Protein AF-0000000074751309 (afdb_homodimer)

Organism: NCBI:txid2562239

Solvent-accessible surface area (backbone atoms only — not comparable to full-atom values): 30287 Å² total; per-residue (Å²): 103,77,87,68,25,86,68,38,59,80,57,38,60,59,46,76,33,48,70,71,51,44,75,33,55,48,98,86,66,44,39,40,31,55,55,34,47,76,56,64,21,47,28,24,29,43,73,59,56,56,76,40,71,40,85,93,34,84,76,33,42,38,62,37,50,74,90,56,35,61,65,51,46,47,52,42,40,72,53,46,36,51,28,38,37,43,70,38,63,40,46,55,53,97,74,31,67,32,70,66,36,47,52,52,38,22,42,48,44,19,50,49,34,37,45,28,48,76,65,70,24,35,21,28,39,20,58,28,57,50,41,61,39,56,45,46,50,70,54,33,40,53,51,52,40,53,47,45,36,48,25,53,44,31,20,54,74,69,62,40,63,50,69,58,32,34,41,32,31,46,63,53,48,43,17,75,63,28,85,73,87,76,54,52,60,57,38,19,50,49,37,50,52,40,41,27,56,46,48,36,58,35,32,45,40,38,25,27,38,36,73,81,33,53,44,68,56,36,26,49,33,45,12,36,29,38,42,48,39,68,72,70,45,84,60,79,50,49,60,41,74,55,59,56,58,32,53,46,51,66,45,55,56,67,36,59,90,43,81,84,48,71,56,58,69,62,37,33,55,49,43,48,54,46,38,50,46,48,44,27,3,44,68,39,63,55,69,81,76,75,78,75,80,120,103,78,88,68,24,85,68,39,59,80,57,37,61,59,46,77,34,49,69,73,51,44,75,32,56,47,99,86,66,43,41,40,29,54,54,34,46,76,54,66,19,46,29,24,29,43,73,57,56,56,77,40,70,39,86,93,33,84,75,34,44,38,62,37,52,72,88,56,34,60,66,51,46,46,53,42,40,73,52,45,36,51,26,37,38,42,69,36,62,40,47,55,55,98,75,33,65,30,72,67,36,46,52,51,38,22,42,47,43,18,50,51,33,38,46,29,48,75,66,69,24,35,21,27,41,20,59,28,58,50,40,62,38,55,45,46,52,68,55,31,41,54,52,50,40,53,47,45,36,48,26,52,45,32,20,54,74,69,62,40,64,49,69,59,32,35,42,32,32,46,62,54,48,44,16,76,62,27,87,72,84,76,53,53,61,56,37,19,50,48,36,51,53,39,41,29,56,46,46,34,58,34,33,46,41,37,25,28,37,37,74,82,32,52,44,67,58,37,27,49,34,45,12,36,31,39,42,50,41,67,72,72,45,84,58,78,50,48,58,39,74,55,61,56,59,32,53,44,50,66,45,55,55,66,34,60,90,42,83,83,49,72,54,56,70,61,38,34,54,50,42,48,53,47,38,49,45,46,44,27,4,43,68,36,62,53,70,81,76,77,78,75,82,119

Secondary structure (DSSP, 8-state):
-TTTSTTGGGT--EEEE-TTGGG-B-TTS-BHHHHHHHTTPEEEE-----EEEPTTSTT-EEE--GGGHHHHHHHHHHHT--EEEEEEEE--SSS-S-HHHHHHHHHHHHHHHHHHHHTT-EEEEEEEE-S-S---HHHHHHHHHHHHHHHHHHHHHHT--GGG-EEEEE-----TT-SS---HHHHHHHHHHHHHHH--TT--EEEEE-TT--HHHHHHHHHHHHHHHHHH----SEEEE--SHHHHHHHHHHHTTSTT---HHHHHHHHHHHHHHHHHHHTT----------/-TTTSTTGGGT--EEEE-TTGGG-B-TTS-BHHHHHHHTTPEEEE-----EEEPTTSTT-EEE---TTHHHHHHHHHHHT--EEEEEEEE--SSS-S-HHHHHHHHHHHHHHHHHHHHTT-EEEEEEEE-S-S---HHHHHHHHHHHHHHHHHHHHHHT--GGG-EEEEE-----TT-SS---HHHHHHHHHHHHHHH--TT--EEEEE-TT--HHHHHHHHHHHHHHHHHH----SEEEE--SHHHHHHHHHHHTTSTT---HHHHHHHHHHHHHHHHHHHTT----------

InterPro domains:
  IPR000741 Fructose-bisphosphate aldolase, class-I [PF00274] (1-291)
  IPR000741 Fructose-bisphosphate aldolase, class-I [PTHR11627] (1-289)
  IPR013785 Aldolase-type TIM barrel [G3DSA:3.20.20.70] (1-293)

Foldseek 3Di:
DLLPQPPNVVQAQEDEDELVQLQDADPVRHGPLVSCVVSNYAYAYAQWDDWAADPPQPRAIATDDLVCLLVSLLVSVVSRHQAYEYEHEWEDDPRPDDPVNLLVRLLSLLSNQVSCVVSRHQYAYEYEYAQADAAALVVLLVVLLVSLQSNVVSNVVSPHQQLRYAYEYAQRHHHPNHPDDDDLLVSLVSRQVSCVNHPDLSHAEYAYECNQPALLSSLSNLLSNLVVCVVVDPRRHQYAHDYDCNLCVVLVVVCPPVVPDRPVVVSSVSSSVSSVSRSCSSNSNRDRDPPPPD/DLLPQPPNLVQAQEDEDELVQLQDADPVRHGPLVSCVVSNYAYAYAQWDDWAQDPPQVRAIATDDLVCLLVSLLVSVVSRHQAYEYEHEWEDDPRPDDPVNLLVRLLSLLSNQVSCVVSRHAYAYEYEYAQADAAALVVLLVVLLVSLQSNVVSNVVSPHQQLRYAYEYAQRHHHPNHPDDDDLLVSLVSRQVSCVNHPDLSHAEYAHECNPPALLSSLSNLLSNLVVCVVVDPRRHQYAHDYDCNLCVVLVVVCPPVVPDRPVVVSSVSSSVSSVSRSCSSNSNRDRDPPPPD

Radius of gyration: 27.54 Å; Cα contacts (8 Å, |Δi|>4): 1156; chains: 2; bounding box: 65×87×70 Å

Sequence (588 aa):
MLYETPGVNNYLSAAILDPETLHQKDDEGVLFPRALEQRGIICGVKPHLKVYELPGALGDTVMQGLDSLAMRLREYKEAGAKFAKWRSPLQISRYSPTKAAIEANMRDLARFALICQEEGLVPMVEPDIIMKGDHDLETAVAVNVEVQTNLYKAMLEHGVYMEGALLKTNLVNPGLSCDTEYMVEEIAVANLMTLRRVTPVAIKGVNFLSGGQSLEQAAARLNALNKVKQVKGSCPWNLSFSWSWALQAPLLRLCEGKGGKLPLKEMSELYLKELAIASAAAQGKYEERESSLRMLYETPGVNNYLSAAILDPETLHQKDDEGVLFPRALEQRGIICGVKPHLKVYELPGALGDTVMQGLDSLAMRLREYKEAGAKFAKWRSPLQISRYSPTKAAIEANMRDLARFALICQEEGLVPMVEPDIIMKGDHDLETAVAVNVEVQTNLYKAMLEHGVYMEGALLKTNLVNPGLSCDTEYMVEEIAVANLMTLRRVTPVAIKGVNFLSGGQSLEQAAARLNALNKVKQVKGSCPWNLSFSWSWALQAPLLRLCEGKGGKLPLKEMSELYLKELAIASAAAQGKYEERESSLR

Nearest PDB structures (foldseek):
  2quu-assembly1_B  TM=9.755E-01  e=9.313E-33  Oryctolagus cuniculus
  3bv4-assembly1_A-2  TM=9.732E-01  e=8.802E-33  unclassified
  1ewd-assembly1_D  TM=9.590E-01  e=4.226E-33  Oryctolagus cuniculus
  3dfo-assembly1_C  TM=9.741E-01  e=2.171E-32  Oryctolagus cuniculus
  6xmo-assembly1_A  TM=9.733E-01  e=1.055E-31  Homo sapiens

pLDDT: mean 94.13, std 9.21, range [23.77, 98.88]

Structure (mmCIF, N/CA/C/O backbone):
data_AF-0000000074751309-model_v1
#
loop_
_entity.id
_entity.type
_entity.pdbx_description
1 polymer 'fructose-bisphosphate aldolase'
#
loop_
_atom_site.group_PDB
_atom_site.id
_atom_site.type_symbol
_atom_site.label_atom_id
_atom_site.label_alt_id
_atom_site.label_comp_id
_atom_site.label_asym_id
_atom_site.label_entity_id
_atom_site.label_seq_id
_atom_site.pdbx_PDB_ins_code
_atom_site.Cartn_x
_atom_site.Cartn_y
_atom_site.Cartn_z
_atom_site.occupancy
_atom_site.B_iso_or_equiv
_atom_site.auth_seq_id
_atom_site.auth_comp_id
_atom_site.auth_asym_id
_atom_site.auth_atom_id
_atom_site.pdbx_PDB_model_num
ATOM 1 N N . MET A 1 1 ? 2.111 31.594 23.219 1 83.44 1 MET A N 1
ATOM 2 C CA . MET A 1 1 ? 1.526 30.859 24.344 1 83.44 1 MET A CA 1
ATOM 3 C C . MET A 1 1 ? 1.469 29.359 24.047 1 83.44 1 MET A C 1
ATOM 5 O O . MET A 1 1 ? 1.868 28.547 24.875 1 83.44 1 MET A O 1
ATOM 9 N N . LEU A 1 2 ? 1.105 28.969 22.859 1 85.06 2 LEU A N 1
ATOM 10 C CA . LEU A 1 2 ? 0.914 27.562 22.547 1 85.06 2 LEU A CA 1
ATOM 11 C C . LEU A 1 2 ? 2.227 26.797 22.672 1 85.06 2 LEU A C 1
ATOM 13 O O . LEU A 1 2 ? 2.322 25.844 23.438 1 85.06 2 LEU A O 1
ATOM 17 N N . TYR A 1 3 ? 3.264 27.328 22.125 1 82.5 3 TYR A N 1
ATOM 18 C CA . TYR A 1 3 ? 4.523 26.594 22.094 1 82.5 3 TYR A CA 1
ATOM 19 C C . TYR A 1 3 ? 5.316 26.797 23.375 1 82.5 3 TYR A C 1
ATOM 21 O O . TYR A 1 3 ? 6.262 26.047 23.656 1 82.5 3 TYR A O 1
ATOM 29 N N . GLU A 1 4 ? 4.871 27.766 24.141 1 84.75 4 GLU A N 1
ATOM 30 C CA . GLU A 1 4 ? 5.609 28.078 25.359 1 84.75 4 GLU A CA 1
ATOM 31 C C . GLU A 1 4 ? 4.98 27.406 26.578 1 84.75 4 GLU A C 1
ATOM 33 O O . GLU A 1 4 ? 5.516 27.5 27.688 1 84.75 4 GLU A O 1
ATOM 38 N N . THR A 1 5 ? 3.871 26.781 26.312 1 90.75 5 THR A N 1
ATOM 39 C CA . THR A 1 5 ? 3.209 26.078 27.406 1 90.75 5 THR A CA 1
ATOM 40 C C . THR A 1 5 ? 4.148 25.062 28.047 1 90.75 5 THR A C 1
ATOM 42 O O . THR A 1 5 ? 4.672 24.172 27.359 1 90.75 5 THR A O 1
ATOM 45 N N . PRO A 1 6 ? 4.367 25.188 29.359 1 91.88 6 PRO A N 1
ATOM 46 C CA . PRO A 1 6 ? 5.242 24.219 30.031 1 91.88 6 PRO A CA 1
ATOM 47 C C . PRO A 1 6 ? 4.77 22.781 29.859 1 91.88 6 PRO A C 1
ATOM 49 O O . PRO A 1 6 ? 3.6 22.484 30.094 1 91.88 6 PRO A O 1
ATOM 52 N N . GLY A 1 7 ? 5.676 21.984 29.391 1 95 7 GLY A N 1
ATOM 53 C CA . GLY A 1 7 ? 5.387 20.562 29.25 1 95 7 GLY A CA 1
ATOM 54 C C . GLY A 1 7 ? 4.805 20.188 27.906 1 95 7 GLY A C 1
ATOM 55 O O . GLY A 1 7 ? 4.516 19.016 27.656 1 95 7 GLY A O 1
ATOM 56 N N . VAL A 1 8 ? 4.684 21.141 27.062 1 95.19 8 VAL A N 1
ATOM 57 C CA . VAL A 1 8 ? 4.043 20.922 25.766 1 95.19 8 VAL A CA 1
ATOM 58 C C . VAL A 1 8 ? 4.84 19.906 24.969 1 95.19 8 VAL A C 1
ATOM 60 O O . VAL A 1 8 ? 4.262 19.109 24.219 1 95.19 8 VAL A O 1
ATOM 63 N N . ASN A 1 9 ? 6.16 19.828 25.125 1 95.25 9 ASN A N 1
ATOM 64 C CA . ASN A 1 9 ? 7.043 18.969 24.359 1 95.25 9 ASN A CA 1
ATOM 65 C C . ASN A 1 9 ? 6.883 17.5 24.766 1 95.25 9 ASN A C 1
ATOM 67 O O . ASN A 1 9 ? 7.379 16.609 24.078 1 95.25 9 ASN A O 1
ATOM 71 N N . ASN A 1 10 ? 6.066 17.25 25.844 1 96.19 10 ASN A N 1
ATOM 72 C CA . ASN A 1 10 ? 5.73 15.883 26.219 1 96.19 10 ASN A CA 1
ATOM 73 C C . ASN A 1 10 ? 4.699 15.281 25.266 1 96.19 10 ASN A C 1
ATOM 75 O O . ASN A 1 10 ? 4.559 14.055 25.188 1 96.19 10 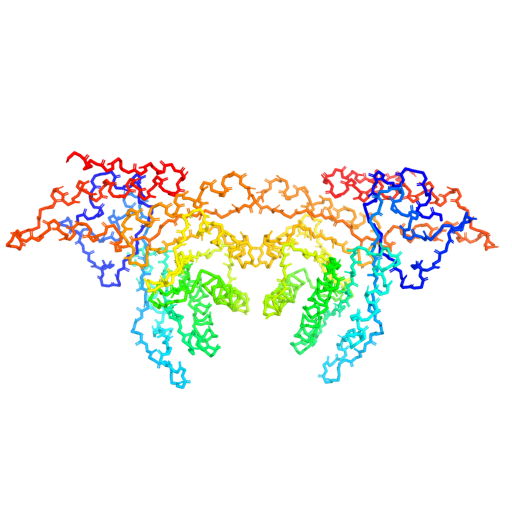ASN A O 1
ATOM 79 N N . TYR A 1 11 ? 3.965 16.203 24.531 1 96.75 11 TYR A N 1
ATOM 80 C CA . TYR A 1 11 ? 2.828 15.719 23.766 1 96.75 11 TYR A CA 1
ATOM 81 C C . TYR A 1 11 ? 2.9 16.203 22.328 1 96.75 11 TYR A C 1
ATOM 83 O O . TYR A 1 11 ? 2.227 15.656 21.438 1 96.75 11 TYR A O 1
ATOM 91 N N . LEU A 1 12 ? 3.65 17.219 22.094 1 96.06 12 LEU A N 1
ATOM 92 C CA . LEU A 1 12 ? 3.738 17.844 20.781 1 96.06 12 LEU A CA 1
ATOM 93 C C . LEU A 1 12 ? 5.102 17.594 20.141 1 96.06 12 LEU A C 1
ATOM 95 O O . LEU A 1 12 ? 6.125 18.062 20.656 1 96.06 12 LEU A O 1
ATOM 99 N N . SER A 1 13 ? 5.078 16.891 19.047 1 96.5 13 SER A N 1
ATOM 100 C CA . SER A 1 13 ? 6.344 16.531 18.422 1 96.5 13 SER A CA 1
ATOM 101 C C . SER A 1 13 ? 6.695 17.5 17.297 1 96.5 13 SER A C 1
ATOM 103 O O . SER A 1 13 ? 7.867 17.656 16.938 1 96.5 13 SER A O 1
ATOM 105 N N . ALA A 1 14 ? 5.648 18.109 16.75 1 97.62 14 ALA A N 1
ATOM 106 C CA . ALA A 1 14 ? 5.848 19.016 15.625 1 97.62 14 ALA A CA 1
ATOM 107 C C . ALA A 1 14 ? 4.742 20.078 15.562 1 97.62 14 ALA A C 1
ATOM 109 O O . ALA A 1 14 ? 3.684 19.906 16.172 1 97.62 14 ALA A O 1
ATOM 110 N N . ALA A 1 15 ? 5.074 21.141 14.922 1 97.12 15 ALA A N 1
ATOM 111 C CA . ALA A 1 15 ? 4.113 22.219 14.711 1 97.12 15 ALA A CA 1
ATOM 112 C C . ALA A 1 15 ? 4.176 22.734 13.281 1 97.12 15 ALA A C 1
ATOM 114 O O . ALA A 1 15 ? 5.262 22.891 12.719 1 97.12 15 ALA A O 1
ATOM 115 N N . ILE A 1 16 ? 3.02 22.875 12.672 1 97.69 16 ILE A N 1
ATOM 116 C CA . ILE A 1 16 ? 2.928 23.438 11.328 1 97.69 16 ILE A CA 1
ATOM 117 C C . ILE A 1 16 ? 2.578 24.922 11.414 1 97.69 16 ILE A C 1
ATOM 119 O O . ILE A 1 16 ? 1.518 25.297 11.93 1 97.69 16 ILE A O 1
ATOM 123 N N . LEU A 1 17 ? 3.439 25.75 10.906 1 96.94 17 LEU A N 1
ATOM 124 C CA . LEU A 1 17 ? 3.246 27.203 10.984 1 96.94 17 LEU A CA 1
ATOM 125 C C . LEU A 1 17 ? 2.805 27.766 9.633 1 96.94 17 LEU A C 1
ATOM 127 O O . LEU A 1 17 ? 3.068 27.156 8.594 1 96.94 17 LEU A O 1
ATOM 131 N N . ASP A 1 18 ? 2.123 28.906 9.75 1 95.81 18 ASP A N 1
ATOM 132 C CA . ASP A 1 18 ? 1.908 29.719 8.555 1 95.81 18 ASP A CA 1
ATOM 133 C C . ASP A 1 18 ? 3.199 30.422 8.125 1 95.81 18 ASP A C 1
ATOM 135 O O . ASP A 1 18 ? 4.039 30.75 8.961 1 95.81 18 ASP A O 1
ATOM 139 N N . PRO A 1 19 ? 3.307 30.625 6.812 1 95.19 19 PRO A N 1
ATOM 140 C CA . PRO A 1 19 ? 4.512 31.297 6.336 1 95.19 19 PRO A CA 1
ATOM 141 C C . PRO A 1 19 ? 4.77 32.625 7.07 1 95.19 19 PRO A C 1
ATOM 143 O O . PRO A 1 19 ? 5.926 32.938 7.355 1 95.19 19 PRO A O 1
ATOM 146 N N . GLU A 1 20 ? 3.771 33.281 7.375 1 94.19 20 GLU A N 1
ATOM 147 C CA . GLU A 1 20 ? 3.934 34.531 8.109 1 94.19 20 GLU A CA 1
ATOM 148 C C . GLU A 1 20 ? 4.469 34.281 9.516 1 94.19 20 GLU A C 1
ATOM 150 O O . GLU A 1 20 ? 5.324 35.031 10 1 94.19 20 GLU A O 1
ATOM 155 N N . THR A 1 21 ? 4 33.219 10.141 1 93.81 21 THR A N 1
ATOM 156 C CA . THR A 1 21 ? 4.371 32.906 11.516 1 93.81 21 THR A CA 1
ATOM 157 C C . THR A 1 21 ? 5.824 32.438 11.586 1 93.81 21 THR A C 1
ATOM 159 O O . THR A 1 21 ? 6.477 32.562 12.617 1 93.81 21 THR A O 1
ATOM 162 N N . LEU A 1 22 ? 6.324 31.938 10.539 1 94.44 22 LEU A N 1
ATOM 163 C CA . LEU A 1 22 ? 7.699 31.453 10.477 1 94.44 22 LEU A CA 1
ATOM 164 C C . LEU A 1 22 ? 8.688 32.562 10.766 1 94.44 22 LEU A C 1
ATOM 166 O O . LEU A 1 22 ? 9.797 32.312 11.242 1 94.44 22 LEU A O 1
ATOM 170 N N . HIS A 1 23 ? 8.25 33.781 10.516 1 92.69 23 HIS A N 1
ATOM 171 C CA . HIS A 1 23 ? 9.172 34.906 10.633 1 92.69 23 HIS A CA 1
ATOM 172 C C . HIS A 1 23 ? 8.852 35.719 11.867 1 92.69 23 HIS A C 1
ATOM 174 O O . HIS A 1 23 ? 9.43 36.812 12.062 1 92.69 23 HIS A O 1
ATOM 180 N N . GLN A 1 24 ? 7.973 35.219 12.641 1 93.62 24 GLN A N 1
ATOM 181 C CA . GLN A 1 24 ? 7.633 35.906 13.875 1 93.62 24 GLN A CA 1
ATOM 182 C C . GLN A 1 24 ? 8.57 35.5 15.008 1 93.62 24 GLN A C 1
ATOM 184 O O . GLN A 1 24 ? 9.219 34.438 14.938 1 93.62 24 GLN A O 1
ATOM 189 N N . LYS A 1 25 ? 8.656 36.375 15.953 1 92.62 25 LYS A N 1
ATOM 190 C CA . LYS A 1 25 ? 9.547 36.156 17.094 1 92.62 25 LYS A CA 1
ATOM 191 C C . LYS A 1 25 ? 8.766 36.156 18.406 1 92.62 25 LYS A C 1
ATOM 193 O O . LYS A 1 25 ? 7.699 36.75 18.516 1 92.62 25 LYS A O 1
ATOM 198 N N . ASP A 1 26 ? 9.305 35.406 19.297 1 87.94 26 ASP A N 1
ATOM 199 C CA . ASP A 1 26 ? 8.703 35.406 20.625 1 87.94 26 ASP A CA 1
ATOM 200 C C . ASP A 1 26 ? 9.117 36.656 21.406 1 87.94 26 ASP A C 1
ATOM 202 O O . ASP A 1 26 ? 9.734 37.562 20.844 1 87.94 26 ASP A O 1
ATOM 206 N N . ASP A 1 27 ? 8.656 36.781 22.656 1 85.62 27 ASP A N 1
ATOM 207 C CA . ASP A 1 27 ? 8.875 37.969 23.469 1 85.62 27 ASP A CA 1
ATOM 208 C C . ASP A 1 27 ? 10.359 38.156 23.75 1 85.62 27 ASP A C 1
ATOM 210 O O . ASP A 1 27 ? 10.789 39.281 24.062 1 85.62 27 ASP A O 1
ATOM 214 N N . GLU A 1 28 ? 11.148 37.188 23.578 1 89.81 28 GLU A N 1
ATOM 215 C CA . GLU A 1 28 ? 12.586 37.25 23.812 1 89.81 28 GLU A CA 1
ATOM 216 C C . GLU A 1 28 ? 13.344 37.531 22.516 1 89.81 28 GLU A C 1
ATOM 218 O O . GLU A 1 28 ? 14.578 37.531 22.5 1 89.81 28 GLU A O 1
ATOM 223 N N . GLY A 1 29 ? 12.609 37.625 21.406 1 91.94 29 GLY A N 1
ATOM 224 C CA . GLY A 1 29 ? 13.227 37.969 20.141 1 91.94 29 GLY A CA 1
ATOM 225 C C . GLY A 1 29 ? 13.688 36.75 19.359 1 91.94 29 GLY A C 1
ATOM 226 O O . GLY A 1 29 ? 14.414 36.875 18.375 1 91.94 29 GLY A O 1
ATOM 227 N N . VAL A 1 30 ? 13.359 35.688 19.844 1 92.38 30 VAL A N 1
ATOM 228 C CA . VAL A 1 30 ? 13.75 34.438 19.188 1 92.38 30 VAL A CA 1
ATOM 229 C C . VAL A 1 30 ? 12.703 34.031 18.156 1 92.38 30 VAL A C 1
ATOM 231 O O . VAL A 1 30 ? 11.5 34.062 18.438 1 92.38 30 VAL A O 1
ATOM 234 N N . LEU A 1 31 ? 13.211 33.719 16.891 1 93.44 31 LEU A N 1
ATOM 235 C CA . LEU A 1 31 ? 12.305 33.25 15.836 1 93.44 31 LEU A CA 1
ATOM 236 C C . LEU A 1 31 ? 11.531 32.031 16.281 1 93.44 31 LEU A C 1
ATOM 238 O O . LEU A 1 31 ? 12.094 31.125 16.922 1 93.44 31 LEU A O 1
ATOM 242 N N . PHE A 1 32 ? 10.289 31.922 15.883 1 95.12 32 PHE A N 1
ATOM 243 C CA . PHE A 1 32 ? 9.406 30.844 16.312 1 95.12 32 PHE A CA 1
ATOM 244 C C . PHE A 1 32 ? 10.008 29.484 15.969 1 95.12 32 PHE A C 1
ATOM 246 O O . PHE A 1 32 ? 10.039 28.578 16.812 1 95.12 32 PHE A O 1
ATOM 253 N N . PRO A 1 33 ? 10.57 29.281 14.758 1 96.38 33 PRO A N 1
ATOM 254 C CA . PRO A 1 33 ? 11.164 27.969 14.461 1 96.38 33 PRO A CA 1
ATOM 255 C C . PRO A 1 33 ? 12.297 27.609 15.414 1 96.38 33 PRO A C 1
ATOM 257 O O . PRO A 1 33 ? 12.414 26.453 15.836 1 96.38 33 PRO A O 1
ATOM 260 N N . ARG A 1 34 ? 13.078 28.547 15.758 1 95 34 ARG A N 1
ATOM 261 C CA . ARG A 1 34 ? 14.164 28.312 16.703 1 95 34 ARG A CA 1
ATOM 262 C C . ARG A 1 34 ? 13.633 28.016 18.094 1 95 34 ARG A C 1
ATOM 264 O O . ARG A 1 34 ? 14.172 27.172 18.812 1 95 34 ARG A O 1
ATOM 271 N N . ALA A 1 35 ? 12.633 28.797 18.469 1 93.94 35 ALA A N 1
ATOM 272 C CA . ALA A 1 35 ? 12 28.547 19.766 1 93.94 35 ALA A CA 1
ATOM 273 C C . ALA A 1 35 ? 11.453 27.125 19.859 1 93.94 35 ALA A C 1
ATOM 275 O O . ALA A 1 35 ? 11.594 26.469 20.891 1 93.94 35 ALA A O 1
ATOM 276 N N . LEU A 1 36 ? 10.797 26.656 18.797 1 96 36 LEU A N 1
ATOM 277 C CA . LEU A 1 36 ? 10.281 25.297 18.719 1 96 36 LEU A CA 1
ATOM 278 C C . LEU A 1 36 ? 11.422 24.281 18.797 1 96 36 LEU A C 1
ATOM 280 O O . LEU A 1 36 ? 11.344 23.328 19.578 1 96 36 LEU A O 1
ATOM 284 N N . GLU A 1 37 ? 12.461 24.5 18.078 1 95.69 37 GLU A N 1
ATOM 285 C CA . GLU A 1 37 ? 13.609 23.609 18.047 1 95.69 37 GLU A CA 1
ATOM 286 C C . GLU A 1 37 ? 14.234 23.469 19.422 1 95.69 37 GLU A C 1
ATOM 288 O O . GLU A 1 37 ? 14.641 22.359 19.812 1 95.69 37 GLU A O 1
ATOM 293 N N . GLN A 1 38 ? 14.32 24.516 20.141 1 93.69 38 GLN A N 1
ATOM 294 C CA . GLN A 1 38 ? 14.898 24.516 21.469 1 93.69 38 GLN A CA 1
ATOM 295 C C . GLN A 1 38 ? 14.086 23.641 22.422 1 93.69 38 GLN A C 1
ATOM 297 O O . GLN A 1 38 ? 14.617 23.156 23.422 1 93.69 38 GLN A O 1
ATOM 302 N N . ARG A 1 39 ? 12.875 23.469 22.047 1 94.25 39 ARG A N 1
ATOM 303 C CA . ARG A 1 39 ? 11.992 22.656 22.875 1 94.25 39 ARG A CA 1
ATOM 304 C C . ARG A 1 39 ? 11.859 21.25 22.312 1 94.25 39 ARG A C 1
ATOM 306 O O . ARG A 1 39 ? 11.055 20.453 22.797 1 94.25 39 ARG A O 1
ATOM 313 N N . GLY A 1 40 ? 12.531 20.969 21.25 1 95.75 40 GLY A N 1
ATOM 314 C CA . GLY A 1 40 ? 12.5 19.641 20.625 1 95.75 40 GLY A CA 1
ATOM 315 C C . GLY A 1 40 ? 11.289 19.438 19.734 1 95.75 40 GLY A C 1
ATOM 316 O O . GLY A 1 40 ? 10.914 18.297 19.453 1 95.75 40 GLY A O 1
ATOM 317 N N . ILE A 1 41 ? 10.648 20.469 19.375 1 97.44 41 ILE A N 1
ATOM 318 C CA . ILE A 1 41 ? 9.484 20.406 18.5 1 97.44 41 ILE A CA 1
ATOM 319 C C . ILE A 1 41 ? 9.891 20.719 17.078 1 97.44 41 ILE A C 1
ATOM 321 O O . ILE A 1 41 ? 10.523 21.75 16.812 1 97.44 41 ILE A O 1
ATOM 325 N N . ILE A 1 42 ? 9.586 19.844 16.156 1 98.06 42 ILE A N 1
ATOM 326 C CA . ILE A 1 42 ? 9.992 20.031 14.766 1 98.06 42 ILE A CA 1
ATOM 327 C C . ILE A 1 42 ? 9.07 21.031 14.086 1 98.06 42 ILE A C 1
ATOM 329 O O . ILE A 1 42 ? 7.848 20.938 14.195 1 98.06 42 ILE A O 1
ATOM 333 N N . CYS A 1 43 ? 9.609 21.953 13.398 1 98.06 43 CYS A N 1
ATOM 334 C CA . CYS A 1 43 ? 8.852 23.031 12.766 1 98.06 43 CYS A CA 1
ATOM 335 C C . CYS A 1 43 ? 8.562 22.703 11.305 1 98.06 43 CYS A C 1
ATOM 337 O O . CYS A 1 43 ? 9.477 22.359 10.555 1 98.06 43 CYS A O 1
ATOM 339 N N . GLY A 1 44 ? 7.332 22.766 10.93 1 98.31 44 GLY A N 1
ATOM 340 C CA . GLY A 1 44 ? 6.914 22.688 9.539 1 98.31 44 GLY A CA 1
ATOM 341 C C . GLY A 1 44 ? 6.156 23.922 9.078 1 98.31 44 GLY A C 1
ATOM 342 O O . GLY A 1 44 ? 5.961 24.859 9.844 1 98.31 44 GLY A O 1
ATOM 343 N N . VAL A 1 45 ? 5.805 23.922 7.805 1 98.44 45 VAL A N 1
ATOM 344 C CA . VAL A 1 45 ? 5.152 25.094 7.23 1 98.44 45 VAL A CA 1
ATOM 345 C C . VAL A 1 45 ? 4.039 24.656 6.285 1 98.44 45 VAL A C 1
ATOM 347 O O . VAL A 1 45 ? 4.121 23.578 5.672 1 98.44 45 VAL A O 1
ATOM 350 N N . LYS A 1 46 ? 2.994 25.359 6.215 1 97.31 46 LYS A N 1
ATOM 351 C CA . LYS A 1 46 ? 1.951 25.172 5.211 1 97.31 46 LYS A CA 1
ATOM 352 C C . LYS A 1 46 ? 2.102 26.172 4.066 1 97.31 46 LYS A C 1
ATOM 354 O O . LYS A 1 46 ? 1.578 27.297 4.137 1 97.31 46 LYS A O 1
ATOM 359 N N . PRO A 1 47 ? 2.711 25.766 3.025 1 96.31 47 PRO A N 1
ATOM 360 C CA . PRO A 1 47 ? 3.125 26.719 1.997 1 96.31 47 PRO A CA 1
ATOM 361 C C . PRO A 1 47 ? 2.039 26.969 0.951 1 96.31 47 PRO A C 1
ATOM 363 O O . PRO A 1 47 ? 2.193 27.828 0.092 1 96.31 47 PRO A O 1
ATOM 366 N N . HIS A 1 48 ? 0.958 26.172 0.965 1 91.38 48 HIS A N 1
ATOM 367 C CA . HIS A 1 48 ? -0.032 26.359 -0.089 1 91.38 48 HIS A CA 1
ATOM 368 C C . HIS A 1 48 ? -0.692 27.734 0.015 1 91.38 48 HIS A C 1
ATOM 370 O O . HIS A 1 48 ? -0.739 28.328 1.096 1 91.38 48 HIS A O 1
ATOM 376 N N . LEU A 1 49 ? -1.086 28.219 -1.134 1 92.31 49 LEU A N 1
ATOM 377 C CA . LEU A 1 49 ? -1.704 29.547 -1.208 1 92.31 49 LEU A CA 1
ATOM 378 C C . LEU A 1 49 ? -3.223 29.422 -1.272 1 92.31 49 LEU A C 1
ATOM 380 O O . LEU A 1 49 ? -3.832 28.719 -0.464 1 92.31 49 LEU A O 1
ATOM 384 N N . LYS A 1 50 ? -3.879 30.094 -2.154 1 89.94 50 LYS A N 1
ATOM 385 C CA . LYS A 1 50 ? -5.336 30.156 -2.168 1 89.94 50 LYS A CA 1
ATOM 386 C C . LYS A 1 50 ? -5.938 28.953 -2.881 1 89.94 50 LYS A C 1
ATOM 388 O O . LYS A 1 50 ? -5.309 28.375 -3.77 1 89.94 50 LYS A O 1
ATOM 393 N N . VAL A 1 51 ? -7.07 28.656 -2.404 1 91.12 51 VAL A N 1
ATOM 394 C CA . VAL A 1 51 ? -7.875 27.625 -3.061 1 91.12 51 VAL A CA 1
ATOM 395 C C . VAL A 1 51 ? -8.531 28.203 -4.312 1 91.12 51 VAL A C 1
ATOM 397 O O . VAL A 1 51 ? -8.914 29.375 -4.332 1 91.12 51 VAL A O 1
ATOM 400 N N . TYR A 1 52 ? -8.547 27.438 -5.336 1 92.44 52 TYR A N 1
ATOM 401 C CA . TYR A 1 52 ? -9.125 27.828 -6.613 1 92.44 52 TYR A CA 1
ATOM 402 C C . TYR A 1 52 ? -10.094 26.781 -7.125 1 92.44 52 TYR A C 1
ATOM 404 O O . TYR A 1 52 ? -9.82 25.578 -7.023 1 92.44 52 TYR A O 1
ATOM 412 N N . GLU A 1 53 ? -11.227 27.297 -7.617 1 93.81 53 GLU A N 1
ATOM 413 C CA . GLU A 1 53 ? -12.172 26.359 -8.219 1 93.81 53 GLU A CA 1
ATOM 414 C C . GLU A 1 53 ? -11.672 25.859 -9.57 1 93.81 53 GLU A C 1
ATOM 416 O O . GLU A 1 53 ? -11.258 26.641 -10.422 1 93.81 53 GLU A O 1
ATOM 421 N N . LEU A 1 54 ? -11.664 24.531 -9.734 1 92.31 54 LEU A N 1
ATOM 422 C CA . LEU A 1 54 ? -11.25 23.938 -11 1 92.31 54 LEU A CA 1
ATOM 423 C C . LEU A 1 54 ? -12.344 24.078 -12.055 1 92.31 54 LEU A C 1
ATOM 425 O O . LEU A 1 54 ? -13.453 23.562 -11.883 1 92.31 54 LEU A O 1
ATOM 429 N N . PRO A 1 55 ? -12 24.828 -13.117 1 90.06 55 PRO A N 1
ATOM 430 C CA . PRO A 1 55 ? -13.031 25 -14.141 1 90.06 55 PRO A CA 1
ATOM 431 C C . PRO A 1 55 ? -13.547 23.672 -14.688 1 90.06 55 PRO A C 1
ATOM 433 O O . PRO A 1 55 ? -12.758 22.766 -14.953 1 90.06 55 PRO A O 1
ATOM 436 N N . GLY A 1 56 ? -14.914 23.562 -14.75 1 87.88 56 GLY A N 1
ATOM 437 C CA . GLY A 1 56 ? -15.523 22.391 -15.352 1 87.8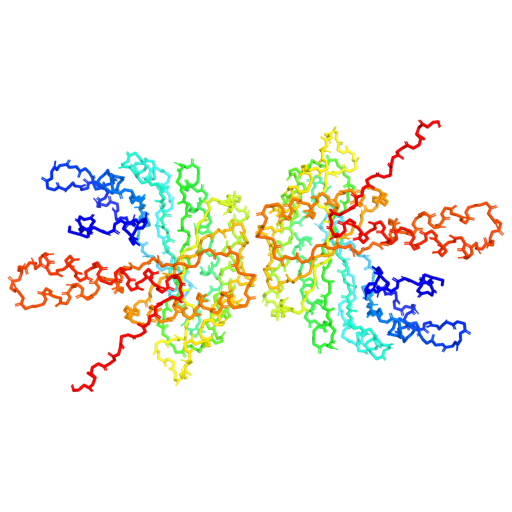8 56 GLY A CA 1
ATOM 438 C C . GLY A 1 56 ? -15.656 21.219 -14.391 1 87.88 56 GLY A C 1
ATOM 439 O O . GLY A 1 56 ? -16.156 20.156 -14.758 1 87.88 56 GLY A O 1
ATOM 440 N N . ALA A 1 57 ? -15.203 21.391 -13.164 1 88.25 57 ALA A N 1
ATOM 441 C CA . ALA A 1 57 ? -15.211 20.281 -12.211 1 88.25 57 ALA A CA 1
ATOM 442 C C . ALA A 1 57 ? -16.281 20.484 -11.141 1 88.25 57 ALA A C 1
ATOM 444 O O . ALA A 1 57 ? -16.078 20.094 -9.984 1 88.25 57 ALA A O 1
ATOM 445 N N . LEU A 1 58 ? -17.312 21.109 -11.516 1 89 58 LEU A N 1
ATOM 446 C CA . LEU A 1 58 ? -18.562 21.172 -10.75 1 89 58 LEU A CA 1
ATOM 447 C C . LEU A 1 58 ? -18.297 21.641 -9.32 1 89 58 LEU A C 1
ATOM 449 O O . LEU A 1 58 ? -18.734 21.016 -8.359 1 89 58 LEU A O 1
ATOM 453 N N . GLY A 1 59 ? -17.359 22.625 -9.164 1 90.44 59 GLY A N 1
ATOM 454 C CA . GLY A 1 59 ? -17.141 23.234 -7.867 1 90.44 59 GLY A CA 1
ATOM 455 C C . GLY A 1 59 ? -15.961 22.656 -7.121 1 90.44 59 GLY A C 1
ATOM 456 O O . GLY A 1 59 ? -15.57 23.172 -6.066 1 90.44 59 GLY A O 1
ATOM 457 N N . ASP A 1 60 ? -15.391 21.594 -7.637 1 95.5 60 ASP A N 1
ATOM 458 C CA . ASP A 1 60 ? -14.188 21.047 -7.023 1 95.5 60 ASP A CA 1
ATOM 459 C C . ASP A 1 60 ? -13.039 22.047 -7.07 1 95.5 60 ASP A C 1
ATOM 461 O O . ASP A 1 60 ? -13.016 22.938 -7.93 1 95.5 60 ASP A O 1
ATOM 465 N N . THR A 1 61 ? -12.141 21.938 -6.152 1 95.31 61 THR A N 1
ATOM 466 C CA . THR A 1 61 ? -11.117 22.969 -6.008 1 95.31 61 THR A CA 1
ATOM 467 C C . THR A 1 61 ? -9.719 22.359 -6.055 1 95.31 61 THR A C 1
ATOM 469 O O . THR A 1 61 ? -9.57 21.141 -5.945 1 95.31 61 THR A O 1
ATOM 472 N N . VAL A 1 62 ? -8.742 23.156 -6.336 1 95.25 62 VAL A N 1
ATOM 473 C CA . VAL A 1 62 ? -7.32 22.844 -6.227 1 95.25 62 VAL A CA 1
ATOM 474 C C . VAL A 1 62 ? -6.613 23.953 -5.441 1 95.25 62 VAL A C 1
ATOM 476 O O . VAL A 1 62 ? -7.152 25.047 -5.266 1 95.25 62 VAL A O 1
ATOM 479 N N . MET A 1 63 ? -5.469 23.594 -4.969 1 93.19 63 MET A N 1
ATOM 480 C CA . MET A 1 63 ? -4.66 24.578 -4.25 1 93.19 63 MET A CA 1
ATOM 481 C C . MET A 1 63 ? -3.648 25.234 -5.184 1 93.19 63 MET A C 1
ATOM 483 O O . MET A 1 63 ? -3.062 24.562 -6.039 1 93.19 63 MET A O 1
ATOM 487 N N . GLN A 1 64 ? -3.408 26.5 -4.973 1 92.69 64 GLN A N 1
ATOM 488 C CA . GLN A 1 64 ? -2.441 27.25 -5.77 1 92.69 64 GLN A CA 1
ATOM 489 C C . GLN A 1 64 ? -1.096 27.344 -5.055 1 92.69 64 GLN A C 1
ATOM 491 O O . GLN A 1 64 ? -1.016 27.141 -3.84 1 92.69 64 GLN A O 1
ATOM 496 N N . GLY A 1 65 ? -0.014 27.672 -5.902 1 94.62 65 GLY A N 1
ATOM 497 C CA . GLY A 1 65 ? 1.255 28.031 -5.289 1 94.62 65 GLY A CA 1
ATOM 498 C C . GLY A 1 65 ? 2.402 27.141 -5.727 1 94.62 65 GLY A C 1
ATOM 499 O O . GLY A 1 65 ? 3.547 27.344 -5.324 1 94.62 65 GLY A O 1
ATOM 500 N N . LEU A 1 66 ? 2.113 26.172 -6.621 1 95.38 66 LEU A N 1
ATOM 501 C CA . LEU A 1 66 ? 3.152 25.234 -7.039 1 95.38 66 LEU A CA 1
ATOM 502 C C . LEU A 1 66 ? 4.25 25.953 -7.82 1 95.38 66 LEU A C 1
ATOM 504 O O . LEU A 1 66 ? 5.422 25.594 -7.723 1 95.38 66 LEU A O 1
ATOM 508 N N . ASP A 1 67 ? 3.93 26.953 -8.555 1 93 67 ASP A N 1
ATOM 509 C CA . ASP A 1 67 ? 4.867 27.609 -9.461 1 93 67 ASP A CA 1
ATOM 510 C C . ASP A 1 67 ? 6.023 28.234 -8.695 1 93 67 ASP A C 1
ATOM 512 O O . ASP A 1 67 ? 7.168 28.219 -9.156 1 93 67 ASP A O 1
ATOM 516 N N . SER A 1 68 ? 5.797 28.812 -7.559 1 94.5 68 SER A N 1
ATOM 517 C CA . SER A 1 68 ? 6.836 29.484 -6.797 1 94.5 68 SER A CA 1
ATOM 518 C C . SER A 1 68 ? 7.277 28.656 -5.594 1 94.5 68 SER A C 1
ATOM 520 O O . SER A 1 68 ? 7.973 29.156 -4.707 1 94.5 68 SER A O 1
ATOM 522 N N . LEU A 1 69 ? 6.891 27.469 -5.605 1 97.88 69 LEU A N 1
ATOM 523 C CA . LEU A 1 69 ? 7.008 26.688 -4.383 1 97.88 69 LEU A CA 1
ATOM 524 C C . LEU A 1 69 ? 8.469 26.422 -4.039 1 97.88 69 LEU A C 1
ATOM 526 O O . LEU A 1 69 ? 8.867 26.562 -2.879 1 97.88 69 LEU A O 1
ATOM 530 N N . ALA A 1 70 ? 9.289 26.078 -5.008 1 98 70 ALA A N 1
ATOM 531 C CA . ALA A 1 70 ? 10.695 25.766 -4.75 1 98 70 ALA A CA 1
ATOM 532 C C . ALA A 1 70 ? 11.406 26.922 -4.078 1 98 70 ALA A C 1
ATOM 534 O O . ALA A 1 70 ? 12.102 26.75 -3.072 1 98 70 ALA A O 1
ATOM 535 N N . MET A 1 71 ? 11.242 28.062 -4.637 1 97.81 71 MET A N 1
ATOM 536 C CA . MET A 1 71 ? 11.867 29.266 -4.086 1 97.81 71 MET A CA 1
ATOM 537 C C . MET A 1 71 ? 11.367 29.547 -2.672 1 97.81 71 MET A C 1
ATOM 539 O O . MET A 1 71 ? 12.164 29.828 -1.775 1 97.81 71 MET A O 1
ATOM 543 N N . ARG A 1 72 ? 10.078 29.438 -2.453 1 97.94 72 ARG A N 1
ATOM 544 C CA . ARG A 1 72 ? 9.5 29.703 -1.142 1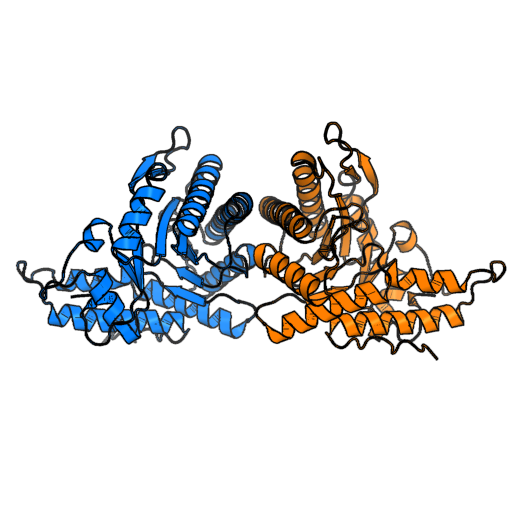 97.94 72 ARG A CA 1
ATOM 545 C C . ARG A 1 72 ? 9.969 28.672 -0.12 1 97.94 72 ARG A C 1
ATOM 547 O O . ARG A 1 72 ? 10.242 29.016 1.031 1 97.94 72 ARG A O 1
ATOM 554 N N . LEU A 1 73 ? 10.102 27.438 -0.542 1 98.44 73 LEU A N 1
ATOM 555 C CA . LEU A 1 73 ? 10.539 26.391 0.374 1 98.44 73 LEU A CA 1
ATOM 556 C C . LEU A 1 73 ? 11.984 26.625 0.805 1 98.44 73 LEU A C 1
ATOM 558 O O . LEU A 1 73 ? 12.352 26.312 1.942 1 98.44 73 LEU A O 1
ATOM 562 N N . ARG A 1 74 ? 12.836 27.094 -0.068 1 98 74 ARG A N 1
ATOM 563 C CA . ARG A 1 74 ? 14.203 27.438 0.314 1 98 74 ARG A CA 1
ATOM 564 C C . ARG A 1 74 ? 14.219 28.469 1.426 1 98 74 ARG A C 1
ATOM 566 O O . ARG A 1 74 ? 14.992 28.359 2.385 1 98 74 ARG A O 1
ATOM 573 N N . GLU A 1 75 ? 13.398 29.438 1.243 1 97 75 GLU A N 1
ATOM 574 C CA . GLU A 1 75 ? 13.281 30.484 2.262 1 97 75 GLU A CA 1
ATOM 575 C C . GLU A 1 75 ? 12.781 29.906 3.584 1 97 75 GLU A C 1
ATOM 577 O O . GLU A 1 75 ? 13.289 30.25 4.652 1 97 75 GLU A O 1
ATOM 582 N N . TYR A 1 76 ? 11.758 29.078 3.492 1 97.62 76 TYR A N 1
ATOM 583 C CA . TYR A 1 76 ? 11.188 28.484 4.695 1 97.62 76 TYR A CA 1
ATOM 584 C C . TYR A 1 76 ? 12.195 27.578 5.402 1 97.62 76 TYR A C 1
ATOM 586 O O . TYR A 1 76 ? 12.25 27.547 6.633 1 97.62 76 TYR A O 1
ATOM 594 N N . LYS A 1 77 ? 12.953 26.844 4.602 1 97.81 77 LYS A N 1
ATOM 595 C CA . LYS A 1 77 ? 14 26 5.16 1 97.81 77 LYS A CA 1
ATOM 596 C C . LYS A 1 77 ? 15.055 26.828 5.883 1 97.81 77 LYS A C 1
ATOM 598 O O . LYS A 1 77 ? 15.5 26.469 6.973 1 97.81 77 LYS A O 1
ATOM 603 N N . GLU A 1 78 ? 15.43 27.906 5.301 1 96.81 78 GLU A N 1
ATOM 604 C CA . GLU A 1 78 ? 16.391 28.812 5.918 1 96.81 78 GLU A CA 1
ATOM 605 C C . GLU A 1 78 ? 15.859 29.375 7.238 1 96.81 78 GLU A C 1
ATOM 607 O O . GLU A 1 78 ? 16.625 29.594 8.172 1 96.81 78 GLU A O 1
ATOM 612 N N . ALA A 1 79 ? 14.562 29.547 7.254 1 96.19 79 ALA A N 1
ATOM 613 C CA . ALA A 1 79 ? 13.93 30.078 8.453 1 96.19 79 ALA A CA 1
ATOM 614 C C . ALA A 1 79 ? 13.844 29.016 9.547 1 96.19 79 ALA A C 1
ATOM 616 O O . ALA A 1 79 ? 13.586 29.328 10.711 1 96.19 79 ALA A O 1
ATOM 617 N N . GLY A 1 80 ? 14 27.75 9.125 1 96.88 80 GLY A N 1
ATOM 618 C CA . GLY A 1 80 ? 14.07 26.719 10.148 1 96.88 80 GLY A CA 1
ATOM 619 C C . GLY A 1 80 ? 13.07 25.594 9.938 1 96.88 80 GLY A C 1
ATOM 620 O O . GLY A 1 80 ? 13.039 24.625 10.703 1 96.88 80 GLY A O 1
ATOM 621 N N . ALA A 1 81 ? 12.227 25.641 8.898 1 98.31 81 ALA A N 1
ATOM 622 C CA . ALA A 1 81 ? 11.258 24.578 8.617 1 98.31 81 ALA A CA 1
ATOM 623 C C . ALA A 1 81 ? 11.953 23.297 8.195 1 98.31 81 ALA A C 1
ATOM 625 O O . ALA A 1 81 ? 12.922 23.328 7.434 1 98.31 81 ALA A O 1
ATOM 626 N N . LYS A 1 82 ? 11.43 22.188 8.734 1 98.5 82 LYS A N 1
ATOM 627 C CA . LYS A 1 82 ? 12.008 20.891 8.406 1 98.5 82 LYS A CA 1
ATOM 628 C C . LYS A 1 82 ? 11.055 20.062 7.543 1 98.5 82 LYS A C 1
ATOM 630 O O . LYS A 1 82 ? 11.461 19.078 6.926 1 98.5 82 LYS A O 1
ATOM 635 N N . PHE A 1 83 ? 9.805 20.422 7.539 1 98.75 83 PHE A N 1
ATOM 636 C CA . PHE A 1 83 ? 8.812 19.766 6.695 1 98.75 83 PHE A CA 1
ATOM 637 C C . PHE A 1 83 ? 7.754 20.766 6.234 1 98.75 83 PHE A C 1
ATOM 639 O O . PHE A 1 83 ? 7.699 21.891 6.723 1 98.75 83 PHE A O 1
ATOM 646 N N . ALA A 1 84 ? 7.008 20.359 5.219 1 98.75 84 ALA A N 1
ATOM 647 C CA . ALA A 1 84 ? 5.914 21.172 4.691 1 98.75 84 ALA A CA 1
ATOM 648 C C . ALA A 1 84 ? 4.66 20.344 4.48 1 98.75 84 ALA A C 1
ATOM 650 O O . ALA A 1 84 ? 4.746 19.141 4.191 1 98.75 84 ALA A O 1
ATOM 651 N N . LYS A 1 85 ? 3.559 20.984 4.719 1 98.12 85 LYS A N 1
ATOM 652 C CA . LYS A 1 85 ? 2.297 20.297 4.473 1 98.12 85 LYS A CA 1
ATOM 653 C C . LYS A 1 85 ? 1.478 21.016 3.4 1 98.12 85 LYS A C 1
ATOM 655 O O . LYS A 1 85 ? 1.519 22.234 3.293 1 98.12 85 LYS A O 1
ATOM 660 N N . TRP A 1 86 ? 0.799 20.266 2.547 1 98 86 TRP A N 1
ATOM 661 C CA . TRP A 1 86 ? -0.041 20.781 1.471 1 98 86 TRP A CA 1
ATOM 662 C C . TRP A 1 86 ? -1.409 20.109 1.477 1 98 86 TRP A C 1
ATOM 664 O O . TRP A 1 86 ? -1.511 18.891 1.288 1 98 86 TRP A O 1
ATOM 674 N N . ARG A 1 87 ? -2.365 20.953 1.689 1 96.88 87 ARG A N 1
ATOM 675 C CA . ARG A 1 87 ? -3.729 20.438 1.798 1 96.88 87 ARG A CA 1
ATOM 676 C C . ARG A 1 87 ? -4.43 20.469 0.444 1 96.88 87 ARG A C 1
ATOM 678 O O . ARG A 1 87 ? -4.336 21.438 -0.296 1 96.88 87 ARG A O 1
ATOM 685 N N . SER A 1 88 ? -5.109 19.344 0.142 1 97 88 SER A N 1
ATOM 686 C CA . SER A 1 88 ? -6.031 19.25 -0.986 1 97 88 SER A CA 1
ATOM 687 C C . 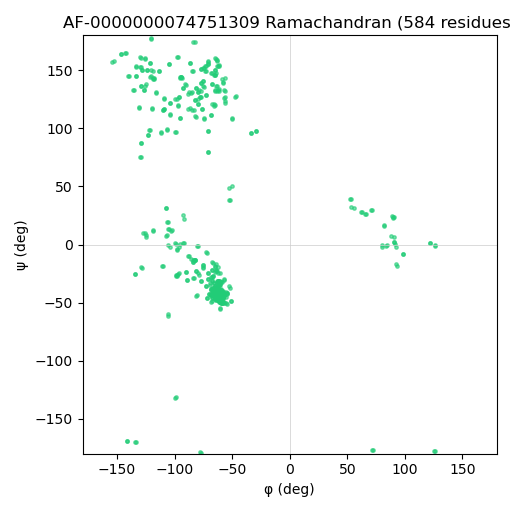SER A 1 88 ? -7.422 18.828 -0.529 1 97 88 SER A C 1
ATOM 689 O O . SER A 1 88 ? -7.723 17.625 -0.467 1 97 88 SER A O 1
ATOM 691 N N . PRO A 1 89 ? -8.297 19.812 -0.284 1 95.44 89 PRO A N 1
ATOM 692 C CA . PRO A 1 89 ? -9.641 19.453 0.18 1 95.44 89 PRO A CA 1
ATOM 693 C C . PRO A 1 89 ? -10.523 18.906 -0.938 1 95.44 89 PRO A C 1
ATOM 695 O O . PRO A 1 89 ? -10.477 19.406 -2.064 1 95.44 89 PRO A O 1
ATOM 698 N N . LEU A 1 90 ? -11.211 17.891 -0.673 1 97.31 90 LEU A N 1
ATOM 699 C CA . LEU A 1 90 ? -12.227 17.281 -1.528 1 97.31 90 LEU A CA 1
ATOM 700 C C . LEU A 1 90 ? -13.531 17.094 -0.765 1 97.31 90 LEU A C 1
ATOM 702 O O . LEU A 1 90 ? -13.523 16.922 0.456 1 97.31 90 LEU A O 1
ATOM 706 N N . GLN A 1 91 ? -14.609 17.156 -1.479 1 95.94 91 GLN A N 1
ATOM 707 C CA . GLN A 1 91 ? -15.922 17 -0.859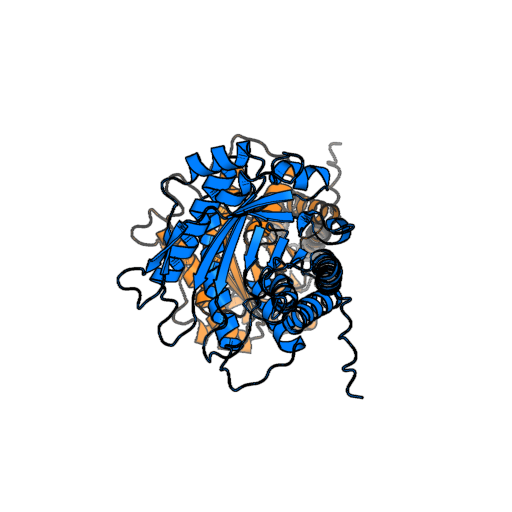 1 95.94 91 GLN A CA 1
ATOM 708 C C . GLN A 1 91 ? -16.719 15.898 -1.544 1 95.94 91 GLN A C 1
ATOM 710 O O . GLN A 1 91 ? -16.703 15.773 -2.77 1 95.94 91 GLN A O 1
ATOM 715 N N . ILE A 1 92 ? -17.344 15.094 -0.725 1 97.5 92 ILE A N 1
ATOM 716 C CA . ILE A 1 92 ? -18.25 14.086 -1.271 1 97.5 92 ILE A CA 1
ATOM 717 C C . ILE A 1 92 ? -19.641 14.688 -1.455 1 97.5 92 ILE A C 1
ATOM 719 O O . ILE A 1 92 ? -20.25 15.148 -0.493 1 97.5 92 ILE A O 1
ATOM 723 N N . SER A 1 93 ? -20.078 14.75 -2.594 1 94.69 93 SER A N 1
ATOM 724 C CA . SER A 1 93 ? -21.438 15.117 -2.961 1 94.69 93 SER A CA 1
ATOM 725 C C . SER A 1 93 ? -21.953 14.273 -4.125 1 94.69 93 SER A C 1
ATOM 727 O O . SER A 1 93 ? -21.344 13.242 -4.457 1 94.69 93 SER A O 1
ATOM 729 N N . ARG A 1 94 ? -23.078 14.688 -4.668 1 91.5 94 ARG A N 1
ATOM 730 C CA . ARG A 1 94 ? -23.703 13.914 -5.734 1 91.5 94 ARG A CA 1
ATOM 731 C C . ARG A 1 94 ? -22.781 13.805 -6.941 1 91.5 94 ARG A C 1
ATOM 733 O O . ARG A 1 94 ? -22.734 12.766 -7.605 1 91.5 94 ARG A O 1
ATOM 740 N N . TYR A 1 95 ? -21.984 14.859 -7.215 1 91.44 95 TYR A N 1
ATOM 741 C CA . TYR A 1 95 ? -21.188 14.859 -8.43 1 91.44 95 TYR A CA 1
ATOM 742 C C . TYR A 1 95 ? -19.719 15.133 -8.117 1 91.44 95 TYR A C 1
ATOM 744 O O . TYR A 1 95 ? -18.922 15.422 -9.016 1 91.44 95 TYR A O 1
ATOM 752 N N . SER A 1 96 ? -19.391 15.117 -6.832 1 94.5 96 SER A N 1
ATOM 753 C CA . SER A 1 96 ? -18.031 15.391 -6.383 1 94.5 96 SER A CA 1
ATOM 754 C C . SER A 1 96 ? -17.531 14.312 -5.426 1 94.5 96 SER A C 1
ATOM 756 O O . SER A 1 96 ? -18.328 13.656 -4.758 1 94.5 96 SER A O 1
ATOM 758 N N . PRO A 1 97 ? -16.25 14.109 -5.379 1 97.25 97 PRO A N 1
ATOM 759 C CA . PRO A 1 97 ? -15.242 14.734 -6.242 1 97.25 97 PRO A CA 1
ATOM 760 C C . PRO A 1 97 ? -15.227 14.148 -7.652 1 97.25 97 PRO A C 1
ATOM 762 O O . PRO A 1 97 ? -15.398 12.945 -7.824 1 97.25 97 PRO A O 1
ATOM 765 N N . THR A 1 98 ? -15.047 15.031 -8.641 1 97.25 98 THR A N 1
ATOM 766 C CA . THR A 1 98 ? -14.914 14.555 -10.016 1 97.25 98 THR A CA 1
ATOM 767 C C . THR A 1 98 ? -13.57 13.852 -10.219 1 97.25 98 THR A C 1
ATOM 769 O O . THR A 1 98 ? -12.617 14.109 -9.477 1 97.25 98 THR A O 1
ATOM 772 N N . LYS A 1 99 ? -13.531 12.984 -11.25 1 95.69 99 LYS A N 1
ATOM 773 C CA . LYS A 1 99 ? -12.273 12.336 -11.594 1 95.69 99 LYS A CA 1
ATOM 774 C C . LYS A 1 99 ? -11.188 13.367 -11.906 1 95.69 99 LYS A C 1
ATOM 776 O O . LYS A 1 99 ? -10.023 13.188 -11.539 1 95.69 99 LYS A O 1
ATOM 781 N N . ALA A 1 100 ? -11.609 14.375 -12.586 1 95.94 100 ALA A N 1
ATOM 782 C CA . ALA A 1 100 ? -10.672 15.438 -12.945 1 95.94 100 ALA A CA 1
ATOM 783 C C . ALA A 1 100 ? -10.094 16.109 -11.703 1 95.94 100 ALA A C 1
ATOM 785 O O . ALA A 1 100 ? -8.898 16.406 -11.641 1 95.94 100 ALA A O 1
ATOM 786 N N . ALA A 1 101 ? -10.922 16.344 -10.75 1 97.25 101 ALA A N 1
ATOM 787 C CA . ALA A 1 101 ? -10.477 16.984 -9.516 1 97.25 101 ALA A CA 1
ATOM 788 C C . ALA A 1 101 ? -9.539 16.078 -8.727 1 97.25 101 ALA A C 1
ATOM 790 O O . ALA A 1 101 ? -8.531 16.531 -8.18 1 97.25 101 ALA A O 1
ATOM 791 N N . ILE A 1 102 ? -9.906 14.82 -8.648 1 98.19 102 ILE A N 1
ATOM 792 C CA . ILE A 1 102 ? -9.055 13.859 -7.949 1 98.19 102 ILE A CA 1
ATOM 793 C C . ILE A 1 102 ? -7.672 13.82 -8.602 1 98.19 102 ILE A C 1
ATOM 795 O O . ILE A 1 102 ? -6.652 13.984 -7.926 1 98.19 102 ILE A O 1
ATOM 799 N N . GLU A 1 103 ? -7.672 13.672 -9.891 1 97.19 103 GLU A N 1
ATOM 800 C CA . GLU A 1 103 ? -6.406 13.578 -10.609 1 97.19 103 GLU A CA 1
ATOM 801 C C . GLU A 1 103 ? -5.578 14.852 -10.438 1 97.19 103 GLU A C 1
ATOM 803 O O . GLU A 1 103 ? -4.383 14.781 -10.156 1 97.19 103 GLU A O 1
ATOM 808 N N . ALA A 1 104 ? -6.219 15.977 -10.625 1 97.56 104 ALA A N 1
ATOM 809 C CA . ALA A 1 104 ? -5.512 17.25 -10.523 1 97.56 104 ALA A CA 1
ATOM 810 C C . ALA A 1 104 ? -4.914 17.438 -9.133 1 97.56 104 ALA A C 1
ATOM 812 O O . ALA A 1 104 ? -3.73 17.766 -8.992 1 97.56 104 ALA A O 1
ATOM 813 N N . ASN A 1 105 ? -5.68 17.234 -8.125 1 98.06 105 ASN A N 1
ATOM 814 C CA . ASN A 1 105 ? -5.23 17.438 -6.758 1 98.06 105 ASN A CA 1
ATOM 815 C C . ASN A 1 105 ? -4.137 16.453 -6.367 1 98.06 105 ASN A C 1
ATOM 817 O O . ASN A 1 105 ? -3.15 16.828 -5.727 1 98.06 105 ASN A O 1
ATOM 821 N N . MET A 1 106 ? -4.297 15.188 -6.773 1 98.69 106 MET A N 1
ATOM 822 C CA . MET A 1 106 ? -3.328 14.172 -6.371 1 98.69 106 MET A CA 1
ATOM 823 C C . MET A 1 106 ? -2.01 14.352 -7.113 1 98.69 106 MET A C 1
ATOM 825 O O . MET A 1 106 ? -0.937 14.133 -6.551 1 98.69 106 MET A O 1
ATOM 829 N N . ARG A 1 107 ? -2.055 14.758 -8.328 1 98.38 107 ARG A N 1
ATOM 830 C CA . ARG A 1 107 ? -0.832 15.07 -9.062 1 98.38 107 ARG A CA 1
ATOM 831 C C . ARG A 1 107 ? -0.154 16.312 -8.492 1 98.38 107 ARG A C 1
ATOM 833 O O . ARG A 1 107 ? 1.075 16.391 -8.453 1 98.38 107 ARG A O 1
ATOM 840 N N . ASP A 1 108 ? -0.962 17.312 -8.086 1 98.19 108 ASP A N 1
ATOM 841 C CA . ASP A 1 108 ? -0.404 18.484 -7.43 1 98.19 108 ASP A CA 1
ATOM 842 C C . ASP A 1 108 ? 0.307 18.094 -6.133 1 98.19 108 ASP A C 1
ATOM 844 O O . ASP A 1 108 ? 1.4 18.594 -5.848 1 98.19 108 ASP A O 1
ATOM 848 N N . LEU A 1 109 ? -0.346 17.25 -5.387 1 98.75 109 LEU A N 1
ATOM 849 C CA . LEU A 1 109 ? 0.281 16.781 -4.156 1 98.75 109 LEU A CA 1
ATOM 850 C C . LEU A 1 109 ? 1.588 16.062 -4.449 1 98.75 109 LEU A C 1
ATOM 852 O O . LEU A 1 109 ? 2.561 16.188 -3.705 1 98.75 109 LEU A O 1
ATOM 856 N N . ALA A 1 110 ? 1.6 15.258 -5.523 1 98.81 110 ALA A N 1
ATOM 857 C CA . ALA A 1 110 ? 2.812 14.547 -5.922 1 98.81 110 ALA A CA 1
ATOM 858 C C . ALA A 1 110 ? 3.922 15.523 -6.297 1 98.81 110 ALA A C 1
ATOM 860 O O . ALA A 1 110 ? 5.07 15.367 -5.875 1 98.81 110 ALA A O 1
ATOM 861 N N . ARG A 1 111 ? 3.598 16.5 -7.059 1 98.5 111 ARG A N 1
ATOM 862 C CA . ARG A 1 111 ? 4.562 17.531 -7.441 1 98.5 111 ARG A CA 1
ATOM 863 C C . ARG A 1 111 ? 5.074 18.281 -6.223 1 98.5 111 ARG A C 1
ATOM 865 O O . ARG A 1 111 ? 6.277 18.516 -6.086 1 98.5 111 ARG A O 1
ATOM 872 N N . PHE A 1 112 ? 4.098 18.672 -5.414 1 98.69 112 PHE A N 1
ATOM 873 C CA . PHE A 1 112 ? 4.441 19.312 -4.148 1 98.69 112 PHE A CA 1
ATOM 874 C C . PHE A 1 112 ? 5.453 18.469 -3.377 1 98.69 112 PHE A C 1
ATOM 876 O O . PHE A 1 112 ? 6.465 18.984 -2.9 1 98.69 112 PHE A O 1
ATOM 883 N N . ALA A 1 113 ? 5.188 17.188 -3.258 1 98.88 113 ALA A N 1
ATOM 884 C CA . ALA A 1 113 ? 6.051 16.297 -2.492 1 98.88 113 ALA A CA 1
ATOM 885 C C . ALA A 1 113 ? 7.457 16.25 -3.082 1 98.88 113 ALA A C 1
ATOM 887 O O . ALA A 1 113 ? 8.445 16.328 -2.348 1 98.88 113 ALA A O 1
ATOM 888 N N . LEU A 1 114 ? 7.508 16.141 -4.367 1 98.56 114 LEU A N 1
ATOM 889 C CA . LEU A 1 114 ? 8.805 16.062 -5.031 1 98.56 114 LEU A CA 1
ATOM 890 C C . LEU A 1 114 ? 9.586 17.359 -4.859 1 98.56 114 LEU A C 1
ATOM 892 O O . LEU A 1 114 ? 10.797 17.328 -4.621 1 98.56 114 LEU A O 1
ATOM 896 N N . ILE A 1 115 ? 8.93 18.484 -5 1 98.75 115 ILE A N 1
ATOM 897 C CA . ILE A 1 115 ? 9.586 19.781 -4.828 1 98.75 115 ILE A CA 1
ATOM 898 C C . ILE A 1 115 ? 10.109 19.906 -3.4 1 98.75 115 ILE A C 1
ATOM 900 O O . ILE A 1 115 ? 11.227 20.391 -3.184 1 98.75 115 ILE A O 1
ATOM 904 N N . CYS A 1 116 ? 9.305 19.5 -2.404 1 98.81 116 CYS A N 1
ATOM 905 C CA . CYS A 1 116 ? 9.75 19.5 -1.016 1 98.81 116 CYS A CA 1
ATOM 906 C C . CYS A 1 116 ? 11.047 18.719 -0.853 1 98.81 116 CYS A C 1
ATOM 908 O O . CYS A 1 116 ? 12.008 19.203 -0.269 1 98.81 116 CYS A O 1
ATOM 910 N N . GLN A 1 117 ? 11.055 17.516 -1.361 1 98.75 117 GLN A N 1
ATOM 911 C CA . GLN A 1 117 ? 12.211 16.641 -1.197 1 98.75 117 GLN A CA 1
ATOM 912 C C . GLN A 1 117 ? 13.438 17.203 -1.903 1 98.75 117 GLN A C 1
ATOM 914 O O . GLN A 1 117 ? 14.555 17.125 -1.383 1 98.75 117 GLN A O 1
ATOM 919 N N . GLU A 1 118 ? 13.266 17.812 -3.064 1 98.44 118 GLU A N 1
ATOM 920 C CA . GLU A 1 118 ? 14.367 18.438 -3.787 1 98.44 118 GLU A CA 1
ATOM 921 C C . GLU A 1 118 ? 14.969 19.578 -2.977 1 98.44 118 GLU A C 1
ATOM 923 O O . GLU A 1 118 ? 16.172 19.828 -3.037 1 98.44 118 GLU A O 1
ATOM 928 N N . GLU A 1 119 ? 14.164 20.281 -2.236 1 98.56 119 GLU A N 1
ATOM 929 C CA . GLU A 1 119 ? 14.625 21.422 -1.456 1 98.56 119 GLU A CA 1
ATOM 930 C C . GLU A 1 119 ? 15.016 21 -0.043 1 98.56 119 GLU A C 1
ATOM 932 O O . GLU A 1 119 ? 15.32 21.859 0.799 1 98.56 119 GLU A O 1
ATOM 937 N N . GLY A 1 120 ? 14.914 19.719 0.257 1 98.44 120 GLY A N 1
ATOM 938 C CA . GLY A 1 120 ? 15.43 19.188 1.508 1 98.44 120 GLY A CA 1
ATOM 939 C C . GLY A 1 120 ? 14.422 19.234 2.639 1 98.44 120 GLY A C 1
ATOM 940 O O . GLY A 1 120 ? 14.797 19.312 3.809 1 98.44 120 GLY A O 1
ATOM 941 N N . LEU A 1 121 ? 13.141 19.25 2.32 1 98.81 121 LEU A N 1
ATOM 942 C CA . LEU A 1 121 ? 12.078 19.203 3.32 1 98.81 121 LEU A CA 1
ATOM 943 C C . LEU A 1 121 ? 11.289 17.906 3.211 1 98.81 121 LEU A C 1
ATOM 945 O O . LEU A 1 121 ? 11.188 17.328 2.129 1 98.81 121 LEU A O 1
ATOM 949 N N . VAL A 1 122 ? 10.766 17.422 4.312 1 98.81 122 VAL A N 1
ATOM 950 C CA . VAL A 1 122 ? 9.875 16.266 4.316 1 98.81 122 VAL A CA 1
ATOM 951 C C . VAL A 1 122 ? 8.469 16.688 3.906 1 98.81 122 VAL A C 1
ATOM 953 O O . VAL A 1 122 ? 7.887 17.594 4.512 1 98.81 122 VAL A O 1
ATOM 956 N N . PRO A 1 123 ? 7.938 16.125 2.855 1 98.88 123 PRO A N 1
ATOM 957 C CA . PRO A 1 123 ? 6.57 16.469 2.457 1 98.88 123 PRO A CA 1
ATOM 958 C C . PRO A 1 123 ? 5.516 15.742 3.285 1 98.88 123 PRO A C 1
ATOM 960 O O . PRO A 1 123 ? 5.633 14.531 3.518 1 98.88 123 PRO A O 1
ATOM 963 N N . MET A 1 124 ? 4.59 16.422 3.768 1 98.75 124 MET A N 1
ATOM 964 C CA . MET A 1 124 ? 3.35 15.883 4.328 1 98.75 124 MET A CA 1
ATOM 965 C C . MET A 1 124 ? 2.174 16.141 3.393 1 98.75 124 MET A C 1
ATOM 967 O O . MET A 1 124 ? 1.661 17.266 3.324 1 98.75 124 MET A O 1
ATOM 971 N N . VAL A 1 125 ? 1.823 15.148 2.648 1 98.88 125 VAL A N 1
ATOM 972 C CA . VAL A 1 125 ? 0.742 15.266 1.676 1 98.88 125 VAL A CA 1
ATOM 973 C C . VAL A 1 125 ? -0.604 15.102 2.377 1 98.88 125 VAL A C 1
ATOM 975 O O . VAL A 1 125 ? -0.779 14.195 3.197 1 98.88 125 VAL A O 1
ATOM 978 N N . GLU A 1 126 ? -1.546 16.016 2.025 1 98.56 126 GLU A N 1
ATOM 979 C CA . GLU A 1 126 ? -2.775 16.062 2.811 1 98.56 126 GLU A CA 1
ATOM 980 C C . GLU A 1 126 ? -4.008 16.016 1.911 1 98.56 126 GLU A C 1
ATOM 982 O O . GLU A 1 126 ? -4.688 17.031 1.726 1 98.56 126 GLU A O 1
ATOM 987 N N . PRO A 1 127 ? -4.336 14.82 1.362 1 98.56 127 PRO A N 1
ATOM 988 C CA . PRO A 1 127 ? -5.695 14.68 0.837 1 98.56 127 PRO A CA 1
ATOM 989 C C . PRO A 1 127 ? -6.762 14.758 1.928 1 98.56 127 PRO A C 1
ATOM 991 O O . PRO A 1 127 ? -6.723 13.984 2.893 1 98.56 127 PRO A O 1
ATOM 994 N N . ASP A 1 128 ? -7.641 15.727 1.835 1 97.19 128 ASP A N 1
ATOM 995 C CA . ASP A 1 128 ? -8.602 16 2.9 1 97.19 128 ASP A CA 1
ATOM 996 C C . ASP A 1 128 ? -10.031 15.898 2.389 1 97.19 128 ASP A C 1
ATOM 998 O O . ASP A 1 128 ? -10.562 16.844 1.809 1 97.19 128 ASP A O 1
ATOM 1002 N N . ILE A 1 129 ? -10.648 14.781 2.621 1 97.88 129 ILE A N 1
ATOM 1003 C CA . ILE A 1 129 ? -12.078 14.672 2.33 1 97.88 129 ILE A CA 1
ATOM 1004 C C . ILE A 1 129 ? -12.883 15.266 3.486 1 97.88 129 ILE A C 1
ATOM 1006 O O . ILE A 1 129 ? -12.953 14.672 4.566 1 97.88 129 ILE A O 1
ATOM 1010 N N . ILE A 1 130 ? -13.477 16.344 3.236 1 96 130 ILE A N 1
ATOM 1011 C CA . ILE A 1 130 ? -14.156 17.094 4.297 1 96 130 ILE A CA 1
ATOM 1012 C C . ILE A 1 130 ? -15.406 16.344 4.73 1 96 130 ILE A C 1
ATOM 1014 O O . ILE A 1 130 ? -15.977 15.562 3.955 1 96 130 ILE A O 1
ATOM 1018 N N . MET A 1 131 ? -15.859 16.547 5.883 1 95.25 131 MET A N 1
ATOM 1019 C CA . MET A 1 131 ? -16.938 15.766 6.492 1 95.25 131 MET A CA 1
ATOM 1020 C C . MET A 1 131 ? -18.297 16.281 6.039 1 95.25 131 MET A C 1
ATOM 1022 O O . MET A 1 131 ? -19.312 15.609 6.254 1 95.25 131 MET A O 1
ATOM 1026 N N . LYS A 1 132 ? -18.375 17.375 5.465 1 94.94 132 LYS A N 1
ATOM 1027 C CA . LYS A 1 132 ? -19.641 17.922 5.004 1 94.94 132 LYS A CA 1
ATOM 1028 C C . LYS A 1 132 ? -20.328 16.969 4.031 1 94.94 132 LYS A C 1
ATOM 1030 O O . LYS A 1 132 ? -19.688 16.406 3.139 1 94.94 132 LYS A O 1
ATOM 1035 N N . GLY A 1 133 ? -21.641 16.828 4.172 1 96 133 GLY A N 1
ATOM 1036 C CA . GLY A 1 133 ? -22.422 15.984 3.283 1 96 133 GLY A CA 1
ATOM 1037 C C . GLY A 1 133 ? -23.25 14.961 4.02 1 96 133 GLY A C 1
ATOM 1038 O O . GLY A 1 133 ? -23.344 14.992 5.25 1 96 133 GLY A O 1
ATOM 1039 N N . ASP A 1 134 ? -23.938 14.141 3.27 1 97.62 134 ASP A N 1
ATOM 1040 C CA . ASP A 1 134 ? -24.844 13.156 3.852 1 97.62 134 ASP A CA 1
ATOM 1041 C C . ASP A 1 134 ? -24.422 11.734 3.498 1 97.62 134 ASP A C 1
ATOM 1043 O O . ASP A 1 134 ? -25.188 10.789 3.678 1 97.62 134 ASP A O 1
ATOM 1047 N N . HIS A 1 135 ? -23.234 11.594 2.963 1 98 135 HIS A N 1
ATOM 1048 C CA . HIS A 1 135 ? -22.75 10.281 2.541 1 98 135 HIS A CA 1
ATOM 1049 C C . HIS A 1 135 ? -22.609 9.336 3.729 1 98 135 HIS A C 1
ATOM 1051 O O . HIS A 1 135 ? -22.281 9.773 4.84 1 98 135 HIS A O 1
ATOM 1057 N N . ASP A 1 136 ? -22.828 8.094 3.523 1 98.19 136 ASP A N 1
ATOM 1058 C CA . ASP A 1 136 ? -22.641 7.086 4.559 1 98.19 136 ASP A CA 1
ATOM 1059 C C . ASP A 1 136 ? -21.172 6.648 4.637 1 98.19 136 ASP A C 1
ATOM 1061 O O . ASP A 1 136 ? -20.328 7.141 3.883 1 98.19 136 ASP A O 1
ATOM 1065 N N . LEU A 1 137 ? -20.859 5.824 5.605 1 98.38 137 LEU A N 1
ATOM 1066 C CA . LEU A 1 137 ? -19.5 5.395 5.883 1 98.38 137 LEU A CA 1
ATOM 1067 C C . LEU A 1 137 ? -18.938 4.598 4.711 1 98.38 137 LEU A C 1
ATOM 1069 O O . LEU A 1 137 ? -17.75 4.734 4.371 1 98.38 137 LEU A O 1
ATOM 1073 N N . GLU A 1 138 ? -19.766 3.762 4.066 1 97.88 138 GLU A N 1
ATOM 1074 C CA . GLU A 1 138 ? -19.328 2.955 2.934 1 97.88 138 GLU A CA 1
ATOM 1075 C C . GLU A 1 138 ? -18.891 3.836 1.765 1 97.88 138 GLU A C 1
ATOM 1077 O O . GLU A 1 138 ? -17.875 3.57 1.124 1 97.88 138 GLU A O 1
ATOM 1082 N N . THR A 1 139 ? -19.688 4.859 1.521 1 98 139 THR A N 1
ATOM 1083 C CA . THR A 1 139 ? -19.328 5.82 0.478 1 98 139 THR A CA 1
ATOM 1084 C C . THR A 1 139 ? -18.031 6.547 0.822 1 98 139 THR A C 1
ATOM 1086 O O . THR A 1 139 ? -17.188 6.75 -0.046 1 98 139 THR A O 1
ATOM 1089 N N . ALA A 1 140 ? -17.859 6.922 2.08 1 98.5 140 ALA A N 1
ATOM 1090 C CA . ALA A 1 140 ? -16.641 7.59 2.523 1 98.5 140 ALA A CA 1
ATOM 1091 C C . ALA A 1 140 ? -15.414 6.715 2.273 1 98.5 140 ALA A C 1
ATOM 1093 O O . ALA A 1 140 ? -14.383 7.195 1.793 1 98.5 140 ALA A O 1
ATOM 1094 N N . VAL A 1 141 ? -15.57 5.43 2.59 1 98.56 141 VAL A N 1
ATOM 1095 C CA . VAL A 1 141 ? -14.469 4.496 2.373 1 98.56 141 VAL A CA 1
ATOM 1096 C C . VAL A 1 141 ? -14.125 4.441 0.887 1 98.56 141 VAL A C 1
ATOM 1098 O O . VAL A 1 141 ? -12.961 4.562 0.508 1 98.56 141 VAL A O 1
ATOM 1101 N N . ALA A 1 142 ? -15.109 4.277 0.07 1 98.12 142 ALA A N 1
ATOM 1102 C CA . ALA A 1 142 ? -14.898 4.141 -1.369 1 98.12 142 ALA A CA 1
ATOM 1103 C C . ALA A 1 142 ? -14.18 5.359 -1.939 1 98.12 142 ALA A C 1
ATOM 1105 O O . ALA A 1 142 ? -13.234 5.227 -2.721 1 98.12 142 ALA A O 1
ATOM 1106 N N . VAL A 1 143 ? -14.602 6.531 -1.541 1 98.5 143 VAL A N 1
ATOM 1107 C CA . VAL A 1 143 ? -14.031 7.762 -2.076 1 98.5 143 VAL A CA 1
ATOM 1108 C C . VAL A 1 143 ? -12.609 7.938 -1.56 1 98.5 143 VAL A C 1
ATOM 1110 O O . VAL A 1 143 ? -11.711 8.32 -2.312 1 98.5 143 VAL A O 1
ATOM 1113 N N . ASN A 1 144 ? -12.375 7.668 -0.285 1 98.75 144 ASN A N 1
ATOM 1114 C CA . ASN A 1 144 ? -11.023 7.766 0.254 1 98.75 144 ASN A CA 1
ATOM 1115 C C . ASN A 1 144 ? -10.07 6.801 -0.44 1 98.75 144 ASN A C 1
ATOM 1117 O O . ASN A 1 144 ? -8.93 7.148 -0.728 1 98.75 144 ASN A O 1
ATOM 1121 N N . VAL A 1 145 ? -10.539 5.586 -0.671 1 98.75 145 VAL A N 1
ATOM 1122 C CA . VAL A 1 145 ? -9.734 4.602 -1.385 1 98.75 145 VAL A CA 1
ATOM 1123 C C . VAL A 1 145 ? -9.383 5.129 -2.773 1 98.75 145 VAL A C 1
ATOM 1125 O O . VAL A 1 145 ? -8.227 5.055 -3.199 1 98.75 145 VAL A O 1
ATOM 1128 N N . GLU A 1 146 ? -10.328 5.637 -3.451 1 98.56 146 GLU A N 1
ATOM 1129 C CA . GLU A 1 146 ? -10.094 6.176 -4.789 1 98.56 146 GLU A CA 1
ATOM 1130 C C . GLU A 1 146 ? -9.094 7.324 -4.75 1 98.56 146 GLU A C 1
ATOM 1132 O O . GLU A 1 146 ? -8.133 7.348 -5.527 1 98.56 146 GLU A O 1
ATOM 1137 N N . VAL A 1 147 ? -9.312 8.242 -3.883 1 98.81 147 VAL A N 1
ATOM 1138 C CA . VAL A 1 147 ? -8.477 9.438 -3.785 1 98.81 147 VAL A CA 1
ATOM 1139 C C . VAL A 1 147 ? -7.043 9.047 -3.449 1 98.81 147 VAL A C 1
ATOM 1141 O O . VAL A 1 147 ? -6.102 9.461 -4.125 1 98.81 147 VAL A O 1
ATOM 1144 N N . GLN A 1 148 ? -6.867 8.219 -2.5 1 98.81 148 GLN A N 1
ATOM 1145 C CA . GLN A 1 148 ? -5.523 7.918 -2.02 1 98.81 148 GLN A CA 1
ATOM 1146 C C . GLN A 1 148 ? -4.801 6.969 -2.971 1 98.81 148 GLN A C 1
ATOM 1148 O O . GLN A 1 148 ? -3.578 7.027 -3.105 1 98.81 148 GLN A O 1
ATOM 1153 N N . THR A 1 149 ? -5.562 6.109 -3.604 1 98.62 149 THR A N 1
ATOM 1154 C CA . THR A 1 149 ? -4.953 5.297 -4.648 1 98.62 149 THR A CA 1
ATOM 1155 C C . THR A 1 149 ? -4.336 6.18 -5.73 1 98.62 149 THR A C 1
ATOM 1157 O O . THR A 1 149 ? -3.211 5.938 -6.168 1 98.62 149 THR A O 1
ATOM 1160 N N . ASN A 1 150 ? -5.074 7.156 -6.148 1 98.75 150 ASN A N 1
ATOM 1161 C CA . ASN A 1 150 ? -4.566 8.094 -7.145 1 98.75 150 ASN A CA 1
ATOM 1162 C C . ASN A 1 150 ? -3.389 8.898 -6.609 1 98.75 150 ASN A C 1
ATOM 1164 O O . ASN A 1 150 ? -2.459 9.219 -7.352 1 98.75 150 ASN A O 1
ATOM 1168 N N . LEU A 1 151 ? -3.41 9.227 -5.355 1 98.88 151 LEU A N 1
ATOM 1169 C CA . LEU A 1 151 ? -2.314 9.961 -4.73 1 98.88 151 LEU A CA 1
ATOM 1170 C C . LEU A 1 151 ? -1.015 9.164 -4.812 1 98.88 151 LEU A C 1
ATOM 1172 O O . LEU A 1 151 ? -0.012 9.664 -5.332 1 98.88 151 LEU A O 1
ATOM 1176 N N . TYR A 1 152 ? -1.056 7.961 -4.324 1 98.81 152 TYR A N 1
ATOM 1177 C CA . TYR A 1 152 ? 0.171 7.176 -4.246 1 98.81 152 TYR A CA 1
ATOM 1178 C C . TYR A 1 152 ? 0.687 6.828 -5.637 1 98.81 152 TYR A C 1
ATOM 1180 O O . TYR A 1 152 ? 1.897 6.809 -5.867 1 98.81 152 TYR A O 1
ATOM 1188 N N . LYS A 1 153 ? -0.226 6.551 -6.527 1 98.69 153 LYS A N 1
ATOM 1189 C CA . LYS A 1 153 ? 0.221 6.359 -7.906 1 98.69 153 LYS A CA 1
ATOM 1190 C C . LYS A 1 153 ? 0.932 7.602 -8.43 1 98.69 153 LYS A C 1
ATOM 1192 O O . LYS A 1 153 ? 1.997 7.5 -9.047 1 98.69 153 LYS A O 1
ATOM 1197 N N . ALA A 1 154 ? 0.289 8.758 -8.25 1 98.75 154 ALA A N 1
ATOM 1198 C CA . ALA A 1 154 ? 0.887 10.008 -8.719 1 98.75 154 ALA A CA 1
ATOM 1199 C C . ALA A 1 154 ? 2.258 10.227 -8.086 1 98.75 154 ALA A C 1
ATOM 1201 O O . ALA A 1 154 ? 3.205 10.633 -8.766 1 98.75 154 ALA A O 1
ATOM 1202 N N . MET A 1 155 ? 2.363 9.984 -6.824 1 98.88 155 MET A N 1
ATOM 1203 C CA . MET A 1 155 ? 3.629 10.172 -6.121 1 98.88 155 MET A CA 1
ATOM 1204 C C . MET A 1 155 ? 4.715 9.273 -6.695 1 98.88 155 MET A C 1
ATOM 1206 O O . MET A 1 155 ? 5.828 9.719 -6.957 1 98.88 155 MET A O 1
ATOM 1210 N N . LEU A 1 156 ? 4.375 8.039 -6.875 1 98.56 156 LEU A N 1
ATOM 1211 C CA . LEU A 1 156 ? 5.336 7.09 -7.43 1 98.56 156 LEU A CA 1
ATOM 1212 C C . LEU A 1 156 ? 5.715 7.473 -8.859 1 98.56 156 LEU A C 1
ATOM 1214 O O . LEU A 1 156 ? 6.891 7.422 -9.227 1 98.56 156 LEU A O 1
ATOM 1218 N N . GLU A 1 157 ? 4.766 7.883 -9.641 1 97.5 157 GLU A N 1
ATOM 1219 C CA . GLU A 1 157 ? 5.004 8.305 -11.016 1 97.5 157 GLU A CA 1
ATOM 1220 C C . GLU A 1 157 ? 5.938 9.508 -11.07 1 97.5 157 GLU A C 1
ATOM 1222 O O . GLU A 1 157 ? 6.734 9.648 -12 1 97.5 157 GLU A O 1
ATOM 1227 N N . HIS A 1 158 ? 5.832 10.359 -10.102 1 97.88 158 HIS A N 1
ATOM 1228 C CA . HIS A 1 158 ? 6.656 11.562 -10.07 1 97.88 158 HIS A CA 1
ATOM 1229 C C . HIS A 1 158 ? 8.039 11.273 -9.5 1 97.88 158 HIS A C 1
ATOM 1231 O O . HIS A 1 158 ? 8.938 12.117 -9.57 1 97.88 158 HIS A O 1
ATOM 1237 N N . GLY A 1 159 ? 8.148 10.078 -8.891 1 97.38 159 GLY A N 1
ATOM 1238 C CA . GLY A 1 159 ? 9.445 9.703 -8.352 1 97.38 159 GLY A CA 1
ATOM 1239 C C . GLY A 1 159 ? 9.641 10.133 -6.91 1 97.38 159 GLY A C 1
ATOM 1240 O O . GLY A 1 159 ? 10.766 10.336 -6.461 1 97.38 159 GLY A O 1
ATOM 1241 N N . VAL A 1 160 ? 8.547 10.312 -6.23 1 98.69 160 VAL A N 1
ATOM 1242 C CA . VAL A 1 160 ? 8.617 10.719 -4.828 1 98.69 160 VAL A CA 1
ATOM 1243 C C . VAL A 1 160 ? 9.266 9.609 -4.004 1 98.69 160 VAL A C 1
ATOM 1245 O O . VAL A 1 160 ? 8.969 8.43 -4.199 1 98.69 160 VAL A O 1
ATOM 1248 N N . TYR A 1 161 ? 10.234 10.023 -3.162 1 98.38 161 TYR A N 1
ATOM 1249 C CA . TYR A 1 161 ? 10.805 9.117 -2.172 1 98.38 161 TYR A CA 1
ATOM 1250 C C . TYR A 1 161 ? 9.805 8.812 -1.064 1 98.38 161 TYR A C 1
ATOM 1252 O O . TYR A 1 161 ? 9.688 9.578 -0.099 1 98.38 161 TYR A O 1
ATOM 1260 N N . MET A 1 162 ? 9.117 7.664 -1.183 1 98.44 162 MET A N 1
ATOM 1261 C CA . MET A 1 162 ? 7.961 7.352 -0.346 1 98.44 162 MET A CA 1
ATOM 1262 C C . MET A 1 162 ? 8.367 7.246 1.121 1 98.44 162 MET A C 1
ATOM 1264 O O . MET A 1 162 ? 7.637 7.703 2.004 1 98.44 162 MET A O 1
ATOM 1268 N N . GLU A 1 163 ? 9.57 6.691 1.39 1 97.31 163 GLU A N 1
ATOM 1269 C CA . GLU A 1 163 ? 10.062 6.492 2.75 1 97.31 163 GLU A CA 1
ATOM 1270 C C . GLU A 1 163 ? 10.289 7.824 3.457 1 97.31 163 GLU A C 1
ATOM 1272 O O . GLU A 1 163 ? 10.375 7.875 4.684 1 97.31 163 GLU A O 1
ATOM 1277 N N . GLY A 1 164 ? 10.398 8.898 2.684 1 98.25 164 GLY A N 1
ATOM 1278 C CA . GLY A 1 164 ? 10.648 10.227 3.223 1 98.25 164 GLY A CA 1
ATOM 1279 C C . GLY A 1 164 ? 9.43 11.125 3.176 1 98.25 164 GLY A C 1
ATOM 1280 O O . GLY A 1 164 ? 9.562 12.352 3.119 1 98.25 164 GLY A O 1
ATOM 1281 N N . ALA A 1 165 ? 8.25 10.586 3.055 1 98.62 165 ALA A N 1
ATOM 1282 C CA . ALA A 1 165 ? 7.008 11.344 3 1 98.62 165 ALA A CA 1
ATOM 1283 C C . ALA A 1 165 ? 6.062 10.938 4.125 1 98.62 165 ALA A C 1
ATOM 1285 O O . ALA A 1 165 ? 6.199 9.852 4.691 1 98.62 165 ALA A O 1
ATOM 1286 N N . LEU A 1 166 ? 5.145 11.844 4.492 1 98.62 166 LEU A N 1
ATOM 1287 C CA . LEU A 1 166 ? 4.121 11.586 5.496 1 98.62 166 LEU A CA 1
ATOM 1288 C C . LEU A 1 166 ? 2.727 11.836 4.926 1 98.62 166 LEU A C 1
ATOM 1290 O O . LEU A 1 166 ? 2.564 12.633 3.998 1 98.62 166 LEU A O 1
ATOM 1294 N N . LEU A 1 167 ? 1.81 11.102 5.469 1 98.81 167 LEU A N 1
ATOM 1295 C CA . LEU A 1 167 ? 0.41 11.289 5.105 1 98.81 167 LEU A CA 1
ATOM 1296 C C . LEU A 1 167 ? -0.34 12.031 6.207 1 98.81 167 LEU A C 1
ATOM 1298 O O . LEU A 1 167 ? -0.241 11.672 7.383 1 98.81 167 LEU A O 1
ATOM 1302 N N . LYS A 1 168 ? -0.896 13.102 5.91 1 98.69 168 LYS A N 1
ATOM 1303 C CA . LYS A 1 168 ? -1.934 13.75 6.707 1 98.69 168 LYS A CA 1
ATOM 1304 C C . LYS A 1 168 ? -3.293 13.664 6.02 1 98.69 168 LYS A C 1
ATOM 1306 O O . LYS A 1 168 ? -3.465 14.164 4.906 1 98.69 168 LYS A O 1
ATOM 1311 N N . THR A 1 169 ? -4.234 12.977 6.641 1 98.44 169 THR A N 1
ATOM 1312 C CA . THR A 1 169 ? -5.5 12.734 5.961 1 98.44 169 THR A CA 1
ATOM 1313 C C . THR A 1 169 ? -6.668 12.805 6.941 1 98.44 169 THR A C 1
ATOM 1315 O O . THR A 1 169 ? -6.461 12.891 8.156 1 98.44 169 THR A O 1
ATOM 1318 N N . ASN A 1 170 ? -7.855 12.906 6.418 1 98.31 170 ASN A N 1
ATOM 1319 C CA . ASN A 1 170 ? -9.062 12.852 7.23 1 98.31 170 ASN A CA 1
ATOM 1320 C C . ASN A 1 170 ? -9.273 11.469 7.84 1 98.31 170 ASN A C 1
ATOM 1322 O O . ASN A 1 170 ? -8.898 10.461 7.242 1 98.31 170 ASN A O 1
ATOM 1326 N N . LEU A 1 171 ? -9.859 11.438 9.047 1 98.06 171 LEU A N 1
ATOM 1327 C CA . LEU A 1 171 ? -10.516 10.203 9.445 1 98.06 171 LEU A CA 1
ATOM 1328 C C . LEU A 1 171 ? -11.664 9.867 8.5 1 98.06 171 LEU A C 1
ATOM 1330 O O . LEU A 1 171 ? -12.438 10.75 8.117 1 98.06 171 LEU A O 1
ATOM 1334 N N . VAL A 1 172 ? -11.727 8.656 8.078 1 98.44 172 VAL A N 1
ATOM 1335 C CA . VAL A 1 172 ? -12.859 8.227 7.262 1 98.44 172 VAL A CA 1
ATOM 1336 C C . VAL A 1 172 ? -14.133 8.211 8.109 1 98.44 172 VAL A C 1
ATOM 1338 O O . VAL A 1 172 ? -14.258 7.391 9.023 1 98.44 172 VAL A O 1
ATOM 1341 N N . ASN A 1 173 ? -15.016 9.094 7.824 1 97.75 173 ASN A N 1
ATOM 1342 C CA . ASN A 1 173 ? -16.25 9.297 8.57 1 97.75 173 ASN A CA 1
ATOM 1343 C C . ASN A 1 173 ? -17.453 9.43 7.637 1 97.75 173 ASN A C 1
ATOM 1345 O O . ASN A 1 173 ? -17.312 9.836 6.48 1 97.75 173 ASN A O 1
ATOM 1349 N N . PRO A 1 174 ? -18.641 9.039 8.227 1 97.75 174 PRO A N 1
ATOM 1350 C CA . PRO A 1 174 ? -19.828 9.484 7.504 1 97.75 174 PRO A CA 1
ATOM 1351 C C . PRO A 1 174 ? -19.969 11.008 7.477 1 97.75 174 PRO A C 1
ATOM 1353 O O . PRO A 1 174 ? -19.328 11.703 8.258 1 97.75 174 PRO A O 1
ATOM 1356 N N . GLY A 1 175 ? -20.781 11.477 6.488 1 97.19 175 GLY A N 1
ATOM 1357 C CA . GLY A 1 175 ? -21.047 12.906 6.438 1 97.19 175 GLY A CA 1
ATOM 1358 C C . GLY A 1 175 ? -21.75 13.422 7.68 1 97.19 175 GLY A C 1
ATOM 1359 O O . GLY A 1 175 ? -22.453 12.672 8.359 1 97.19 175 GLY A O 1
ATOM 1360 N N . LEU A 1 176 ? -21.578 14.68 7.965 1 95.62 176 LEU A N 1
ATOM 1361 C CA . LEU A 1 176 ? -22.172 15.32 9.141 1 95.62 176 LEU A CA 1
ATOM 1362 C C . LEU A 1 176 ? -23.688 15.172 9.133 1 95.62 176 LEU A C 1
ATOM 1364 O O . LEU A 1 176 ? -24.312 15.078 10.195 1 95.62 176 LEU A O 1
ATOM 1368 N N . SER A 1 177 ? -24.266 15.102 7.988 1 96.31 177 SER A N 1
ATOM 1369 C CA . SER A 1 177 ? -25.719 15.039 7.867 1 96.31 177 SER A CA 1
ATOM 1370 C C . SER A 1 177 ? -26.188 13.625 7.566 1 96.31 177 SER A C 1
ATOM 1372 O O . SER A 1 177 ? -27.312 13.422 7.113 1 96.31 177 SER A O 1
ATOM 1374 N N . CYS A 1 178 ? -25.281 12.695 7.711 1 96.94 178 CYS A N 1
ATOM 1375 C CA . CYS A 1 178 ? -25.656 11.305 7.477 1 96.94 178 CYS A CA 1
ATOM 1376 C C . CYS A 1 178 ? -26.703 10.844 8.477 1 96.94 178 CYS A C 1
ATOM 1378 O O . CYS A 1 178 ? -26.562 11.062 9.68 1 96.94 178 CYS A O 1
ATOM 1380 N N . ASP A 1 179 ? -27.719 10.133 8.062 1 96.75 179 ASP A N 1
ATOM 1381 C CA . ASP A 1 179 ? -28.812 9.695 8.914 1 96.75 179 ASP A CA 1
ATOM 1382 C C . ASP A 1 179 ? -28.438 8.445 9.703 1 96.75 179 ASP A C 1
ATOM 1384 O O . ASP A 1 179 ? -29.047 8.148 10.734 1 96.75 179 ASP A O 1
ATOM 1388 N N . THR A 1 180 ? -27.516 7.762 9.195 1 97.19 180 THR A N 1
ATOM 1389 C CA . THR A 1 180 ? -27.109 6.516 9.836 1 97.19 180 THR A CA 1
ATOM 1390 C C . THR A 1 180 ? -26.094 6.781 10.938 1 97.19 180 THR A C 1
ATOM 1392 O O . THR A 1 180 ? -25.125 7.512 10.727 1 97.19 180 THR A O 1
ATOM 1395 N N . GLU A 1 181 ? -26.312 6.227 12.078 1 95.19 181 GLU A N 1
ATOM 1396 C CA . GLU A 1 181 ? -25.344 6.316 13.172 1 95.19 181 GLU A CA 1
ATOM 1397 C C . GLU A 1 181 ? -24.359 5.145 13.141 1 95.19 181 GLU A C 1
ATOM 1399 O O . GLU A 1 181 ? -24.75 4.016 12.844 1 95.19 181 GLU A O 1
ATOM 1404 N N . TYR A 1 182 ? -23.141 5.469 13.383 1 97.5 182 TYR A N 1
ATOM 1405 C CA . TYR A 1 182 ? -22.094 4.453 13.406 1 97.5 182 TYR A CA 1
ATOM 1406 C C . TYR A 1 182 ? -21.391 4.426 14.766 1 97.5 182 TYR A C 1
ATOM 1408 O O . TYR A 1 182 ? -21.156 5.473 15.375 1 97.5 182 TYR A O 1
ATOM 1416 N N . MET A 1 183 ? -21.031 3.201 15.141 1 97.06 183 MET A N 1
ATOM 1417 C CA . MET A 1 183 ? -20.188 3.064 16.328 1 97.06 183 MET A CA 1
ATOM 1418 C C . MET A 1 183 ? -18.75 3.475 16.031 1 97.06 183 MET A C 1
ATOM 1420 O O . MET A 1 183 ? -18.297 3.365 14.891 1 97.06 183 MET A O 1
ATOM 1424 N N . VAL A 1 184 ? -18.094 3.93 17.078 1 96.62 184 VAL A N 1
ATOM 1425 C CA . VAL A 1 184 ? -16.719 4.375 16.938 1 96.62 184 VAL A CA 1
ATOM 1426 C C . VAL A 1 184 ? -15.852 3.227 16.422 1 96.62 184 VAL A C 1
ATOM 1428 O O . VAL A 1 184 ? -14.922 3.443 15.641 1 96.62 184 VAL A O 1
ATOM 1431 N N . GLU A 1 185 ? -16.219 2.018 16.812 1 96.5 185 GLU A N 1
ATOM 1432 C CA . GLU A 1 185 ? -15.469 0.842 16.375 1 96.5 185 GLU A CA 1
ATOM 1433 C C . GLU A 1 185 ? -15.648 0.593 14.883 1 96.5 185 GLU A C 1
ATOM 1435 O O . GLU A 1 185 ? -14.711 0.154 14.211 1 96.5 185 GLU A O 1
ATOM 1440 N N . GLU A 1 186 ? -16.844 0.807 14.422 1 97.81 186 GLU A N 1
ATOM 1441 C CA . GLU A 1 186 ? -17.094 0.67 12.992 1 97.81 186 GLU A CA 1
ATOM 1442 C C . GLU A 1 186 ? -16.266 1.664 12.188 1 97.81 186 GLU A C 1
ATOM 1444 O O . GLU A 1 186 ? -15.75 1.329 11.117 1 97.81 186 GLU A O 1
ATOM 1449 N N . ILE A 1 187 ? -16.172 2.838 12.695 1 98.06 187 ILE A N 1
ATOM 1450 C CA . ILE A 1 187 ? -15.375 3.879 12.055 1 98.06 187 ILE A CA 1
ATOM 1451 C C . ILE A 1 187 ? -13.898 3.484 12.07 1 98.06 187 ILE A C 1
ATOM 1453 O O . ILE A 1 187 ? -13.195 3.648 11.07 1 98.06 187 ILE A O 1
ATOM 1457 N N . ALA A 1 188 ? -13.469 2.955 13.195 1 97.81 188 ALA A N 1
ATOM 1458 C CA . ALA A 1 188 ? -12.086 2.49 13.32 1 97.81 188 ALA A CA 1
ATOM 1459 C C . ALA A 1 188 ? -11.773 1.42 12.281 1 97.81 188 ALA A C 1
ATOM 1461 O O . ALA A 1 188 ? -10.75 1.492 11.594 1 97.81 188 ALA A O 1
ATOM 1462 N N . VAL A 1 189 ? -12.68 0.479 12.148 1 97.12 189 VAL A N 1
ATOM 1463 C CA . VAL A 1 189 ? -12.492 -0.624 11.211 1 97.12 189 VAL A CA 1
ATOM 1464 C C . VAL A 1 189 ? -12.453 -0.086 9.781 1 97.12 189 VAL A C 1
ATOM 1466 O O . VAL A 1 189 ? -11.625 -0.513 8.969 1 97.12 189 VAL A O 1
ATOM 1469 N N . ALA A 1 190 ? -13.352 0.86 9.492 1 97.94 190 ALA A N 1
ATOM 1470 C CA . ALA A 1 190 ? -13.398 1.468 8.164 1 97.94 190 ALA A CA 1
ATOM 1471 C C . ALA A 1 190 ? -12.086 2.184 7.84 1 97.94 190 ALA A C 1
ATOM 1473 O O . ALA A 1 190 ? -11.586 2.102 6.715 1 97.94 190 ALA A O 1
ATOM 1474 N N . ASN A 1 191 ? -11.562 2.885 8.773 1 98.44 191 ASN A N 1
ATOM 1475 C CA . ASN A 1 191 ? -10.305 3.596 8.578 1 98.44 191 ASN A CA 1
ATOM 1476 C C . ASN A 1 191 ? -9.148 2.631 8.344 1 98.44 191 ASN A C 1
ATOM 1478 O O . ASN A 1 191 ? -8.344 2.828 7.43 1 98.44 191 ASN A O 1
ATOM 1482 N N . LEU A 1 192 ? -9.086 1.592 9.148 1 97.5 192 LEU A N 1
ATOM 1483 C CA . LEU A 1 192 ? -8.008 0.625 9 1 97.5 192 LEU A CA 1
ATOM 1484 C C . LEU A 1 192 ? -8.117 -0.113 7.672 1 97.5 192 LEU A C 1
ATOM 1486 O O . LEU A 1 192 ? -7.109 -0.396 7.023 1 97.5 192 LEU A O 1
ATOM 1490 N N . MET A 1 193 ? -9.328 -0.444 7.32 1 96.81 193 MET A N 1
ATOM 1491 C CA . MET A 1 193 ? -9.547 -1.092 6.031 1 96.81 193 MET A CA 1
ATOM 1492 C C . MET A 1 193 ? -9.047 -0.213 4.891 1 96.81 193 MET A C 1
ATOM 1494 O O . MET A 1 193 ? -8.383 -0.699 3.973 1 96.81 193 MET A O 1
ATOM 1498 N N . THR A 1 194 ? -9.344 1.062 4.945 1 98.31 194 THR A N 1
ATOM 1499 C CA . THR A 1 194 ? -8.898 2.01 3.926 1 98.31 194 THR A CA 1
ATOM 1500 C C . THR A 1 194 ? -7.375 2.061 3.857 1 98.31 194 THR A C 1
ATOM 1502 O O . THR A 1 194 ? -6.793 1.932 2.779 1 98.31 194 THR A O 1
ATOM 1505 N N . LEU A 1 195 ? -6.734 2.137 4.969 1 98.12 195 LEU A N 1
ATOM 1506 C CA . LEU A 1 195 ? -5.277 2.199 5.02 1 98.12 195 LEU A CA 1
ATOM 1507 C C . LEU A 1 195 ? -4.66 0.92 4.465 1 98.12 195 LEU A C 1
ATOM 1509 O O . LEU A 1 195 ? -3.725 0.975 3.662 1 98.12 195 LEU A O 1
ATOM 1513 N N . ARG A 1 196 ? -5.199 -0.178 4.875 1 97.38 196 ARG A N 1
ATOM 1514 C CA . ARG A 1 196 ? -4.633 -1.463 4.477 1 97.38 196 ARG A CA 1
ATOM 1515 C C . ARG A 1 196 ? -4.754 -1.67 2.969 1 97.38 196 ARG A C 1
ATOM 1517 O O . ARG A 1 196 ? -3.939 -2.373 2.367 1 97.38 196 ARG A O 1
ATOM 1524 N N . ARG A 1 197 ? -5.652 -1.022 2.381 1 98.19 197 ARG A N 1
ATOM 1525 C CA . ARG A 1 197 ? -5.898 -1.229 0.957 1 98.19 197 ARG A CA 1
ATOM 1526 C C . ARG A 1 197 ? -5.055 -0.276 0.115 1 98.19 197 ARG A C 1
ATOM 1528 O O . ARG A 1 197 ? -4.711 -0.587 -1.027 1 98.19 197 ARG A O 1
ATOM 1535 N N . VAL A 1 198 ? -4.645 0.859 0.728 1 98.25 198 VAL A N 1
ATOM 1536 C CA . VAL A 1 198 ? -4.121 1.822 -0.235 1 98.25 198 VAL A CA 1
ATOM 1537 C C . VAL A 1 198 ? -2.814 2.418 0.288 1 98.25 198 VAL A C 1
ATOM 1539 O O . VAL A 1 198 ? -1.983 2.891 -0.492 1 98.25 198 VAL A O 1
ATOM 1542 N N . THR A 1 199 ? -2.578 2.445 1.578 1 98.31 199 THR A N 1
ATOM 1543 C CA . THR A 1 199 ? -1.431 3.174 2.105 1 98.31 199 THR A CA 1
ATOM 1544 C C . THR A 1 199 ? -0.163 2.33 2.01 1 98.31 199 THR A C 1
ATOM 1546 O O . THR A 1 199 ? -0.102 1.228 2.557 1 98.31 199 THR A O 1
ATOM 1549 N N . PRO A 1 200 ? 0.862 2.859 1.349 1 97.94 200 PRO A N 1
ATOM 1550 C CA . PRO A 1 200 ? 2.107 2.094 1.26 1 97.94 200 PRO A CA 1
ATOM 1551 C C . PRO A 1 200 ? 2.777 1.896 2.617 1 97.94 200 PRO A C 1
ATOM 1553 O O . PRO A 1 200 ? 2.77 2.805 3.453 1 97.94 200 PRO A O 1
ATOM 1556 N N . VAL A 1 201 ? 3.416 0.742 2.781 1 96.88 201 VAL A N 1
ATOM 1557 C CA . VAL A 1 201 ? 4.176 0.448 3.992 1 96.88 201 VAL A CA 1
ATOM 1558 C C . VAL A 1 201 ? 5.383 1.38 4.086 1 96.88 201 VAL A C 1
ATOM 1560 O O . VAL A 1 201 ? 5.844 1.698 5.184 1 96.88 201 VAL A O 1
ATOM 1563 N N . ALA A 1 202 ? 5.859 1.837 2.951 1 97.31 202 ALA A N 1
ATOM 1564 C CA . ALA A 1 202 ? 7.02 2.723 2.898 1 97.31 202 ALA A CA 1
ATOM 1565 C C . ALA A 1 202 ? 6.754 4.02 3.656 1 97.31 202 ALA A C 1
ATOM 1567 O O . ALA A 1 202 ? 7.68 4.637 4.188 1 97.31 202 ALA A O 1
ATOM 1568 N N . ILE A 1 203 ? 5.492 4.449 3.654 1 97.56 203 ILE A N 1
ATOM 1569 C CA . ILE A 1 203 ? 5.102 5.609 4.445 1 97.56 203 ILE A CA 1
ATOM 1570 C C . ILE A 1 203 ? 4.961 5.211 5.914 1 97.56 203 ILE A C 1
ATOM 1572 O O . ILE A 1 203 ? 4.203 4.293 6.242 1 97.56 203 ILE A O 1
ATOM 1576 N N . LYS A 1 204 ? 5.598 5.871 6.812 1 95.19 204 LYS A N 1
ATOM 1577 C CA . LYS A 1 204 ? 5.684 5.371 8.18 1 95.19 204 LYS A CA 1
ATOM 1578 C C . LYS A 1 204 ? 4.648 6.047 9.078 1 95.19 204 LYS A C 1
ATOM 1580 O O . LYS A 1 204 ? 4.227 5.477 10.086 1 95.19 204 LYS A O 1
ATOM 1585 N N . GLY A 1 205 ? 4.301 7.223 8.68 1 97.06 205 GLY A N 1
ATOM 1586 C CA . GLY A 1 205 ? 3.436 7.977 9.578 1 97.06 205 GLY A CA 1
ATOM 1587 C C . GLY A 1 205 ? 2.178 8.484 8.898 1 97.06 205 GLY A C 1
ATOM 1588 O O . GLY A 1 205 ? 2.236 9.008 7.777 1 97.06 205 GLY A O 1
ATOM 1589 N N . VAL A 1 206 ? 1.061 8.289 9.539 1 98.44 206 VAL A N 1
ATOM 1590 C CA . VAL A 1 206 ? -0.245 8.812 9.148 1 98.44 206 VAL A CA 1
ATOM 1591 C C . VAL A 1 206 ? -0.791 9.711 10.258 1 98.44 206 VAL A C 1
ATOM 1593 O O . VAL A 1 206 ? -0.963 9.273 11.391 1 98.44 206 VAL A O 1
ATOM 1596 N N . ASN A 1 207 ? -0.976 10.953 9.969 1 98.62 207 ASN A N 1
ATOM 1597 C CA . ASN A 1 207 ? -1.541 11.922 10.906 1 98.62 207 ASN A CA 1
ATOM 1598 C C . ASN A 1 207 ? -2.951 12.336 10.492 1 98.62 207 ASN A C 1
ATOM 1600 O O . ASN A 1 207 ? -3.158 12.844 9.391 1 98.62 207 ASN A O 1
ATOM 1604 N N . PHE A 1 208 ? -3.871 12.18 11.391 1 98.62 208 PHE A N 1
ATOM 1605 C CA . PHE A 1 208 ? -5.266 12.43 11.039 1 98.62 208 PHE A CA 1
ATOM 1606 C C . PHE A 1 208 ? -5.66 13.859 11.383 1 98.62 208 PHE A C 1
ATOM 1608 O O . PHE A 1 208 ? -5.246 14.391 12.422 1 98.62 208 PHE A O 1
ATOM 1615 N N . LEU A 1 209 ? -6.449 14.336 10.539 1 97.56 209 LEU A N 1
ATOM 1616 C CA . LEU A 1 209 ? -7.145 15.586 10.828 1 97.56 209 LEU A CA 1
ATOM 1617 C C . LEU A 1 209 ? -8.297 15.359 11.797 1 97.56 209 LEU A C 1
ATOM 1619 O O . LEU A 1 209 ? -8.883 14.273 11.828 1 97.56 209 LEU A O 1
ATOM 1623 N N . SER A 1 210 ? -8.57 16.391 12.539 1 95.06 210 SER A N 1
ATOM 1624 C CA . SER A 1 210 ? -9.789 16.297 13.336 1 95.06 210 SER A CA 1
ATOM 1625 C C . SER A 1 210 ? -11.031 16.594 12.492 1 95.06 210 SER A C 1
ATOM 1627 O O . SER A 1 210 ? -12.141 16.188 12.844 1 95.06 210 SER A O 1
ATOM 1629 N N . GLY A 1 211 ? -10.875 17.344 11.414 1 90.56 211 GLY A N 1
ATOM 1630 C CA . GLY A 1 211 ? -11.914 17.562 10.422 1 90.56 211 GLY A CA 1
ATOM 1631 C C . GLY A 1 211 ? -13.109 18.328 10.969 1 90.56 211 GLY A C 1
ATOM 1632 O O . GLY A 1 211 ? -14.25 18.094 10.547 1 90.56 211 GLY A O 1
ATOM 1633 N N . GLY A 1 212 ? -12.93 19.141 12 1 89.19 212 GLY A N 1
ATOM 1634 C CA . GLY A 1 212 ? -14.023 19.906 12.57 1 89.19 212 GLY A CA 1
ATOM 1635 C C . GLY A 1 212 ? -14.734 19.188 13.703 1 89.19 212 GLY A C 1
ATOM 1636 O O . GLY A 1 212 ? -15.633 19.75 14.336 1 89.19 212 GLY A O 1
ATOM 1637 N N . GLN A 1 213 ? -14.289 18.094 13.977 1 93.31 213 GLN A N 1
ATOM 1638 C CA . GLN A 1 213 ? -14.836 17.344 15.102 1 93.31 213 GLN A CA 1
ATOM 1639 C C . GLN A 1 213 ? -14.383 17.953 16.438 1 93.31 213 GLN A C 1
ATOM 1641 O O . GLN A 1 213 ? -13.352 18.625 16.484 1 93.31 213 GLN A O 1
ATOM 1646 N N . SER A 1 214 ? -15.227 17.719 17.469 1 94.06 214 SER A N 1
ATOM 1647 C CA . SER A 1 214 ? -14.758 18.062 18.812 1 94.06 214 SER A CA 1
ATOM 1648 C C . SER A 1 214 ? -13.547 17.219 19.203 1 94.06 214 SER A C 1
ATOM 1650 O O . SER A 1 214 ? -13.289 16.172 18.609 1 94.06 214 SER A O 1
ATOM 1652 N N . LEU A 1 215 ? -12.797 17.734 20.156 1 95.88 215 LEU A N 1
ATOM 1653 C CA . LEU A 1 215 ? -11.648 16.984 20.656 1 95.88 215 LEU A CA 1
ATOM 1654 C C . LEU A 1 215 ? -12.062 15.602 21.125 1 95.88 215 LEU A C 1
ATOM 1656 O O . LEU A 1 215 ? -11.406 14.609 20.828 1 95.88 215 LEU A O 1
ATOM 1660 N N . GLU A 1 216 ? -13.211 15.523 21.812 1 95.62 216 GLU A N 1
ATOM 1661 C CA . GLU A 1 216 ? -13.688 14.258 22.359 1 95.62 216 GLU A CA 1
ATOM 1662 C C . GLU A 1 216 ? -14.008 13.258 21.25 1 95.62 216 GLU A C 1
ATOM 1664 O O . GLU A 1 216 ? -13.641 12.086 21.328 1 95.62 216 GLU A O 1
ATOM 1669 N N . GLN A 1 217 ? -14.625 13.727 20.25 1 95.06 217 GLN A N 1
ATOM 1670 C CA . GLN A 1 217 ? -15.016 12.859 19.141 1 95.06 217 GLN A CA 1
ATOM 1671 C C . GLN A 1 217 ? -13.789 12.375 18.375 1 95.06 217 GLN A C 1
ATOM 1673 O O . GLN A 1 217 ? -13.672 11.188 18.078 1 95.06 217 GLN A O 1
ATOM 1678 N N . ALA A 1 218 ? -12.93 13.328 18.031 1 96.94 218 ALA A N 1
ATOM 1679 C CA . ALA A 1 218 ? -11.711 12.984 17.297 1 96.94 218 ALA A CA 1
ATOM 1680 C C . ALA A 1 218 ? -10.844 12.023 18.109 1 96.94 218 ALA A C 1
ATOM 1682 O O . ALA A 1 218 ? -10.328 11.047 17.562 1 96.94 218 ALA A O 1
ATOM 1683 N N . ALA A 1 219 ? -10.734 12.312 19.422 1 97.81 219 ALA A N 1
ATOM 1684 C CA . ALA A 1 219 ? -9.922 11.469 20.297 1 97.81 219 ALA A CA 1
ATOM 1685 C C . ALA A 1 219 ? -10.508 10.062 20.406 1 97.81 219 ALA A C 1
ATOM 1687 O O . ALA A 1 219 ? -9.781 9.07 20.375 1 97.81 219 ALA A O 1
ATOM 1688 N N . ALA A 1 220 ? -11.828 10 20.516 1 98 220 ALA A N 1
ATOM 1689 C CA . ALA A 1 220 ? -12.477 8.703 20.625 1 98 220 ALA A CA 1
ATOM 1690 C C . ALA A 1 220 ? -12.227 7.859 19.375 1 98 220 ALA A C 1
ATOM 1692 O O . ALA A 1 220 ? -11.938 6.664 19.469 1 98 220 ALA A O 1
ATOM 1693 N N . ARG A 1 221 ? -12.32 8.469 18.312 1 97.88 221 ARG A N 1
ATOM 1694 C CA . ARG A 1 221 ? -12.164 7.754 17.047 1 97.88 221 ARG A CA 1
ATOM 1695 C C . ARG A 1 221 ? -10.719 7.344 16.812 1 97.88 221 ARG A C 1
ATOM 1697 O O . ARG A 1 221 ? -10.438 6.207 16.438 1 97.88 221 ARG A O 1
ATOM 1704 N N . LEU A 1 222 ? -9.766 8.25 17.031 1 98.38 222 LEU A N 1
ATOM 1705 C CA . LEU A 1 222 ? -8.352 7.906 16.922 1 98.38 222 LEU A CA 1
ATOM 1706 C C . LEU A 1 222 ? -7.98 6.801 17.906 1 98.38 222 LEU A C 1
ATOM 1708 O O . LEU A 1 222 ? -7.211 5.898 17.562 1 98.38 222 LEU A O 1
ATOM 1712 N N . ASN A 1 223 ? -8.547 6.934 19.094 1 98.38 223 ASN A N 1
ATOM 1713 C CA . ASN A 1 223 ? -8.305 5.922 20.109 1 98.38 223 ASN A CA 1
ATOM 1714 C C . ASN A 1 223 ? -8.773 4.543 19.656 1 98.38 223 ASN A C 1
ATOM 1716 O O . ASN A 1 223 ? -8.047 3.557 19.797 1 98.38 223 ASN A O 1
ATOM 1720 N N . ALA A 1 224 ? -9.984 4.504 19.188 1 97.88 224 ALA A N 1
ATOM 1721 C CA . ALA A 1 224 ? -10.547 3.242 18.703 1 97.88 224 ALA A CA 1
ATOM 1722 C C . ALA A 1 224 ? -9.703 2.652 17.578 1 97.88 224 ALA A C 1
ATOM 1724 O O . ALA A 1 224 ? -9.484 1.439 17.531 1 97.88 224 ALA A O 1
ATOM 1725 N N . LEU A 1 225 ? -9.289 3.49 16.75 1 97.25 225 LEU A N 1
ATOM 1726 C CA . LEU A 1 225 ? -8.43 3.084 15.641 1 97.25 225 LEU A CA 1
ATOM 1727 C C . LEU A 1 225 ? -7.168 2.404 16.156 1 97.25 225 LEU A C 1
ATOM 1729 O O . LEU A 1 225 ? -6.812 1.315 15.688 1 97.25 225 LEU A O 1
ATOM 1733 N N . ASN A 1 226 ? -6.508 3.029 17.078 1 97.88 226 ASN A N 1
ATOM 1734 C CA . ASN A 1 226 ? -5.25 2.5 17.594 1 97.88 226 ASN A CA 1
ATOM 1735 C C . ASN A 1 226 ? -5.477 1.255 18.438 1 97.88 226 ASN A C 1
ATOM 1737 O O . ASN A 1 226 ? -4.637 0.35 18.453 1 97.88 226 ASN A O 1
ATOM 1741 N N . LYS A 1 227 ? -6.629 1.145 19.094 1 96.75 227 LYS A N 1
ATOM 1742 C CA . LYS A 1 227 ? -6.969 -0.066 19.828 1 96.75 227 LYS A CA 1
ATOM 1743 C C . LYS A 1 227 ? -7.18 -1.249 18.891 1 96.75 227 LYS A C 1
ATOM 1745 O O . LYS A 1 227 ? -6.668 -2.344 19.141 1 96.75 227 LYS A O 1
ATOM 1750 N N . VAL A 1 228 ? -7.914 -0.96 17.875 1 95.19 228 VAL A N 1
ATOM 1751 C CA . VAL A 1 228 ? -8.164 -2.023 16.906 1 95.19 228 VAL A CA 1
ATOM 1752 C C . VAL A 1 228 ? -6.844 -2.439 16.25 1 95.19 228 VAL A C 1
ATOM 1754 O O . VAL A 1 228 ? -6.594 -3.631 16.047 1 95.19 228 VAL A O 1
ATOM 1757 N N . LYS A 1 229 ? -6.031 -1.478 15.898 1 94.12 229 LYS A N 1
ATOM 1758 C CA . LYS A 1 229 ? -4.719 -1.746 15.32 1 94.12 229 LYS A CA 1
ATOM 1759 C C . LYS A 1 229 ? -3.898 -2.666 16.219 1 94.12 229 LYS A C 1
ATOM 1761 O O . LYS A 1 229 ? -3.238 -3.588 15.734 1 94.12 229 LYS A O 1
ATOM 1766 N N . GLN A 1 230 ? -3.92 -2.477 17.469 1 91.56 230 GLN A N 1
ATOM 1767 C CA . GLN A 1 230 ? -3.137 -3.246 18.438 1 91.56 230 GLN A CA 1
ATOM 1768 C C . GLN A 1 230 ? -3.643 -4.684 18.531 1 91.56 230 GLN A C 1
ATOM 1770 O O . GLN A 1 230 ? -2.852 -5.617 18.672 1 91.56 230 GLN A O 1
ATOM 1775 N N . VAL A 1 231 ? -4.891 -4.848 18.391 1 87.62 231 VAL A N 1
ATOM 1776 C CA . VAL A 1 231 ? -5.5 -6.164 18.531 1 87.62 231 VAL A CA 1
ATOM 1777 C C . VAL A 1 231 ? -5.324 -6.961 17.234 1 87.62 231 VAL A C 1
ATOM 1779 O O . VAL A 1 231 ? -5 -8.148 17.281 1 87.62 231 VAL A O 1
ATOM 1782 N N . LYS A 1 232 ? -5.531 -6.34 16.172 1 81.62 232 LYS A N 1
ATOM 1783 C CA . LYS A 1 232 ? -5.527 -7.043 14.898 1 81.62 232 LYS A CA 1
ATOM 1784 C C . LYS A 1 232 ? -4.105 -7.195 14.359 1 81.62 232 LYS A C 1
ATOM 1786 O O . LYS A 1 232 ? -3.82 -8.125 13.594 1 81.62 232 LYS A O 1
ATOM 1791 N N . GLY A 1 233 ? -3.285 -6.312 14.68 1 78.38 233 GLY A N 1
ATOM 1792 C CA . GLY A 1 233 ? -1.922 -6.371 14.172 1 78.38 233 GLY A CA 1
ATOM 1793 C C . GLY A 1 233 ? -1.815 -6.023 12.703 1 78.38 233 GLY A C 1
ATOM 1794 O O . GLY A 1 233 ? -2.768 -5.508 12.109 1 78.38 233 GLY A O 1
ATOM 1795 N N . SER A 1 234 ? -0.659 -6.102 12.133 1 77.12 234 SER A N 1
ATOM 1796 C CA . SER A 1 234 ? -0.336 -5.965 10.719 1 77.12 234 SER A CA 1
ATOM 1797 C C . SER A 1 234 ? -0.683 -4.57 10.203 1 77.12 234 SER A C 1
ATOM 1799 O O . SER A 1 234 ? -1.152 -4.418 9.078 1 77.12 234 SER A O 1
ATOM 1801 N N . CYS A 1 235 ? -0.665 -3.615 11.023 1 89.44 235 CYS A N 1
ATOM 1802 C CA . CYS A 1 235 ? -0.766 -2.199 10.688 1 89.44 235 CYS A CA 1
ATOM 1803 C C . CYS A 1 235 ? 0.544 -1.476 10.977 1 89.44 235 CYS A C 1
ATOM 1805 O O . CYS A 1 235 ? 0.752 -0.974 12.078 1 89.44 235 CYS A O 1
ATOM 1807 N N . PRO A 1 236 ? 1.356 -1.314 9.969 1 93.31 236 PRO A N 1
ATOM 1808 C CA . PRO A 1 236 ? 2.75 -0.916 10.18 1 93.31 236 PRO A CA 1
ATOM 1809 C C . PRO A 1 236 ? 2.904 0.584 10.414 1 93.31 236 PRO A C 1
ATOM 1811 O O . PRO A 1 236 ? 4.012 1.062 10.672 1 93.31 236 PRO A O 1
ATOM 1814 N N . TRP A 1 237 ? 1.871 1.328 10.383 1 96.38 237 TRP A N 1
ATOM 1815 C CA . TRP A 1 237 ? 1.976 2.783 10.383 1 96.38 237 TRP A CA 1
ATOM 1816 C C . TRP A 1 237 ? 1.855 3.338 11.797 1 96.38 237 TRP A C 1
ATOM 1818 O O . TRP A 1 237 ? 1.146 2.775 12.633 1 96.38 237 TRP A O 1
ATOM 1828 N N . ASN A 1 238 ? 2.607 4.41 12.062 1 97 238 ASN A N 1
ATOM 1829 C CA . ASN A 1 238 ? 2.303 5.254 13.219 1 97 238 ASN A CA 1
ATOM 1830 C C . ASN A 1 238 ? 1.066 6.113 12.969 1 97 238 ASN A C 1
ATOM 1832 O O . ASN A 1 238 ? 1.094 7.023 12.141 1 97 238 ASN A O 1
ATOM 1836 N N . LEU A 1 239 ? -0.054 5.77 13.656 1 98.12 239 LEU A N 1
ATOM 1837 C CA . LEU A 1 239 ? -1.305 6.504 13.5 1 98.12 239 LEU A CA 1
ATOM 1838 C C . LEU A 1 239 ? -1.452 7.559 14.586 1 98.12 239 LEU A C 1
ATOM 1840 O O . LEU A 1 239 ? -1.661 7.227 15.758 1 98.12 239 LEU A O 1
ATOM 1844 N N . SER A 1 240 ? -1.322 8.758 14.148 1 98.44 240 SER A N 1
ATOM 1845 C CA . SER A 1 240 ? -1.278 9.859 15.109 1 98.44 240 SER A CA 1
ATOM 1846 C C . SER A 1 240 ? -2.184 11.008 14.672 1 98.44 240 SER A C 1
ATOM 1848 O O . SER A 1 240 ? -3.119 10.805 13.898 1 98.44 240 SER A O 1
ATOM 1850 N N . PHE A 1 241 ? -2.037 12.141 15.375 1 98.5 241 PHE A N 1
ATOM 1851 C CA . PHE A 1 241 ? -2.928 13.273 15.148 1 98.5 241 PHE A CA 1
ATOM 1852 C C . PHE A 1 241 ? -2.143 14.492 14.68 1 98.5 241 PHE A C 1
ATOM 1854 O O . PHE A 1 241 ? -0.979 14.664 15.047 1 98.5 241 PHE A O 1
ATOM 1861 N N . SER A 1 242 ? -2.701 15.227 13.828 1 98.12 242 SER A N 1
ATOM 1862 C CA . SER A 1 242 ? -2.338 16.594 13.484 1 98.12 242 SER A CA 1
ATOM 1863 C C . SER A 1 242 ? -3.553 17.516 13.523 1 98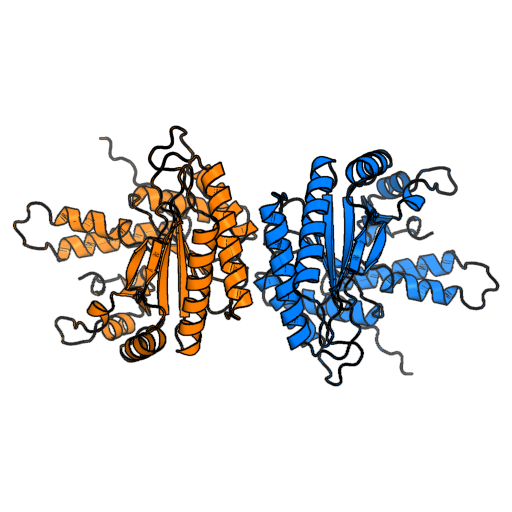.12 242 SER A C 1
ATOM 1865 O O . SER A 1 242 ? -4.172 17.781 12.484 1 98.12 242 SER A O 1
ATOM 1867 N N . TRP A 1 243 ? -3.791 18.047 14.773 1 97.31 243 TRP A N 1
ATOM 1868 C CA . TRP A 1 243 ? -5.062 18.719 15.016 1 97.31 243 TRP A CA 1
ATOM 1869 C C . TRP A 1 243 ? -4.848 20.188 15.32 1 97.31 243 TRP A C 1
ATOM 1871 O O . TRP A 1 243 ? -3.955 20.547 16.094 1 97.31 243 TRP A O 1
ATOM 1881 N N . SER A 1 244 ? -5.582 20.953 14.648 1 92.62 244 SER A N 1
ATOM 1882 C CA . SER A 1 244 ? -5.648 22.375 14.961 1 92.62 244 SER A CA 1
ATOM 1883 C C . SER A 1 244 ? -6.965 22.734 15.648 1 92.62 244 SER A C 1
ATOM 1885 O O . SER A 1 244 ? -7.016 22.859 16.875 1 92.62 244 SER A O 1
ATOM 1887 N N . TRP A 1 245 ? -8.031 22.484 14.977 1 87.25 245 TRP A N 1
ATOM 1888 C CA . TRP A 1 245 ? -9.344 22.906 15.461 1 87.25 245 TRP A CA 1
ATOM 1889 C C . TRP A 1 245 ? -9.711 22.188 16.75 1 87.25 245 TRP A C 1
ATOM 1891 O O . TRP A 1 245 ? -10.141 22.828 17.719 1 87.25 245 TRP A O 1
ATOM 1901 N N . ALA A 1 246 ? -9.539 20.953 16.812 1 93 246 ALA A N 1
ATOM 1902 C CA . ALA A 1 246 ? -9.953 20.172 17.969 1 93 246 ALA A CA 1
ATOM 1903 C C . ALA A 1 246 ? -9.211 20.609 19.219 1 93 246 ALA A C 1
ATOM 1905 O O . ALA A 1 246 ? -9.766 20.578 20.328 1 93 246 ALA A O 1
ATOM 1906 N N . LEU A 1 247 ? -7.984 21.062 19.047 1 94.81 247 LEU A N 1
ATOM 1907 C CA . LEU A 1 247 ? -7.16 21.453 20.188 1 94.81 247 LEU A CA 1
ATOM 1908 C C . LEU A 1 247 ? -7.359 22.922 20.531 1 94.81 247 LEU A C 1
ATOM 1910 O O . LEU A 1 247 ? -7.301 23.297 21.703 1 94.81 247 LEU A O 1
ATOM 1914 N N . GLN A 1 248 ? -7.66 23.719 19.531 1 91.38 248 GLN A N 1
ATOM 1915 C CA . GLN A 1 248 ? -7.629 25.156 19.734 1 91.38 248 GLN A CA 1
ATOM 1916 C C . GLN A 1 248 ? -9.023 25.703 20 1 91.38 248 GLN A C 1
ATOM 1918 O O . GLN A 1 248 ? -9.18 26.734 20.688 1 91.38 248 GLN A O 1
ATOM 1923 N N . ALA A 1 249 ? -10.023 25 19.5 1 90.25 249 ALA A N 1
ATOM 1924 C CA . ALA A 1 249 ? -11.383 25.5 19.656 1 90.25 249 ALA A CA 1
ATOM 1925 C C . ALA A 1 249 ? -11.75 25.672 21.125 1 90.25 249 ALA A C 1
ATOM 1927 O O . ALA A 1 249 ? -12.273 26.719 21.516 1 90.25 249 ALA A O 1
ATOM 1928 N N . PRO A 1 250 ? -11.438 24.734 22 1 90.62 250 PRO A N 1
ATOM 1929 C CA . PRO A 1 250 ? -11.75 24.922 23.422 1 90.62 250 PRO A CA 1
ATOM 1930 C C . PRO A 1 250 ? -11.008 26.109 24.031 1 90.62 250 PRO A C 1
ATOM 1932 O O . PRO A 1 250 ? -11.523 26.766 24.953 1 90.62 250 PRO A O 1
ATOM 1935 N N . LEU A 1 251 ? -9.805 26.375 23.547 1 92.12 251 LEU A N 1
ATOM 1936 C CA . LEU A 1 251 ? -9.016 27.5 24.062 1 92.12 251 LEU A CA 1
ATOM 1937 C C . LEU A 1 251 ? -9.68 28.828 23.719 1 92.12 251 LEU A C 1
ATOM 1939 O O . LEU A 1 251 ? -9.695 29.75 24.531 1 92.12 251 LEU A O 1
ATOM 1943 N N . LEU A 1 252 ? -10.195 28.797 22.531 1 89.25 252 LEU A N 1
ATOM 1944 C CA . LEU A 1 252 ? -10.844 30.016 22.062 1 89.25 252 LEU A CA 1
ATOM 1945 C C . LEU A 1 252 ? -12.102 30.297 22.875 1 89.25 252 LEU A C 1
ATOM 1947 O O . LEU A 1 252 ? -12.461 31.469 23.094 1 89.25 252 LEU A O 1
ATOM 1951 N N . ARG A 1 253 ? -12.68 29.312 23.312 1 89.25 253 ARG A N 1
ATOM 1952 C CA . ARG A 1 253 ? -13.898 29.469 24.094 1 89.25 253 ARG A CA 1
ATOM 1953 C C . ARG A 1 253 ? -13.594 30.125 25.453 1 89.25 253 ARG A C 1
ATOM 1955 O O . ARG A 1 253 ? -14.43 30.828 26 1 89.25 253 ARG A O 1
ATOM 1962 N N . LEU A 1 254 ? -12.398 29.906 25.922 1 90.19 254 LEU A N 1
ATOM 1963 C CA . LEU A 1 254 ? -12 30.516 27.188 1 90.19 254 LEU A CA 1
ATOM 1964 C C . LEU A 1 254 ? -11.891 32.031 27.062 1 90.19 254 LEU A C 1
ATOM 1966 O O . LEU A 1 254 ? -11.906 32.75 28.062 1 90.19 254 LEU A O 1
ATOM 1970 N N . CYS A 1 255 ? -11.719 32.438 25.891 1 88.12 255 CYS A N 1
ATOM 1971 C CA . CYS A 1 255 ? -11.523 33.875 25.656 1 88.12 255 CYS A CA 1
ATOM 1972 C C . CYS A 1 255 ? -12.859 34.594 25.562 1 88.12 255 CYS A C 1
ATOM 1974 O O . CYS A 1 255 ? -12.922 35.812 25.688 1 88.12 255 CYS A O 1
ATOM 1976 N N . GLU A 1 256 ? -13.891 33.781 25.391 1 84.94 256 GLU A N 1
ATOM 1977 C CA . GLU A 1 256 ? -15.203 34.406 25.234 1 84.94 256 GLU A CA 1
ATOM 1978 C C . GLU A 1 256 ? -15.602 35.188 26.5 1 84.94 256 GLU A C 1
ATOM 1980 O O . GLU A 1 256 ? -15.477 34.656 27.609 1 84.94 256 GLU A O 1
ATOM 1985 N N . GLY A 1 257 ? -16.062 36.438 26.297 1 77.38 257 GLY A N 1
ATOM 1986 C CA . GLY A 1 257 ? -16.578 37.25 27.375 1 77.38 257 GLY A CA 1
ATOM 1987 C C . GLY A 1 257 ? -15.492 37.906 28.188 1 77.38 257 GLY A C 1
ATOM 1988 O O . GLY A 1 257 ? -15.781 38.562 29.219 1 77.38 257 GLY A O 1
ATOM 1989 N N . LYS A 1 258 ? -14.227 37.719 27.922 1 79.69 258 LYS A N 1
ATOM 1990 C CA . LYS A 1 258 ? -13.133 38.219 28.734 1 79.69 258 LYS A CA 1
ATOM 1991 C C . LYS A 1 258 ? -12.656 39.594 28.25 1 79.69 258 LYS A C 1
ATOM 1993 O O . LYS A 1 258 ? -11.547 40 28.562 1 79.69 258 LYS A O 1
ATOM 1998 N N . GLY A 1 259 ? -13.547 40.219 27.562 1 77.12 259 GLY A N 1
ATOM 1999 C CA . GLY A 1 259 ? -13.312 41.625 27.203 1 77.12 259 GLY A CA 1
ATOM 2000 C C . GLY A 1 259 ? -12.016 41.812 26.453 1 77.12 259 GLY A C 1
ATOM 2001 O O . GLY A 1 259 ? -11.32 42.812 26.656 1 77.12 259 GLY A O 1
ATOM 2002 N N . GLY A 1 260 ? -11.594 40.844 25.688 1 75.25 260 GLY A N 1
ATOM 2003 C CA . GLY A 1 260 ? -10.422 41.031 24.844 1 75.25 260 GLY A CA 1
ATOM 2004 C C . GLY A 1 260 ? -9.141 40.562 25.516 1 75.25 260 GLY A C 1
ATOM 2005 O O . GLY A 1 260 ? -8.094 40.469 24.859 1 75.25 260 GLY A O 1
ATOM 2006 N N . LYS A 1 261 ? -9.188 40.438 26.797 1 83.25 261 LYS A N 1
ATOM 2007 C CA . LYS A 1 261 ? -8.023 39.906 27.5 1 83.25 261 LYS A CA 1
ATOM 2008 C C . LYS A 1 261 ? -7.941 38.406 27.375 1 83.25 261 LYS A C 1
ATOM 2010 O O . LYS A 1 261 ? -8.938 37.688 27.594 1 83.25 261 LYS A O 1
ATOM 2015 N N . LEU A 1 262 ? -6.715 37.906 26.891 1 87.62 262 LEU A N 1
ATOM 2016 C CA . LEU A 1 262 ? -6.508 36.469 26.766 1 87.62 262 LEU A CA 1
ATOM 2017 C C . LEU A 1 262 ? -6.035 35.875 28.078 1 87.62 262 LEU A C 1
ATOM 2019 O O . LEU A 1 262 ? -5.02 36.312 28.641 1 87.62 262 LEU A O 1
ATOM 2023 N N . PRO A 1 263 ? -6.828 35 28.672 1 90.88 263 PRO A N 1
ATOM 2024 C CA . PRO A 1 263 ? -6.371 34.312 29.875 1 90.88 263 PRO A CA 1
ATOM 2025 C C . PRO A 1 263 ? -5.277 33.281 29.578 1 90.88 263 PRO A C 1
ATOM 2027 O O . PRO A 1 263 ? -5.531 32.062 29.609 1 90.88 263 PRO A O 1
ATOM 2030 N N . LEU A 1 264 ? -4.105 33.781 29.422 1 90.81 264 LEU A N 1
ATOM 2031 C CA . LEU A 1 264 ? -3.004 33 28.875 1 90.81 264 LEU A CA 1
ATOM 2032 C C . LEU A 1 264 ? -2.674 31.828 29.766 1 90.81 264 LEU A C 1
ATOM 2034 O O . LEU A 1 264 ? -2.391 30.734 29.266 1 90.81 264 LEU A O 1
ATOM 2038 N N . LYS A 1 265 ? -2.688 32.031 31.078 1 91.62 265 LYS A N 1
ATOM 2039 C CA . LYS A 1 265 ? -2.369 30.953 31.984 1 91.62 265 LYS A CA 1
ATOM 2040 C C . LYS A 1 265 ? -3.402 29.828 31.891 1 91.62 265 LYS A C 1
ATOM 2042 O O . LYS A 1 265 ? -3.043 28.656 31.781 1 91.62 265 LYS A O 1
ATOM 2047 N N . GLU A 1 266 ? -4.668 30.203 31.891 1 93.31 266 GLU A N 1
ATOM 2048 C CA . GLU A 1 266 ? -5.75 29.219 31.781 1 93.31 266 GLU A CA 1
ATOM 2049 C C . GLU A 1 266 ? -5.727 28.516 30.438 1 93.31 266 GLU A C 1
ATOM 2051 O O . GLU A 1 266 ? -5.977 27.312 30.344 1 93.31 266 GLU A O 1
ATOM 2056 N N . MET A 1 267 ? -5.461 29.266 29.438 1 94.56 267 MET A N 1
ATOM 2057 C CA . MET A 1 267 ? -5.379 28.719 28.094 1 94.56 267 MET A CA 1
ATOM 2058 C C . MET A 1 267 ? -4.242 27.703 27.984 1 94.56 267 MET A C 1
ATOM 2060 O O . MET A 1 267 ? -4.41 26.641 27.391 1 94.56 267 MET A O 1
ATOM 2064 N N . SER A 1 268 ? -3.139 28.047 28.578 1 94.81 268 SER A N 1
ATOM 2065 C CA . SER A 1 268 ? -1.979 27.156 28.562 1 94.81 268 SER A CA 1
ATOM 2066 C C . SER A 1 268 ? -2.275 25.859 29.297 1 94.81 268 SER A C 1
ATOM 2068 O O . SER A 1 268 ? -1.934 24.781 28.797 1 94.81 268 SER A O 1
ATOM 2070 N N . GLU A 1 269 ? -2.902 25.953 30.406 1 95.31 269 GLU A N 1
ATOM 2071 C CA . GLU A 1 269 ? -3.244 24.766 31.188 1 95.31 269 GLU A CA 1
ATOM 2072 C C . GLU A 1 269 ? -4.23 23.875 30.438 1 95.31 269 GLU A C 1
ATOM 2074 O O . GLU A 1 269 ? -4.078 22.656 30.406 1 95.31 269 GLU A O 1
ATOM 2079 N N . LEU A 1 270 ? -5.207 24.5 29.844 1 95.75 270 LEU A N 1
ATOM 2080 C CA . LEU A 1 270 ? -6.191 23.734 29.078 1 95.75 270 LEU A CA 1
ATOM 2081 C C . LEU A 1 270 ? -5.543 23.094 27.859 1 95.75 270 LEU A C 1
ATOM 2083 O O . LEU A 1 270 ? -5.832 21.938 27.531 1 95.75 270 LEU A O 1
ATOM 2087 N N . TYR A 1 271 ? -4.691 23.875 27.219 1 96.06 271 TYR A N 1
ATOM 2088 C CA . TYR A 1 271 ? -3.996 23.375 26.031 1 96.06 271 TYR A CA 1
ATOM 2089 C C . TYR A 1 271 ? -3.219 22.109 26.344 1 96.06 271 TYR A C 1
ATOM 2091 O O . TYR A 1 271 ? -3.268 21.141 25.594 1 96.06 271 TYR A O 1
ATOM 2099 N N . LEU A 1 272 ? -2.533 22.109 27.469 1 96.56 272 LEU A N 1
ATOM 2100 C CA . LEU A 1 272 ? -1.762 20.953 27.875 1 96.56 272 LEU A CA 1
ATOM 2101 C C . LEU A 1 272 ? -2.674 19.75 28.109 1 96.56 272 LEU A C 1
ATOM 2103 O O . LEU A 1 272 ? -2.34 18.625 27.734 1 96.56 272 LEU A O 1
ATOM 2107 N N . LYS A 1 273 ? -3.773 20.016 28.734 1 95.81 273 LYS A N 1
ATOM 2108 C CA . LYS A 1 273 ? -4.738 18.953 29 1 95.81 273 LYS A CA 1
ATOM 2109 C C . LYS A 1 273 ? -5.281 18.359 27.703 1 95.81 273 LYS A C 1
ATOM 2111 O O . LYS A 1 273 ? -5.438 17.141 27.594 1 95.81 273 LYS A O 1
ATOM 2116 N N . GLU A 1 274 ? -5.625 19.234 26.797 1 96.31 274 GLU A N 1
ATOM 2117 C CA . GLU A 1 274 ? -6.156 18.797 25.516 1 96.31 274 GLU A CA 1
ATOM 2118 C C . GLU A 1 274 ? -5.121 17.984 24.734 1 96.31 274 GLU A C 1
ATOM 2120 O O . GLU A 1 274 ? -5.453 16.984 24.109 1 96.31 274 GLU A O 1
ATOM 2125 N N . LEU A 1 275 ? -3.855 18.406 24.781 1 97.12 275 LEU A N 1
ATOM 2126 C CA . LEU A 1 275 ? -2.77 17.672 24.125 1 97.12 275 LEU A CA 1
ATOM 2127 C C . LEU A 1 275 ? -2.598 16.281 24.734 1 97.12 275 LEU A C 1
ATOM 2129 O O . LEU A 1 275 ? -2.316 15.32 24.031 1 97.12 275 LEU A O 1
ATOM 2133 N N . ALA A 1 276 ? -2.752 16.219 26.047 1 97.12 276 ALA A N 1
ATOM 2134 C CA . ALA A 1 276 ? -2.648 14.938 26.719 1 97.12 276 ALA A CA 1
ATOM 2135 C C . ALA A 1 276 ? -3.732 13.977 26.25 1 97.12 276 ALA A C 1
ATOM 2137 O O . ALA A 1 276 ? -3.482 12.773 26.109 1 97.12 276 ALA A O 1
ATOM 2138 N N . ILE A 1 277 ? -4.898 14.508 26.016 1 97.12 277 ILE A N 1
ATOM 2139 C CA . ILE A 1 277 ? -6.008 13.703 25.516 1 97.12 277 ILE A CA 1
ATOM 2140 C C . ILE A 1 277 ? -5.668 13.164 24.125 1 97.12 277 ILE A C 1
ATOM 2142 O O . ILE A 1 277 ? -5.812 11.969 23.859 1 97.12 277 ILE A O 1
ATOM 2146 N N . ALA A 1 278 ? -5.184 14.031 23.266 1 97.75 278 ALA A N 1
ATOM 2147 C CA . ALA A 1 278 ? -4.816 13.641 21.906 1 97.75 278 ALA A CA 1
ATOM 2148 C C . ALA A 1 278 ? -3.693 12.609 21.922 1 97.75 278 ALA A C 1
ATOM 2150 O O . ALA A 1 278 ? -3.736 11.625 21.172 1 97.75 278 ALA A O 1
ATOM 2151 N N . SER A 1 279 ? -2.758 12.844 22.781 1 97.81 279 SER A N 1
ATOM 2152 C CA . SER A 1 279 ? -1.627 11.93 22.906 1 97.81 279 SER A CA 1
ATOM 2153 C C . SER A 1 279 ? -2.078 10.555 23.391 1 97.81 279 SER A C 1
ATOM 2155 O O . SER A 1 279 ? -1.61 9.531 22.875 1 97.81 279 SER A O 1
ATOM 2157 N N . ALA A 1 280 ? -2.959 10.531 24.328 1 98.12 280 ALA A N 1
ATOM 2158 C CA . ALA A 1 280 ? -3.498 9.266 24.828 1 98.12 280 ALA A CA 1
ATOM 2159 C C . ALA A 1 280 ? -4.254 8.523 23.719 1 98.12 280 ALA A C 1
ATOM 2161 O O . ALA A 1 280 ? -4.145 7.297 23.609 1 98.12 280 ALA A O 1
ATOM 2162 N N . ALA A 1 281 ? -5.023 9.258 22.969 1 98.25 281 ALA A N 1
ATOM 2163 C CA . ALA A 1 281 ? -5.762 8.664 21.859 1 98.25 281 ALA A CA 1
ATOM 2164 C C . ALA A 1 281 ? -4.816 8.031 20.844 1 98.25 281 ALA A C 1
ATOM 2166 O O . ALA A 1 281 ? -5.086 6.945 20.328 1 98.25 281 ALA A O 1
ATOM 2167 N N . ALA A 1 282 ? -3.674 8.688 20.578 1 98.06 282 ALA A N 1
ATOM 2168 C CA . ALA A 1 282 ? -2.682 8.195 19.625 1 98.06 282 ALA A CA 1
ATOM 2169 C C . ALA A 1 282 ? -2.031 6.91 20.125 1 98.06 282 ALA A C 1
ATOM 2171 O O . ALA A 1 282 ? -1.432 6.164 19.359 1 98.06 282 ALA A O 1
ATOM 2172 N N . GLN A 1 283 ? -2.178 6.617 21.406 1 97.25 283 GLN A N 1
ATOM 2173 C CA . GLN A 1 283 ? -1.603 5.418 22.016 1 97.25 283 GLN A CA 1
ATOM 2174 C C . GLN A 1 283 ? -2.676 4.363 22.266 1 97.25 283 GLN A C 1
ATOM 2176 O O . GLN A 1 283 ? -2.377 3.275 22.766 1 97.25 283 GLN A O 1
ATOM 2181 N N . GLY A 1 284 ? -3.934 4.691 21.953 1 96.94 284 GLY A N 1
ATOM 2182 C CA . GLY A 1 284 ? -5.02 3.773 22.25 1 96.94 284 GLY A CA 1
ATOM 2183 C C . GLY A 1 284 ? -5.324 3.68 23.734 1 96.94 284 GLY A C 1
ATOM 2184 O O . GLY A 1 284 ? -5.734 2.625 24.234 1 96.94 284 GLY A O 1
ATOM 2185 N N . LYS A 1 285 ? -5.082 4.773 24.484 1 96.94 285 LYS A N 1
ATOM 2186 C CA . LYS A 1 285 ? -5.211 4.75 25.938 1 96.94 285 LYS A CA 1
ATOM 2187 C C . LYS A 1 285 ? -6.168 5.836 26.422 1 96.94 285 LYS A C 1
ATOM 2189 O O . LYS A 1 285 ? -6.191 6.164 27.609 1 96.94 285 LYS A O 1
ATOM 2194 N N . TYR A 1 286 ? -6.809 6.465 25.453 1 95.44 286 TYR A N 1
ATOM 2195 C CA . TYR A 1 286 ? -7.781 7.492 25.812 1 95.44 286 TYR A CA 1
ATOM 2196 C C . TYR A 1 286 ? -8.992 6.879 26.5 1 95.44 286 TYR A C 1
ATOM 2198 O O . TYR A 1 286 ? -9.57 5.906 26.016 1 95.44 286 TYR A O 1
ATOM 2206 N N . GLU A 1 287 ? -9.266 7.324 27.766 1 87.69 287 GLU A N 1
ATOM 2207 C CA . GLU A 1 287 ? -10.453 6.945 28.531 1 87.69 287 GLU A CA 1
ATOM 2208 C C . GLU A 1 287 ? -11.477 8.078 28.547 1 87.69 287 GLU A C 1
ATOM 2210 O O . GLU A 1 287 ? -11.141 9.219 28.859 1 87.69 287 GLU A O 1
ATOM 2215 N N . GLU A 1 288 ? -12.609 7.82 27.875 1 75.19 288 GLU A N 1
ATOM 2216 C CA . GLU A 1 288 ? -13.648 8.852 27.797 1 75.19 288 GLU A CA 1
ATOM 2217 C C . GLU A 1 288 ? -13.922 9.469 29.156 1 75.19 288 GLU A C 1
ATOM 2219 O O . GLU A 1 288 ? -13.891 8.781 30.172 1 75.19 288 GLU A O 1
ATOM 2224 N N . ARG A 1 289 ? -13.867 10.836 29.234 1 57.53 289 ARG A N 1
ATOM 2225 C CA . ARG A 1 289 ? -14.188 11.609 30.422 1 57.53 289 ARG A CA 1
ATOM 2226 C C . ARG A 1 289 ? -15.539 11.195 31 1 57.53 289 ARG A C 1
ATOM 2228 O O . ARG A 1 289 ? -16.453 10.844 30.25 1 57.53 289 ARG A O 1
ATOM 2235 N N . GLU A 1 290 ? -15.688 10.516 32.125 1 46.81 290 GLU A N 1
ATOM 2236 C CA . GLU A 1 290 ? -16.953 10.281 32.844 1 46.81 290 GLU A CA 1
ATOM 2237 C C . GLU A 1 290 ? -17.875 11.484 32.688 1 46.81 290 GLU A C 1
ATOM 2239 O O . GLU A 1 290 ? -17.453 12.625 32.875 1 46.81 290 GLU A O 1
ATOM 2244 N N . SER A 1 291 ? -18.844 11.633 31.797 1 41.78 291 SER A N 1
ATOM 2245 C CA . SER A 1 291 ? -19.938 12.586 31.953 1 41.78 291 SER A CA 1
ATOM 2246 C C . SER A 1 291 ? -20.25 12.812 33.438 1 41.78 291 SER A C 1
ATOM 2248 O O . SER A 1 291 ? -20.484 11.859 34.188 1 41.78 291 SER A O 1
ATOM 2250 N N . SER A 1 292 ? -19.766 13.836 34.094 1 32.5 292 SER A N 1
ATOM 2251 C CA . SER A 1 292 ? -20.391 14.352 35.312 1 32.5 292 SER A CA 1
ATOM 2252 C C . SER A 1 292 ? -21.875 14.633 35.094 1 32.5 292 SER A C 1
ATOM 2254 O O . SER A 1 292 ? -22.234 15.672 34.531 1 32.5 292 SER A O 1
ATOM 2256 N N . LEU A 1 293 ? -22.734 13.969 34.406 1 32.91 293 LEU A N 1
ATOM 2257 C CA . LEU A 1 293 ? -24.156 14.125 34.75 1 32.91 293 LEU A CA 1
ATOM 2258 C C . LEU A 1 293 ? -24.375 13.93 36.25 1 32.91 293 LEU A C 1
ATOM 2260 O O . LEU A 1 293 ? -24.594 12.805 36.719 1 32.91 293 LEU A O 1
ATOM 2264 N N . ARG A 1 294 ? -23.703 14.523 37.281 1 23.77 294 ARG A N 1
ATOM 2265 C CA . ARG A 1 294 ? -24.594 14.961 38.344 1 23.77 294 ARG A CA 1
ATOM 2266 C C . ARG A 1 294 ? -25.219 16.312 38 1 23.77 294 ARG A C 1
ATOM 2268 O O . ARG A 1 294 ? -24.562 17.188 37.438 1 23.77 294 ARG A O 1
ATOM 2275 N N . MET B 1 1 ? 2.645 -38.438 -10.242 1 83.06 1 MET B N 1
ATOM 2276 C CA . MET B 1 1 ? 3.863 -38.625 -9.461 1 83.06 1 MET B CA 1
ATOM 2277 C C . MET B 1 1 ? 4.109 -37.406 -8.562 1 83.06 1 MET B C 1
ATOM 2279 O O . MET B 1 1 ? 4.363 -37.562 -7.371 1 83.06 1 MET B O 1
ATOM 2283 N N . LEU B 1 2 ? 3.928 -36.219 -9.055 1 84.81 2 LEU B N 1
ATOM 2284 C CA . LEU B 1 2 ? 4.262 -35.031 -8.297 1 84.81 2 LEU B CA 1
ATOM 2285 C C . LEU B 1 2 ? 3.389 -34.906 -7.059 1 84.81 2 LEU B C 1
ATOM 2287 O O . LEU B 1 2 ? 3.9 -34.844 -5.938 1 84.81 2 LEU B O 1
ATOM 2291 N N . TYR B 1 3 ? 2.123 -35.094 -7.203 1 82.62 3 TYR B N 1
ATOM 2292 C CA . TYR B 1 3 ? 1.2 -34.875 -6.098 1 82.62 3 TYR B CA 1
ATOM 2293 C C . TYR B 1 3 ? 1.116 -36.094 -5.195 1 82.62 3 TYR B C 1
ATOM 2295 O O . TYR B 1 3 ? 0.622 -36.031 -4.07 1 82.62 3 TYR B O 1
ATOM 2303 N N . GLU B 1 4 ? 1.642 -37.188 -5.703 1 84.56 4 GLU B N 1
ATOM 2304 C CA . GLU B 1 4 ? 1.534 -38.438 -4.957 1 84.56 4 GLU B CA 1
ATOM 2305 C C . GLU B 1 4 ? 2.812 -38.719 -4.176 1 84.56 4 GLU B C 1
ATOM 2307 O O . GLU B 1 4 ? 2.885 -39.688 -3.426 1 84.56 4 GLU B O 1
ATOM 2312 N N . THR B 1 5 ? 3.764 -37.844 -4.398 1 90.5 5 THR B N 1
ATOM 2313 C CA . THR B 1 5 ? 5.016 -38 -3.672 1 90.5 5 THR B CA 1
ATOM 2314 C C . THR B 1 5 ? 4.773 -38.031 -2.166 1 90.5 5 THR B C 1
ATOM 2316 O O . THR B 1 5 ? 4.207 -37.062 -1.619 1 90.5 5 THR B O 1
ATOM 2319 N N . PRO B 1 6 ? 5.195 -39.125 -1.499 1 91.69 6 PRO B N 1
ATOM 2320 C CA . PRO B 1 6 ? 5.004 -39.156 -0.047 1 91.69 6 PRO B CA 1
ATOM 2321 C C . PRO B 1 6 ? 5.652 -37.969 0.667 1 91.69 6 PRO B C 1
ATOM 2323 O O . PRO B 1 6 ? 6.824 -37.656 0.433 1 91.69 6 PRO B O 1
ATOM 2326 N N . GLY B 1 7 ? 4.844 -37.312 1.448 1 94.94 7 GLY B N 1
ATOM 2327 C CA . GLY B 1 7 ? 5.352 -36.219 2.26 1 94.94 7 GLY B CA 1
ATOM 2328 C C . GLY B 1 7 ? 5.27 -34.875 1.566 1 94.94 7 GLY B C 1
ATOM 2329 O O . GLY B 1 7 ? 5.672 -33.844 2.131 1 94.94 7 GLY B O 1
ATOM 2330 N N . VAL B 1 8 ? 4.742 -34.875 0.396 1 95.06 8 VAL B N 1
ATOM 2331 C CA . VAL B 1 8 ? 4.707 -33.656 -0.405 1 95.06 8 VAL B CA 1
ATOM 2332 C C . VAL B 1 8 ? 3.879 -32.594 0.312 1 95.06 8 VAL B C 1
ATOM 2334 O O . VAL B 1 8 ? 4.188 -31.391 0.234 1 95.06 8 VAL B O 1
ATOM 2337 N N . ASN B 1 9 ? 2.861 -32.969 1.088 1 95.19 9 ASN B N 1
ATOM 2338 C CA . ASN B 1 9 ? 1.94 -32.062 1.753 1 95.19 9 ASN B CA 1
ATOM 2339 C C . ASN B 1 9 ? 2.607 -31.328 2.924 1 95.19 9 ASN B C 1
ATOM 2341 O O . ASN B 1 9 ? 2.061 -30.375 3.461 1 95.19 9 ASN B O 1
ATOM 2345 N N . ASN B 1 10 ? 3.873 -31.75 3.246 1 96.12 10 ASN B N 1
ATOM 2346 C CA . ASN B 1 10 ? 4.652 -31.031 4.25 1 96.12 10 ASN B CA 1
ATOM 2347 C C . ASN B 1 10 ? 5.203 -29.719 3.701 1 96.12 10 ASN B C 1
ATOM 2349 O O . ASN B 1 10 ? 5.57 -28.828 4.469 1 96.12 10 ASN B O 1
ATOM 2353 N N . TYR B 1 11 ? 5.254 -29.625 2.314 1 96.75 11 TYR B N 1
ATOM 2354 C CA . TYR B 1 11 ? 5.953 -28.5 1.72 1 96.75 11 TYR B CA 1
ATOM 2355 C C . TYR B 1 11 ? 5.074 -27.797 0.688 1 96.75 11 TYR B C 1
ATOM 2357 O O . TYR B 1 11 ? 5.336 -26.641 0.318 1 96.75 11 TYR B O 1
ATOM 2365 N N . LEU B 1 12 ? 4.102 -28.484 0.213 1 96 12 LEU B N 1
ATOM 2366 C CA . LEU B 1 12 ? 3.248 -27.984 -0.855 1 96 12 LEU B CA 1
ATOM 2367 C C . LEU B 1 12 ? 1.846 -27.688 -0.333 1 96 12 LEU B C 1
ATOM 2369 O O . LEU B 1 12 ? 1.128 -28.594 0.087 1 96 12 LEU B O 1
ATOM 2373 N N . SER B 1 13 ? 1.501 -26.422 -0.381 1 96.5 13 SER B N 1
ATOM 2374 C CA . SER B 1 13 ? 0.208 -26.031 0.168 1 96.5 13 SER B CA 1
ATOM 2375 C C . SER B 1 13 ? -0.856 -25.953 -0.921 1 96.5 13 SER B C 1
ATOM 2377 O O . SER B 1 13 ? -2.051 -26.078 -0.639 1 96.5 13 SER B O 1
ATOM 2379 N N . ALA B 1 14 ? -0.376 -25.734 -2.135 1 97.62 14 ALA B N 1
ATOM 2380 C CA . ALA B 1 14 ? -1.303 -25.562 -3.254 1 97.62 14 ALA B CA 1
ATOM 2381 C C . ALA B 1 14 ? -0.643 -25.953 -4.574 1 97.62 14 ALA B C 1
ATOM 2383 O O . ALA B 1 14 ? 0.584 -26.047 -4.66 1 97.62 14 ALA B O 1
ATOM 2384 N N . ALA B 1 15 ? -1.479 -26.281 -5.5 1 97.12 15 ALA B N 1
ATOM 2385 C CA . ALA B 1 15 ? -1.018 -26.625 -6.844 1 97.12 15 ALA B CA 1
ATOM 2386 C C . ALA B 1 15 ? -1.888 -25.953 -7.906 1 97.12 15 ALA B C 1
ATOM 2388 O O . ALA B 1 15 ? -3.111 -25.906 -7.77 1 97.12 15 ALA B O 1
ATOM 2389 N N . ILE B 1 16 ? -1.247 -25.344 -8.883 1 97.69 16 ILE B N 1
ATOM 2390 C CA . ILE B 1 16 ? -1.951 -24.734 -10 1 97.69 16 ILE B CA 1
ATOM 2391 C C . ILE B 1 16 ? -1.959 -25.703 -11.188 1 97.69 16 ILE B C 1
ATOM 2393 O O . ILE B 1 16 ? -0.901 -26.062 -11.711 1 97.69 16 ILE B O 1
ATOM 2397 N N . LEU B 1 17 ? -3.117 -26.078 -11.617 1 96.88 17 LEU B N 1
ATOM 2398 C CA . LEU B 1 17 ? -3.252 -27.047 -12.703 1 96.88 17 LEU B CA 1
ATOM 2399 C C . LEU B 1 17 ? -3.664 -26.344 -13.992 1 96.88 17 LEU B C 1
ATOM 2401 O O . LEU B 1 17 ? -4.258 -25.266 -13.961 1 96.88 17 LEU B O 1
ATOM 2405 N N . ASP B 1 18 ? -3.295 -27.031 -15.094 1 95.69 18 ASP B N 1
ATOM 2406 C CA . ASP B 1 18 ? -3.881 -26.672 -16.375 1 95.69 18 ASP B CA 1
ATOM 2407 C C . ASP B 1 18 ? -5.34 -27.109 -16.469 1 95.69 18 ASP B C 1
ATOM 2409 O O . ASP B 1 18 ? -5.715 -28.141 -15.883 1 95.69 18 ASP B O 1
ATOM 2413 N N . PRO B 1 19 ? -6.113 -26.344 -17.219 1 95.06 19 PRO B N 1
ATOM 2414 C CA . PRO B 1 19 ? -7.516 -26.734 -17.375 1 95.06 19 PRO B CA 1
ATOM 2415 C C . PRO B 1 19 ? -7.676 -28.188 -17.812 1 95.06 19 PRO B C 1
ATOM 2417 O O . PRO B 1 19 ? -8.586 -28.875 -17.344 1 95.06 19 PRO B O 1
ATOM 2420 N N . GLU B 1 20 ? -6.84 -28.625 -18.625 1 94.06 20 GLU B N 1
ATOM 2421 C CA . GLU B 1 20 ? -6.902 -30.016 -19.078 1 94.06 20 GLU B CA 1
ATOM 2422 C C . GLU B 1 20 ? -6.621 -30.984 -17.922 1 94.06 20 GLU B C 1
ATOM 2424 O O . GLU B 1 20 ? -7.273 -32.031 -17.797 1 94.06 20 GLU B O 1
ATOM 2429 N N . THR B 1 21 ? -5.68 -30.609 -17.078 1 93.75 21 THR B N 1
ATOM 2430 C CA . THR B 1 21 ? -5.254 -31.453 -15.969 1 93.75 21 THR B CA 1
ATOM 2431 C C . THR B 1 21 ? -6.336 -31.531 -14.898 1 93.75 21 THR B C 1
ATOM 2433 O O . THR B 1 21 ? -6.414 -32.531 -14.156 1 93.75 21 THR B O 1
ATOM 2436 N N . LEU B 1 22 ? -7.16 -30.594 -14.836 1 94.38 22 LEU B N 1
ATOM 2437 C CA . LEU B 1 22 ? -8.234 -30.547 -13.852 1 94.38 22 LEU B CA 1
ATOM 2438 C C . LEU B 1 22 ? -9.188 -31.719 -14.031 1 94.38 22 LEU B C 1
ATOM 2440 O O . LEU B 1 22 ? -9.828 -32.156 -13.07 1 94.38 22 LEU B O 1
ATOM 2444 N N . HIS B 1 23 ? -9.211 -32.219 -15.227 1 92.5 23 HIS B N 1
ATOM 2445 C CA . HIS B 1 23 ? -10.188 -33.281 -15.523 1 92.5 23 HIS B CA 1
ATOM 2446 C C . HIS B 1 23 ? -9.508 -34.625 -15.648 1 92.5 23 HIS B C 1
ATOM 2448 O O . HIS B 1 23 ? -10.148 -35.625 -16.031 1 92.5 23 HIS B O 1
ATOM 2454 N N . GLN B 1 24 ? -8.273 -34.625 -15.32 1 93.56 24 GLN B N 1
ATOM 2455 C CA . GLN B 1 24 ? -7.543 -35.875 -15.352 1 93.56 24 GLN B CA 1
ATOM 2456 C C . GLN B 1 24 ? -7.688 -36.656 -14.031 1 93.56 24 GLN B C 1
ATOM 2458 O O . GLN B 1 24 ? -8.023 -36.062 -13.008 1 93.56 24 GLN B O 1
ATOM 2463 N N . LYS B 1 25 ? -7.504 -37.938 -14.141 1 92.69 25 LYS B N 1
ATOM 2464 C CA . LYS B 1 25 ? -7.645 -38.812 -12.984 1 92.69 25 LYS B CA 1
ATOM 2465 C C . LYS B 1 25 ? -6.34 -39.531 -12.68 1 92.69 25 LYS B C 1
ATOM 2467 O O . LYS B 1 25 ? -5.535 -39.781 -13.586 1 92.69 25 LYS B O 1
ATOM 2472 N N . ASP B 1 26 ? -6.195 -39.781 -11.453 1 88.12 26 ASP B N 1
ATOM 2473 C CA . ASP B 1 26 ? -5.043 -40.625 -11.086 1 88.12 26 ASP B CA 1
ATOM 2474 C C . ASP B 1 26 ? -5.297 -42.094 -11.383 1 88.12 26 ASP B C 1
ATOM 2476 O O . ASP B 1 26 ? -6.293 -42.438 -12.023 1 88.12 26 ASP B O 1
ATOM 2480 N N . ASP B 1 27 ? -4.301 -42.938 -11.062 1 85.88 27 ASP B N 1
ATOM 2481 C CA . ASP B 1 27 ? -4.359 -44.375 -11.398 1 85.88 27 ASP B CA 1
ATOM 2482 C C . ASP B 1 27 ? -5.527 -45.031 -10.688 1 85.88 27 ASP B C 1
ATOM 2484 O O . ASP B 1 27 ? -5.98 -46.094 -11.117 1 85.88 27 ASP B O 1
ATOM 2488 N N . GLU B 1 28 ? -6.055 -44.469 -9.68 1 89.81 28 GLU B N 1
ATOM 2489 C CA . GLU B 1 28 ? -7.168 -45.031 -8.922 1 89.81 28 GLU B CA 1
ATOM 2490 C C . GLU B 1 28 ? -8.5 -44.469 -9.398 1 89.81 28 GLU B C 1
ATOM 2492 O O . GLU B 1 28 ? -9.547 -44.75 -8.812 1 89.81 28 GLU B O 1
ATOM 2497 N N . GLY B 1 29 ? -8.453 -43.594 -10.391 1 92.06 29 GLY B N 1
ATOM 2498 C CA . GLY B 1 29 ? -9.672 -43.031 -10.969 1 92.06 29 GLY B CA 1
ATOM 2499 C C . GLY B 1 29 ? -10.164 -41.781 -10.266 1 92.06 29 GLY B C 1
ATOM 2500 O O . GLY B 1 29 ? -11.281 -41.344 -10.508 1 92.06 29 GLY B O 1
ATOM 2501 N N . VAL B 1 30 ? -9.406 -41.344 -9.414 1 92.44 30 VAL B N 1
ATOM 2502 C CA . VAL B 1 30 ? -9.766 -40.125 -8.656 1 92.44 30 VAL B CA 1
ATOM 2503 C C . VAL B 1 30 ? -9.305 -38.906 -9.406 1 92.44 30 VAL B C 1
ATOM 2505 O O . VAL B 1 30 ? -8.156 -38.844 -9.867 1 92.44 30 VAL B O 1
ATOM 2508 N N . LEU B 1 31 ? -10.273 -37.875 -9.555 1 93.44 31 LEU B N 1
ATOM 2509 C CA . LEU B 1 31 ? -9.922 -36.625 -10.203 1 93.44 31 LEU B CA 1
ATOM 2510 C C . LEU B 1 31 ? -8.773 -35.938 -9.469 1 93.44 31 LEU B C 1
ATOM 2512 O O . LEU B 1 31 ? -8.727 -35.938 -8.234 1 93.44 31 LEU B O 1
ATOM 2516 N N . PHE B 1 32 ? -7.871 -35.312 -10.195 1 95.12 32 PHE B N 1
ATOM 2517 C CA . PHE B 1 32 ? -6.676 -34.688 -9.633 1 95.12 32 PHE B CA 1
ATOM 2518 C C . PHE B 1 32 ? -7.047 -33.688 -8.547 1 95.12 32 PHE B C 1
ATOM 2520 O O . PHE B 1 32 ? -6.461 -33.688 -7.461 1 95.12 32 PHE B O 1
ATOM 2527 N N . PRO B 1 33 ? -8.062 -32.812 -8.742 1 96.25 33 PRO B N 1
ATOM 2528 C CA . PRO B 1 33 ? -8.414 -31.875 -7.672 1 96.25 33 PRO B CA 1
ATOM 2529 C C . PRO B 1 33 ? -8.828 -32.562 -6.383 1 96.25 33 PRO B C 1
ATOM 2531 O O . PRO B 1 33 ? -8.461 -32.125 -5.289 1 96.25 33 PRO B O 1
ATOM 2534 N N . ARG B 1 34 ? -9.523 -33.625 -6.5 1 94.88 34 ARG B N 1
ATOM 2535 C CA . ARG B 1 34 ? -9.938 -34.406 -5.332 1 94.88 34 ARG B CA 1
ATOM 2536 C C . ARG B 1 34 ? -8.742 -35.062 -4.672 1 94.88 34 ARG B C 1
ATOM 2538 O O . ARG B 1 34 ? -8.656 -35.125 -3.441 1 94.88 34 ARG B O 1
ATOM 2545 N N . ALA B 1 35 ? -7.895 -35.625 -5.516 1 93.81 35 ALA B N 1
ATOM 2546 C CA . ALA B 1 35 ? -6.68 -36.25 -4.992 1 93.81 35 ALA B CA 1
ATOM 2547 C C . ALA B 1 35 ? -5.848 -35.219 -4.199 1 93.81 35 ALA B C 1
ATOM 2549 O O . ALA B 1 35 ? -5.316 -35.562 -3.137 1 93.81 35 ALA B O 1
ATOM 2550 N N . LEU B 1 36 ? -5.699 -34 -4.723 1 96 36 LEU B N 1
ATOM 2551 C CA . LEU B 1 36 ? -4.988 -32.938 -4.035 1 96 36 LEU B CA 1
ATOM 2552 C C . LEU B 1 36 ? -5.672 -32.594 -2.719 1 96 36 LEU B C 1
ATOM 2554 O O . LEU B 1 36 ? -5.016 -32.5 -1.68 1 96 36 LEU B O 1
ATOM 2558 N N . GLU B 1 37 ? -6.957 -32.438 -2.742 1 95.62 37 GLU B N 1
ATOM 2559 C CA . GLU B 1 37 ? -7.738 -32.094 -1.561 1 95.62 37 GLU B CA 1
ATOM 2560 C C . GLU B 1 37 ? -7.562 -33.125 -0.453 1 95.62 37 GLU B C 1
ATOM 2562 O O . GLU B 1 37 ? -7.457 -32.781 0.723 1 95.62 37 GLU B O 1
ATOM 2567 N N . GLN B 1 38 ? -7.531 -34.375 -0.816 1 93.69 38 GLN B N 1
ATOM 2568 C CA . GLN B 1 38 ? -7.375 -35.438 0.142 1 93.69 38 GLN B CA 1
ATOM 2569 C C . GLN B 1 38 ? -6.027 -35.375 0.851 1 93.69 38 GLN B C 1
ATOM 2571 O O . GLN B 1 38 ? -5.871 -35.875 1.964 1 93.69 38 GLN B O 1
ATOM 2576 N N . ARG B 1 39 ? -5.145 -34.719 0.195 1 94.12 39 ARG B N 1
ATOM 2577 C CA . ARG B 1 39 ? -3.809 -34.562 0.763 1 94.12 39 ARG B CA 1
ATOM 2578 C C . ARG B 1 39 ? -3.637 -33.219 1.426 1 94.12 39 ARG B C 1
ATOM 2580 O O . ARG B 1 39 ? -2.533 -32.844 1.843 1 94.12 39 ARG B O 1
ATOM 2587 N N . GLY B 1 40 ? -4.656 -32.406 1.426 1 95.75 40 GLY B N 1
ATOM 2588 C CA . GLY B 1 40 ? -4.613 -31.078 2.041 1 95.75 40 GLY B CA 1
ATOM 2589 C C . GLY B 1 40 ? -3.98 -30.031 1.152 1 95.75 40 GLY B C 1
ATOM 2590 O O . GLY B 1 40 ? -3.535 -28.984 1.639 1 95.75 40 GLY B O 1
ATOM 2591 N N . ILE B 1 41 ? -3.859 -30.312 -0.084 1 97.44 41 ILE B N 1
ATOM 2592 C CA . ILE B 1 41 ? -3.285 -29.375 -1.041 1 97.44 41 ILE B CA 1
ATOM 2593 C C . ILE B 1 41 ? -4.402 -28.672 -1.796 1 97.44 41 ILE B C 1
ATOM 2595 O O . ILE B 1 41 ? -5.293 -29.312 -2.355 1 97.44 41 ILE B O 1
ATOM 2599 N N . ILE B 1 42 ? -4.395 -27.359 -1.771 1 98.06 42 ILE B N 1
ATOM 2600 C CA . ILE B 1 42 ? -5.449 -26.578 -2.4 1 98.06 42 ILE B CA 1
ATOM 2601 C C . ILE B 1 42 ? -5.238 -26.547 -3.912 1 98.06 42 ILE B C 1
ATOM 2603 O O . ILE B 1 42 ? -4.129 -26.266 -4.387 1 98.06 42 ILE B O 1
ATOM 2607 N N . CYS B 1 43 ? -6.234 -26.797 -4.652 1 98.06 43 CYS B N 1
ATOM 2608 C CA . CYS B 1 43 ? -6.148 -26.875 -6.105 1 98.06 43 CYS B CA 1
ATOM 2609 C C . CYS B 1 43 ? -6.539 -25.547 -6.75 1 98.06 43 CYS B C 1
ATOM 2611 O O . CYS B 1 43 ? -7.594 -25 -6.438 1 98.06 43 CYS B O 1
ATOM 2613 N N . GLY B 1 44 ? -5.699 -25.031 -7.578 1 98.31 44 GLY B N 1
ATOM 2614 C CA . GLY B 1 44 ? -6.008 -23.891 -8.422 1 98.31 44 GLY B CA 1
ATOM 2615 C C . GLY B 1 44 ? -5.879 -24.203 -9.906 1 98.31 44 GLY B C 1
ATOM 2616 O O . GLY B 1 44 ? -5.555 -25.328 -10.289 1 98.31 44 GLY B O 1
ATOM 2617 N N . VAL B 1 45 ? -6.195 -23.203 -10.719 1 98.38 45 VAL B N 1
ATOM 2618 C CA . VAL B 1 45 ? -6.199 -23.422 -12.156 1 98.38 45 VAL B CA 1
ATOM 2619 C C . VAL B 1 45 ? -5.621 -22.188 -12.867 1 98.38 45 VAL B C 1
ATOM 2621 O O . VAL B 1 45 ? -5.746 -21.062 -12.367 1 98.38 45 VAL B O 1
ATOM 2624 N N . LYS B 1 46 ? -4.941 -22.375 -13.914 1 97.19 46 LYS B N 1
ATOM 2625 C CA . LYS B 1 46 ? -4.512 -21.297 -14.789 1 97.19 46 LYS B CA 1
ATOM 2626 C C . LYS B 1 46 ? -5.422 -21.172 -16.016 1 97.19 46 LYS B C 1
ATOM 2628 O O . LYS B 1 46 ? -5.207 -21.844 -17.016 1 97.19 46 LYS B O 1
ATOM 2633 N N . PRO B 1 47 ? -6.352 -20.297 -15.938 1 96.19 47 PRO B N 1
ATOM 2634 C CA . PRO B 1 47 ? -7.422 -20.281 -16.938 1 96.19 47 PRO B CA 1
ATOM 2635 C C . PRO B 1 47 ? -7.07 -19.453 -18.172 1 96.19 47 PRO B C 1
ATOM 2637 O O . PRO B 1 47 ? -7.816 -19.438 -19.156 1 96.19 47 PRO B O 1
ATOM 2640 N N . HIS B 1 48 ? -5.961 -18.688 -18.125 1 91.06 48 HIS B N 1
ATOM 2641 C CA . HIS B 1 48 ? -5.684 -17.828 -19.266 1 91.06 48 HIS B CA 1
ATOM 2642 C C . HIS B 1 48 ? -5.395 -18.656 -20.516 1 91.06 48 HIS B C 1
ATOM 2644 O O . HIS B 1 48 ? -4.977 -19.812 -20.422 1 91.06 48 HIS B O 1
ATOM 2650 N N . LEU B 1 49 ? -5.738 -18.062 -21.625 1 92.19 49 LEU B N 1
ATOM 2651 C CA . LEU B 1 49 ? -5.566 -18.734 -22.906 1 92.19 49 LEU B CA 1
ATOM 2652 C C . LEU B 1 49 ? -4.293 -18.266 -23.609 1 92.19 49 LEU B C 1
ATOM 2654 O O . LEU B 1 49 ? -3.221 -18.234 -23 1 92.19 49 LEU B O 1
ATOM 2658 N N . LYS B 1 50 ? -4.312 -17.906 -24.844 1 89.75 50 LYS B N 1
ATOM 2659 C CA . LYS B 1 50 ? -3.111 -17.609 -25.609 1 89.75 50 LYS B CA 1
ATOM 2660 C C . LYS B 1 50 ? -2.668 -16.156 -25.406 1 89.75 50 LYS B C 1
ATOM 2662 O O . LYS B 1 50 ? -3.492 -15.289 -25.125 1 89.75 50 LYS B O 1
ATOM 2667 N N . VAL B 1 51 ? -1.422 -16.047 -25.5 1 91.06 51 VAL B N 1
ATOM 2668 C CA . VAL B 1 51 ? -0.822 -14.711 -25.484 1 91.06 51 VAL B CA 1
ATOM 2669 C C . VAL B 1 51 ? -1.018 -14.047 -26.844 1 91.06 51 VAL B C 1
ATOM 2671 O O . VAL B 1 51 ? -0.98 -14.711 -27.891 1 91.06 51 VAL B O 1
ATOM 2674 N N . TYR B 1 52 ? -1.329 -12.805 -26.812 1 92.38 52 TYR B N 1
ATOM 2675 C CA . TYR B 1 52 ? -1.559 -12.016 -28.016 1 92.38 52 TYR B CA 1
ATOM 2676 C C . TYR B 1 52 ? -0.748 -10.727 -27.984 1 92.38 52 TYR B C 1
ATOM 2678 O O . TYR B 1 52 ? -0.647 -10.078 -26.953 1 92.38 52 TYR B O 1
ATOM 2686 N N . GLU B 1 53 ? -0.156 -10.453 -29.172 1 93.81 53 GLU B N 1
ATOM 2687 C CA . GLU B 1 53 ? 0.566 -9.195 -29.266 1 93.81 53 GLU B CA 1
ATOM 2688 C C . GLU B 1 53 ? -0.397 -8.008 -29.328 1 93.81 53 GLU B C 1
ATOM 2690 O O . GLU B 1 53 ? -1.343 -8.016 -30.125 1 93.81 53 GLU B O 1
ATOM 2695 N N . LEU B 1 54 ? -0.184 -7.02 -28.469 1 92.31 54 LEU B N 1
ATOM 2696 C CA . LEU B 1 54 ? -1.009 -5.816 -28.469 1 92.31 54 LEU B CA 1
ATOM 2697 C C . LEU B 1 54 ? -0.638 -4.902 -29.625 1 92.31 54 LEU B C 1
ATOM 2699 O O . LEU B 1 54 ? 0.496 -4.426 -29.719 1 92.31 54 LEU B O 1
ATOM 2703 N N . PRO B 1 55 ? -1.615 -4.707 -30.531 1 90.06 55 PRO B N 1
ATOM 2704 C CA . PRO B 1 55 ? -1.282 -3.844 -31.672 1 90.06 55 PRO B CA 1
ATOM 2705 C C . PRO B 1 55 ? -0.815 -2.455 -31.234 1 90.06 55 PRO B C 1
ATOM 2707 O O . PRO B 1 55 ? -1.398 -1.858 -30.328 1 90.06 55 PRO B O 1
ATOM 2710 N N . GLY B 1 56 ? 0.33 -2.016 -31.859 1 87.75 56 GLY B N 1
ATOM 2711 C CA . GLY B 1 56 ? 0.812 -0.668 -31.609 1 87.75 56 GLY B CA 1
ATOM 2712 C C . GLY B 1 56 ? 1.662 -0.564 -30.344 1 87.75 56 GLY B C 1
ATOM 2713 O O . GLY B 1 56 ? 2.152 0.517 -30.016 1 87.75 56 GLY B O 1
ATOM 2714 N N . ALA B 1 57 ? 1.832 -1.66 -29.641 1 88.44 57 ALA B N 1
ATOM 2715 C CA . ALA B 1 57 ? 2.561 -1.609 -28.375 1 88.44 57 ALA B CA 1
ATOM 2716 C C . ALA B 1 57 ? 3.939 -2.252 -28.516 1 88.44 57 ALA B C 1
ATOM 2718 O O . ALA B 1 57 ? 4.434 -2.879 -27.578 1 88.44 57 ALA B O 1
ATOM 2719 N N . LEU B 1 58 ? 4.484 -2.15 -29.641 1 88.94 58 LEU B N 1
ATOM 2720 C CA . LEU B 1 58 ? 5.883 -2.449 -29.922 1 88.94 58 LEU B CA 1
ATOM 2721 C C . LEU B 1 58 ? 6.25 -3.844 -29.422 1 88.94 58 LEU B C 1
ATOM 2723 O O . LEU B 1 58 ? 7.25 -4.016 -28.719 1 88.94 58 LEU B O 1
ATOM 2727 N N . GLY B 1 59 ? 5.312 -4.828 -29.594 1 90.31 59 GLY B N 1
ATOM 2728 C CA . GLY B 1 59 ? 5.633 -6.211 -29.281 1 90.31 59 GLY B CA 1
ATOM 2729 C C . GLY B 1 59 ? 5.137 -6.645 -27.922 1 90.31 59 GLY B C 1
ATOM 2730 O O . GLY B 1 59 ? 5.219 -7.824 -27.562 1 90.31 59 GLY B O 1
ATOM 2731 N N . ASP B 1 60 ? 4.652 -5.719 -27.141 1 95.44 60 ASP B N 1
ATOM 2732 C CA . ASP B 1 60 ? 4.074 -6.078 -25.844 1 95.44 60 ASP B CA 1
ATOM 2733 C C . ASP B 1 60 ? 2.85 -6.977 -26.031 1 95.44 60 ASP B C 1
ATOM 2735 O O . ASP B 1 60 ? 2.197 -6.945 -27.078 1 95.44 60 ASP B O 1
ATOM 2739 N N . THR B 1 61 ? 2.58 -7.766 -25.047 1 95.31 61 THR B N 1
ATOM 2740 C CA . THR B 1 61 ? 1.553 -8.789 -25.219 1 95.31 61 THR B CA 1
ATOM 2741 C C . THR B 1 61 ? 0.497 -8.68 -24.125 1 95.31 61 THR B C 1
ATOM 2743 O O . THR B 1 61 ? 0.704 -7.992 -23.125 1 95.31 61 THR B O 1
ATOM 2746 N N . VAL B 1 62 ? -0.652 -9.234 -24.359 1 95.25 62 VAL B N 1
ATOM 2747 C CA . VAL B 1 62 ? -1.723 -9.438 -23.391 1 95.25 62 VAL B CA 1
ATOM 2748 C C . VAL B 1 62 ? -2.193 -10.891 -23.438 1 95.25 62 VAL B C 1
ATOM 2750 O O . VAL B 1 62 ? -1.908 -11.609 -24.391 1 95.25 62 VAL B O 1
ATOM 2753 N N . MET B 1 63 ? -2.838 -11.258 -22.375 1 93.12 63 MET B N 1
ATOM 2754 C CA . MET B 1 63 ? -3.396 -12.609 -22.328 1 93.12 63 MET B CA 1
ATOM 2755 C C . MET B 1 63 ? -4.855 -12.609 -22.766 1 93.12 63 MET B C 1
ATOM 2757 O O . MET B 1 63 ? -5.613 -11.703 -22.422 1 93.12 63 MET B O 1
ATOM 2761 N N . GLN B 1 64 ? -5.254 -13.641 -23.453 1 92.69 64 GLN B N 1
ATOM 2762 C CA . GLN B 1 64 ? -6.629 -13.789 -23.922 1 92.69 64 GLN B CA 1
ATOM 2763 C C . GLN B 1 64 ? -7.438 -14.672 -22.969 1 92.69 64 GLN B C 1
ATOM 2765 O O . GLN B 1 64 ? -6.867 -15.422 -22.188 1 92.69 64 GLN B O 1
ATOM 2770 N N . GLY B 1 65 ? -8.852 -14.531 -23.109 1 94.56 65 GLY B N 1
ATOM 2771 C CA . GLY B 1 65 ? -9.695 -15.5 -22.438 1 94.56 65 GLY B CA 1
ATOM 2772 C C . GLY B 1 65 ? -10.672 -14.867 -21.453 1 94.56 65 GLY B C 1
ATOM 2773 O O . GLY B 1 65 ? -11.492 -15.555 -20.844 1 94.56 65 GLY B O 1
ATOM 2774 N N . LEU B 1 66 ? -10.633 -13.523 -21.359 1 95.25 66 LEU B N 1
ATOM 2775 C CA . LEU B 1 66 ? -11.492 -12.844 -20.406 1 95.25 66 LEU B CA 1
ATOM 2776 C C . LEU B 1 66 ? -12.961 -13.016 -20.781 1 95.25 66 LEU B C 1
ATOM 2778 O O . LEU B 1 66 ? -13.828 -13.117 -19.906 1 95.25 66 LEU B O 1
ATOM 2782 N N . ASP B 1 67 ? -13.273 -13.078 -22.031 1 93 67 ASP B N 1
ATOM 2783 C CA . ASP B 1 67 ? -14.656 -13.07 -22.5 1 93 67 ASP B CA 1
ATOM 2784 C C . ASP B 1 67 ? -15.406 -14.305 -22.016 1 93 67 ASP B C 1
ATOM 2786 O O . ASP B 1 67 ? -16.594 -14.227 -21.672 1 93 67 ASP B O 1
ATOM 2790 N N . SER B 1 68 ? -14.812 -15.445 -21.953 1 94.5 68 SER B N 1
ATOM 2791 C CA . SER B 1 68 ? -15.484 -16.672 -21.547 1 94.5 68 SER B CA 1
ATOM 2792 C C . SER B 1 68 ? -15.078 -17.094 -20.141 1 94.5 68 SER B C 1
ATOM 2794 O O . SER B 1 68 ? -15.352 -18.219 -19.719 1 94.5 68 SER B O 1
ATOM 2796 N N . LEU B 1 69 ? -14.469 -16.219 -19.469 1 97.88 69 LEU B N 1
ATOM 2797 C CA . LEU B 1 69 ? -13.789 -16.609 -18.234 1 97.88 69 LEU B CA 1
ATOM 2798 C C . LEU B 1 69 ? -14.797 -17.016 -17.172 1 97.88 69 LEU B C 1
ATOM 2800 O O . LEU B 1 69 ? -14.602 -18.031 -16.484 1 97.88 69 LEU B O 1
ATOM 2804 N N . ALA B 1 70 ? -15.875 -16.297 -17.016 1 98 70 ALA B N 1
ATOM 2805 C CA . ALA B 1 70 ? -16.859 -16.594 -15.984 1 98 70 ALA B CA 1
ATOM 2806 C C . ALA B 1 70 ? -17.406 -18.016 -16.141 1 98 70 ALA B C 1
ATOM 2808 O O . ALA B 1 70 ? -17.453 -18.766 -15.164 1 98 70 ALA B O 1
ATOM 2809 N N . MET B 1 71 ? -17.797 -18.328 -17.312 1 97.75 71 MET B N 1
ATOM 2810 C CA . MET B 1 71 ? -18.328 -19.656 -17.578 1 97.75 71 MET B CA 1
ATOM 2811 C C . MET B 1 71 ? -17.281 -20.734 -17.312 1 97.75 71 MET B C 1
ATOM 2813 O O . MET B 1 71 ? -17.594 -21.75 -16.688 1 97.75 71 MET B O 1
ATOM 2817 N N . ARG B 1 72 ? -16.078 -20.516 -17.766 1 97.94 72 ARG B N 1
ATOM 2818 C CA . ARG B 1 72 ? -15.008 -21.484 -17.562 1 97.94 72 ARG B CA 1
ATOM 2819 C C . ARG B 1 72 ? -14.672 -21.656 -16.094 1 97.94 72 ARG B C 1
ATOM 2821 O O . ARG B 1 72 ? -14.43 -22.766 -15.625 1 97.94 72 ARG B O 1
ATOM 2828 N N . LEU B 1 73 ? -14.695 -20.562 -15.352 1 98.38 73 LEU B N 1
ATOM 2829 C CA . LEU B 1 73 ? -14.383 -20.625 -13.93 1 98.38 73 LEU B CA 1
ATOM 2830 C C . LEU B 1 73 ? -15.438 -21.422 -13.172 1 98.38 73 LEU B C 1
ATOM 2832 O O . LEU B 1 73 ? -15.125 -22.125 -12.203 1 98.38 73 LEU B O 1
ATOM 2836 N N . ARG B 1 74 ? -16.688 -21.312 -13.539 1 97.94 74 ARG B N 1
ATOM 2837 C CA . ARG B 1 74 ? -17.734 -22.125 -12.922 1 97.94 74 ARG B CA 1
ATOM 2838 C C . ARG B 1 74 ? -17.453 -23.609 -13.102 1 97.94 74 ARG B C 1
ATOM 2840 O O . ARG B 1 74 ? -17.594 -24.391 -12.156 1 97.94 74 ARG B O 1
ATOM 2847 N N . GLU B 1 75 ? -17.078 -23.922 -14.273 1 97 75 GLU B N 1
ATOM 2848 C CA . GLU B 1 75 ? -16.719 -25.312 -14.562 1 97 75 GLU B CA 1
ATOM 2849 C C . GLU B 1 75 ? -15.531 -25.766 -13.727 1 97 75 GLU B C 1
ATOM 2851 O O . GLU B 1 75 ? -15.516 -26.875 -13.195 1 97 75 GLU B O 1
ATOM 2856 N N . TYR B 1 76 ? -14.516 -24.906 -13.68 1 97.62 76 TYR B N 1
ATOM 2857 C CA . TYR B 1 76 ? -13.305 -25.25 -12.938 1 97.62 76 TYR B CA 1
ATOM 2858 C C . TYR B 1 76 ? -13.602 -25.391 -11.453 1 97.62 76 TYR B C 1
ATOM 2860 O O . TYR B 1 76 ? -13.047 -26.266 -10.781 1 97.62 76 TYR B O 1
ATOM 2868 N N . LYS B 1 77 ? -14.453 -24.5 -10.945 1 97.81 77 LYS B N 1
ATOM 2869 C CA . LYS B 1 77 ? -14.867 -24.594 -9.547 1 97.81 77 LYS B CA 1
ATOM 2870 C C . LYS B 1 77 ? -15.594 -25.891 -9.266 1 97.81 77 LYS B C 1
ATOM 2872 O O . LYS B 1 77 ? -15.359 -26.547 -8.242 1 97.81 77 LYS B O 1
ATOM 2877 N N . GLU B 1 78 ? -16.453 -26.281 -10.156 1 96.75 78 GLU B N 1
ATOM 2878 C CA . GLU B 1 78 ? -17.172 -27.547 -10.023 1 96.75 78 GLU B CA 1
ATOM 2879 C C . GLU B 1 78 ? -16.203 -28.734 -10.016 1 96.75 78 GLU B C 1
ATOM 2881 O O . GLU B 1 78 ? -16.453 -29.734 -9.336 1 96.75 78 GLU B O 1
ATOM 2886 N N . ALA B 1 79 ? -15.156 -28.562 -10.758 1 96.12 79 ALA B N 1
ATOM 2887 C CA . ALA B 1 79 ? -14.164 -29.625 -10.844 1 96.12 79 ALA B CA 1
ATOM 2888 C C . ALA B 1 79 ? -13.305 -29.688 -9.578 1 96.12 79 ALA B C 1
ATOM 2890 O O . ALA B 1 79 ? -12.594 -30.656 -9.344 1 96.12 79 ALA B O 1
ATOM 2891 N N . GLY B 1 80 ? -13.344 -28.578 -8.805 1 96.88 80 GLY B N 1
ATOM 2892 C CA . GLY B 1 80 ? -12.672 -28.641 -7.523 1 96.88 80 GLY B CA 1
ATOM 2893 C C . GLY B 1 80 ? -11.672 -27.531 -7.316 1 96.88 80 GLY B C 1
ATOM 2894 O O . GLY B 1 80 ? -11.047 -27.438 -6.258 1 96.88 80 GLY B O 1
ATOM 2895 N N . ALA B 1 81 ? -11.477 -26.609 -8.281 1 98.31 81 ALA B N 1
ATOM 2896 C CA . ALA B 1 81 ? -10.555 -25.484 -8.141 1 98.31 81 ALA B CA 1
ATOM 2897 C C . ALA B 1 81 ? -11.047 -24.5 -7.09 1 98.31 81 ALA B C 1
ATOM 2899 O O . ALA B 1 81 ? -12.242 -24.203 -7.023 1 98.31 81 ALA B O 1
ATOM 2900 N N . LYS B 1 82 ? -10.086 -24.031 -6.277 1 98.5 82 LYS B N 1
ATOM 2901 C CA . LYS B 1 82 ? -10.438 -23.078 -5.238 1 98.5 82 LYS B CA 1
ATOM 2902 C C . LYS B 1 82 ? -9.867 -21.688 -5.547 1 98.5 82 LYS B C 1
ATOM 2904 O O . LYS B 1 82 ? -10.281 -20.688 -4.953 1 98.5 82 LYS B O 1
ATOM 2909 N N . PHE B 1 83 ? -8.898 -21.641 -6.41 1 98.75 83 PHE B N 1
ATOM 2910 C CA . PHE B 1 83 ? -8.328 -20.375 -6.848 1 98.75 83 PHE B CA 1
ATOM 2911 C C . PHE B 1 83 ? -7.887 -20.453 -8.305 1 98.75 83 PHE B C 1
ATOM 2913 O O . PHE B 1 83 ? -7.859 -21.531 -8.891 1 98.75 83 PHE B O 1
ATOM 2920 N N . ALA B 1 84 ? -7.664 -19.297 -8.898 1 98.75 84 ALA B N 1
ATOM 2921 C CA . ALA B 1 84 ? -7.188 -19.203 -10.281 1 98.75 84 ALA B CA 1
ATOM 2922 C C . ALA B 1 84 ? -6.039 -18.203 -10.391 1 98.75 84 ALA B C 1
ATOM 2924 O O . ALA B 1 84 ? -5.98 -17.219 -9.648 1 98.75 84 ALA B O 1
ATOM 2925 N N . LYS B 1 85 ? -5.145 -18.547 -11.273 1 98.06 85 LYS B N 1
ATOM 2926 C CA . LYS B 1 85 ? -4.039 -17.609 -11.516 1 98.06 85 LYS B CA 1
ATOM 2927 C C . LYS B 1 85 ? -4.031 -17.125 -12.961 1 98.06 85 LYS B C 1
ATOM 2929 O O . LYS B 1 85 ? -4.406 -17.875 -13.867 1 98.06 85 LYS B O 1
ATOM 2934 N N . TRP B 1 86 ? -3.705 -15.875 -13.188 1 98 86 TRP B N 1
ATOM 2935 C CA . TRP B 1 86 ? -3.637 -15.258 -14.508 1 98 86 TRP B CA 1
ATOM 2936 C C . TRP B 1 86 ? -2.328 -14.5 -14.688 1 98 86 TRP B C 1
ATOM 2938 O O . TRP B 1 86 ? -2.055 -13.539 -13.961 1 98 86 TRP B O 1
ATOM 2948 N N . ARG B 1 87 ? -1.607 -14.969 -15.648 1 96.88 87 ARG B N 1
ATOM 2949 C CA . ARG B 1 87 ? -0.288 -14.398 -15.883 1 96.88 87 ARG B CA 1
ATOM 2950 C C . ARG B 1 87 ? -0.356 -13.281 -16.922 1 96.88 87 ARG B C 1
ATOM 2952 O O . ARG B 1 87 ? -1.008 -13.43 -17.953 1 96.88 87 ARG B O 1
ATOM 2959 N N . SER B 1 88 ? 0.318 -12.172 -16.609 1 97 88 SER B N 1
ATOM 2960 C CA . SER B 1 88 ? 0.566 -11.086 -17.562 1 97 88 SER B CA 1
ATOM 2961 C C . SER B 1 88 ? 2.059 -10.812 -17.703 1 97 88 SER B C 1
ATOM 2963 O O . SER B 1 88 ? 2.613 -9.992 -16.969 1 97 88 SER B O 1
ATOM 2965 N N . PRO B 1 89 ? 2.688 -11.438 -18.703 1 95.38 89 PRO B N 1
ATOM 2966 C CA . PRO B 1 89 ? 4.125 -11.227 -18.875 1 95.38 89 PRO B CA 1
ATOM 2967 C C . PRO B 1 89 ? 4.453 -9.859 -19.469 1 95.38 89 PRO B C 1
ATOM 2969 O O . PRO B 1 89 ? 3.752 -9.398 -20.375 1 95.38 89 PRO B O 1
ATOM 2972 N N . LEU B 1 90 ? 5.391 -9.219 -18.938 1 97.31 90 LEU B N 1
ATOM 2973 C CA . LEU B 1 90 ? 5.969 -7.973 -19.453 1 97.31 90 LEU B CA 1
ATOM 2974 C C . LEU B 1 90 ? 7.488 -8.086 -19.562 1 97.31 90 LEU B C 1
ATOM 2976 O O . LEU B 1 90 ? 8.117 -8.836 -18.797 1 97.31 90 LEU B O 1
ATOM 2980 N N . GLN B 1 91 ? 8.039 -7.379 -20.5 1 96 91 GLN B N 1
ATOM 2981 C CA . GLN B 1 91 ? 9.484 -7.41 -20.703 1 96 91 GLN B CA 1
ATOM 2982 C C . GLN B 1 91 ? 10.078 -6.004 -20.641 1 96 91 GLN B C 1
ATOM 2984 O O . GLN B 1 91 ? 9.484 -5.055 -21.156 1 96 91 GLN B O 1
ATOM 2989 N N . ILE B 1 92 ? 11.188 -5.914 -19.984 1 97.5 92 ILE B N 1
ATOM 2990 C CA . ILE B 1 92 ? 11.906 -4.648 -19.969 1 97.5 92 ILE B CA 1
ATOM 2991 C C . ILE B 1 92 ? 12.859 -4.586 -21.156 1 97.5 92 ILE B C 1
ATOM 2993 O O . ILE B 1 92 ? 13.734 -5.434 -21.312 1 97.5 92 ILE B O 1
ATOM 2997 N N . SER B 1 93 ? 12.656 -3.723 -21.984 1 94.69 93 SER B N 1
ATOM 2998 C CA . SER B 1 93 ? 13.539 -3.385 -23.094 1 94.69 93 SER B CA 1
ATOM 2999 C C . SER B 1 93 ? 13.594 -1.877 -23.328 1 94.69 93 SER B C 1
ATOM 3001 O O . SER B 1 93 ? 13.156 -1.101 -22.469 1 94.69 93 SER B O 1
ATOM 3003 N N . ARG B 1 94 ? 14.188 -1.507 -24.453 1 91.5 94 ARG B N 1
ATOM 3004 C CA . ARG B 1 94 ? 14.367 -0.088 -24.734 1 91.5 94 ARG B CA 1
ATOM 3005 C C . ARG B 1 94 ? 13.023 0.631 -24.812 1 91.5 94 ARG B C 1
ATOM 3007 O O . ARG B 1 94 ? 12.906 1.78 -24.391 1 91.5 94 ARG B O 1
ATOM 3014 N N . TYR B 1 95 ? 11.984 -0.054 -25.328 1 91.44 95 TYR B N 1
ATOM 3015 C CA . TYR B 1 95 ? 10.711 0.622 -25.547 1 91.44 95 TYR B CA 1
ATOM 3016 C C . TYR B 1 95 ? 9.57 -0.122 -24.859 1 91.44 95 TYR B C 1
ATOM 3018 O O . TYR B 1 95 ? 8.391 0.143 -25.141 1 91.44 95 TYR B O 1
ATOM 3026 N N . SER B 1 96 ? 9.93 -1.104 -24.031 1 94.5 96 SER B N 1
ATOM 3027 C CA . SER B 1 96 ? 8.945 -1.922 -23.344 1 94.5 96 SER B CA 1
ATOM 3028 C C . SER B 1 96 ? 9.242 -1.998 -21.844 1 94.5 96 SER B C 1
ATOM 3030 O O . SER B 1 96 ? 10.398 -1.86 -21.438 1 94.5 96 SER B O 1
ATOM 3032 N N . PRO B 1 97 ? 8.227 -2.193 -21.062 1 97.31 97 PRO B N 1
ATOM 3033 C CA . PRO B 1 97 ? 6.812 -2.223 -21.453 1 97.31 97 PRO B CA 1
ATOM 3034 C C . PRO B 1 97 ? 6.25 -0.833 -21.734 1 97.31 97 PRO B C 1
ATOM 3036 O O . PRO B 1 97 ? 6.594 0.13 -21.047 1 97.31 97 PRO B O 1
ATOM 3039 N N . THR B 1 98 ? 5.418 -0.745 -22.766 1 97.25 98 THR B N 1
ATOM 3040 C CA . THR B 1 98 ? 4.746 0.518 -23.047 1 97.25 98 THR B CA 1
ATOM 3041 C C . THR B 1 98 ? 3.68 0.813 -22 1 97.25 98 THR B C 1
ATOM 3043 O O . THR B 1 98 ? 3.18 -0.101 -21.344 1 97.25 98 THR B O 1
ATOM 3046 N N . LYS B 1 99 ? 3.336 2.111 -21.891 1 95.69 99 LYS B N 1
ATOM 3047 C CA . LYS B 1 99 ? 2.252 2.492 -20.984 1 95.69 99 LYS B CA 1
ATOM 3048 C C . LYS B 1 99 ? 0.954 1.781 -21.359 1 95.69 99 LYS B C 1
ATOM 3050 O O . LYS B 1 99 ? 0.193 1.368 -20.484 1 95.69 99 LYS B O 1
ATOM 3055 N N . ALA B 1 100 ? 0.741 1.691 -22.625 1 95.88 100 ALA B N 1
ATOM 3056 C CA . ALA B 1 100 ? -0.464 1.026 -23.109 1 95.88 100 ALA B CA 1
ATOM 3057 C C . ALA B 1 100 ? -0.495 -0.438 -22.688 1 95.88 100 ALA B C 1
ATOM 3059 O O . ALA B 1 100 ? -1.542 -0.952 -22.281 1 95.88 100 ALA B O 1
ATOM 3060 N N . ALA B 1 101 ? 0.609 -1.069 -22.766 1 97.25 101 ALA B N 1
ATOM 3061 C CA . ALA B 1 101 ? 0.689 -2.479 -22.391 1 97.25 101 ALA B CA 1
ATOM 3062 C C . ALA B 1 101 ? 0.486 -2.66 -20.875 1 97.25 101 ALA B C 1
ATOM 3064 O O . ALA B 1 101 ? -0.202 -3.588 -20.453 1 97.25 101 ALA B O 1
ATOM 3065 N N . ILE B 1 102 ? 1.122 -1.803 -20.125 1 98.19 102 ILE B N 1
ATOM 3066 C CA . ILE B 1 102 ? 0.966 -1.871 -18.672 1 98.19 102 ILE B CA 1
ATOM 3067 C C . ILE B 1 102 ? -0.506 -1.7 -18.297 1 98.19 102 ILE B C 1
ATOM 3069 O O . ILE B 1 102 ? -1.07 -2.523 -17.578 1 98.19 102 ILE B O 1
ATOM 3073 N N . GLU B 1 103 ? -1.1 -0.684 -18.844 1 97.19 103 GLU B N 1
ATOM 3074 C CA . GLU B 1 103 ? -2.496 -0.402 -18.531 1 97.19 103 GLU B CA 1
ATOM 3075 C C . GLU B 1 103 ? -3.402 -1.556 -18.953 1 97.19 103 GLU B C 1
ATOM 3077 O O . GLU B 1 103 ? -4.258 -1.993 -18.172 1 97.19 103 GLU B O 1
ATOM 3082 N N . ALA B 1 104 ? -3.209 -2.02 -20.156 1 97.56 104 ALA B N 1
ATOM 3083 C CA . ALA B 1 104 ? -4.047 -3.098 -20.672 1 97.56 104 ALA B CA 1
ATOM 3084 C C . ALA B 1 104 ? -3.916 -4.352 -19.812 1 97.56 104 ALA B C 1
ATOM 3086 O O . ALA B 1 104 ? -4.922 -4.938 -19.406 1 97.56 104 ALA B O 1
ATOM 3087 N N . ASN B 1 105 ? -2.734 -4.75 -19.531 1 98 105 ASN B N 1
ATOM 3088 C CA . ASN B 1 105 ? -2.494 -5.973 -18.781 1 98 105 ASN B CA 1
ATOM 3089 C C . ASN B 1 105 ? -2.998 -5.852 -17.344 1 98 105 ASN B C 1
ATOM 3091 O O . ASN B 1 105 ? -3.602 -6.785 -16.812 1 98 105 ASN B O 1
ATOM 3095 N N . MET B 1 106 ? -2.768 -4.688 -16.719 1 98.69 106 MET B N 1
ATOM 3096 C CA . MET B 1 106 ? -3.158 -4.531 -15.32 1 98.69 106 MET B CA 1
ATOM 3097 C C . MET B 1 106 ? -4.676 -4.426 -15.188 1 98.69 106 MET B C 1
ATOM 3099 O O . MET B 1 106 ? -5.25 -4.934 -14.219 1 98.69 106 MET B O 1
ATOM 3103 N N . ARG B 1 107 ? -5.32 -3.812 -16.109 1 98.38 107 ARG B N 1
ATOM 3104 C CA . ARG B 1 107 ? -6.777 -3.783 -16.109 1 98.38 107 ARG B CA 1
ATOM 3105 C C . ARG B 1 107 ? -7.355 -5.168 -16.375 1 98.38 107 ARG B C 1
ATOM 3107 O O . ARG B 1 107 ? -8.391 -5.535 -15.82 1 98.38 107 ARG B O 1
ATOM 3114 N N . ASP B 1 108 ? -6.711 -5.922 -17.281 1 98.19 108 ASP B N 1
ATOM 3115 C CA . ASP B 1 108 ? -7.129 -7.297 -17.516 1 98.19 108 ASP B CA 1
ATOM 3116 C C . ASP B 1 108 ? -7.008 -8.133 -16.234 1 98.19 108 ASP B C 1
ATOM 3118 O O . ASP B 1 108 ? -7.902 -8.922 -15.922 1 98.19 108 ASP B O 1
ATOM 3122 N N . LEU B 1 109 ? -5.902 -7.961 -15.578 1 98.69 109 LEU B N 1
ATOM 3123 C CA . LEU B 1 109 ? -5.723 -8.68 -14.32 1 98.69 109 LEU B CA 1
ATOM 3124 C C . LEU B 1 109 ? -6.801 -8.297 -13.312 1 98.69 109 LEU B C 1
ATOM 3126 O O . LEU B 1 109 ? -7.293 -9.141 -12.562 1 98.69 109 LEU B O 1
ATOM 3130 N N . ALA B 1 110 ? -7.145 -6.996 -13.273 1 98.81 110 ALA B N 1
ATOM 3131 C CA . ALA B 1 110 ? -8.195 -6.527 -12.375 1 98.81 110 ALA B CA 1
ATOM 3132 C C . ALA B 1 110 ? -9.539 -7.16 -12.727 1 98.81 110 ALA B C 1
ATOM 3134 O O . ALA B 1 110 ? -10.266 -7.621 -11.844 1 98.81 110 ALA B O 1
ATOM 3135 N N . ARG B 1 111 ? -9.859 -7.184 -13.977 1 98.5 111 ARG B N 1
ATOM 3136 C CA . ARG B 1 111 ? -11.094 -7.809 -14.43 1 98.5 111 ARG B CA 1
ATOM 3137 C C . ARG B 1 111 ? -11.109 -9.297 -14.109 1 98.5 111 ARG B C 1
ATOM 3139 O O . ARG B 1 111 ? -12.109 -9.828 -13.625 1 98.5 111 ARG B O 1
ATOM 3146 N N . PHE B 1 112 ? -9.984 -9.906 -14.453 1 98.75 112 PHE B N 1
ATOM 3147 C CA . PHE B 1 112 ? -9.805 -11.312 -14.102 1 98.75 112 PHE B CA 1
ATOM 3148 C C . PHE B 1 112 ? -10.094 -11.539 -12.625 1 98.75 112 PHE B C 1
ATOM 3150 O O . PHE B 1 112 ? -10.836 -12.461 -12.266 1 98.75 112 PHE B O 1
ATOM 3157 N N . ALA B 1 113 ? -9.516 -10.727 -11.766 1 98.88 113 ALA B N 1
ATOM 3158 C CA . ALA B 1 113 ? -9.672 -10.883 -10.328 1 98.88 113 ALA B CA 1
ATOM 3159 C C . ALA B 1 113 ? -11.133 -10.758 -9.906 1 98.88 113 ALA B C 1
ATOM 3161 O O . ALA B 1 113 ? -11.625 -11.555 -9.117 1 98.88 113 ALA B O 1
ATOM 3162 N N . LEU B 1 114 ? -11.773 -9.773 -10.461 1 98.56 114 LEU B N 1
ATOM 3163 C CA . LEU B 1 114 ? -13.172 -9.547 -10.109 1 98.56 114 LEU B CA 1
ATOM 3164 C C . LEU B 1 114 ? -14.039 -10.711 -10.57 1 98.56 114 LEU B C 1
ATOM 3166 O O . LEU B 1 114 ? -14.938 -11.141 -9.844 1 98.56 114 LEU B O 1
ATOM 3170 N N . ILE B 1 115 ? -13.82 -11.203 -11.766 1 98.75 115 ILE B N 1
ATOM 3171 C CA . ILE B 1 115 ? -14.586 -12.328 -12.289 1 98.75 115 ILE B CA 1
ATOM 3172 C C . ILE B 1 115 ? -14.359 -13.555 -11.406 1 98.75 115 ILE B C 1
ATOM 3174 O O . ILE B 1 115 ? -15.305 -14.281 -11.094 1 98.75 115 ILE B O 1
ATOM 3178 N N . CYS B 1 116 ? -13.102 -13.812 -11 1 98.81 116 CYS B N 1
ATOM 3179 C CA . CYS B 1 116 ? -12.805 -14.914 -10.086 1 98.81 116 CYS B CA 1
ATOM 3180 C C . CYS B 1 116 ? -13.633 -14.805 -8.812 1 98.81 116 CYS B C 1
ATOM 3182 O O . CYS B 1 116 ? -14.273 -15.773 -8.398 1 98.81 116 CYS B O 1
ATOM 3184 N N . GLN B 1 117 ? -13.617 -13.656 -8.211 1 98.75 117 GLN B N 1
ATOM 3185 C CA . GLN B 1 117 ? -14.305 -13.461 -6.938 1 98.75 117 GLN B CA 1
ATOM 3186 C C . GLN B 1 117 ? -15.812 -13.617 -7.102 1 98.75 117 GLN B C 1
ATOM 3188 O O . GLN B 1 117 ? -16.484 -14.195 -6.242 1 98.75 117 GLN B O 1
ATOM 3193 N N . GLU B 1 118 ? -16.375 -13.141 -8.203 1 98.44 118 GLU B N 1
ATOM 3194 C CA . GLU B 1 118 ? -17.797 -13.297 -8.484 1 98.44 118 GLU B CA 1
ATOM 3195 C C . GLU B 1 118 ? -18.172 -14.773 -8.602 1 98.44 118 GLU B C 1
ATOM 3197 O O . GLU B 1 118 ? -19.281 -15.164 -8.219 1 98.44 118 GLU B O 1
ATOM 3202 N N . GLU B 1 119 ? -17.297 -15.57 -9.117 1 98.56 119 GLU B N 1
ATOM 3203 C CA . GLU B 1 119 ? -17.578 -16.984 -9.32 1 98.56 119 GLU B CA 1
ATOM 3204 C C . GLU B 1 119 ? -17.125 -17.812 -8.117 1 98.56 119 GLU B C 1
ATOM 3206 O O . GLU B 1 119 ? -17.172 -19.047 -8.156 1 98.56 119 GLU B O 1
ATOM 3211 N N . GLY B 1 120 ? -16.594 -17.156 -7.098 1 98.44 120 GLY B N 1
ATOM 3212 C CA . GLY B 1 120 ? -16.297 -17.828 -5.836 1 98.44 120 GLY B CA 1
ATOM 3213 C C . GLY B 1 120 ? -14.898 -18.422 -5.789 1 98.44 120 GLY B C 1
ATOM 3214 O O . GLY B 1 120 ? -14.672 -19.406 -5.082 1 98.44 120 GLY B O 1
ATOM 3215 N N . LEU B 1 121 ? -13.984 -17.922 -6.582 1 98.81 121 LEU B N 1
ATOM 3216 C CA . LEU B 1 121 ? -12.594 -18.359 -6.559 1 98.81 121 LEU B CA 1
ATOM 3217 C C . LEU B 1 121 ? -11.68 -17.234 -6.074 1 98.81 121 LEU B C 1
ATOM 3219 O O . LEU B 1 121 ? -11.984 -16.047 -6.25 1 98.81 121 LEU B O 1
ATOM 3223 N N . VAL B 1 122 ? -10.594 -17.578 -5.426 1 98.81 122 VAL B N 1
ATOM 3224 C CA . VAL B 1 122 ? -9.57 -16.609 -5.031 1 98.81 122 VAL B CA 1
ATOM 3225 C C . VAL B 1 122 ? -8.68 -16.281 -6.227 1 98.81 122 VAL B C 1
ATOM 3227 O O . VAL B 1 122 ? -8.109 -17.172 -6.848 1 98.81 122 VAL B O 1
ATOM 3230 N N . PRO B 1 123 ? -8.617 -15.031 -6.609 1 98.88 123 PRO B N 1
ATOM 3231 C CA . PRO B 1 123 ? -7.734 -14.656 -7.719 1 98.88 123 PRO B CA 1
ATOM 3232 C C . PRO B 1 123 ? -6.273 -14.516 -7.293 1 98.88 123 PRO B C 1
ATOM 3234 O O . PRO B 1 123 ? -5.984 -13.914 -6.258 1 98.88 123 PRO B O 1
ATOM 3237 N N . MET B 1 124 ? -5.414 -15.094 -7.98 1 98.75 124 MET B N 1
ATOM 3238 C CA . MET B 1 124 ? -3.975 -14.859 -7.918 1 98.75 124 MET B CA 1
ATOM 3239 C C . MET B 1 124 ? -3.5 -14.078 -9.141 1 98.75 124 MET B C 1
ATOM 3241 O O . MET B 1 124 ? -3.357 -14.648 -10.227 1 98.75 124 MET B O 1
ATOM 3245 N N . VAL B 1 125 ? -3.342 -12.805 -8.977 1 98.88 125 VAL B N 1
ATOM 3246 C CA . VAL B 1 125 ? -2.932 -11.938 -10.07 1 98.88 125 VAL B CA 1
ATOM 3247 C C . VAL B 1 125 ? -1.418 -12.016 -10.258 1 98.88 125 VAL B C 1
ATOM 3249 O O . VAL B 1 125 ? -0.664 -11.961 -9.281 1 98.88 125 VAL B O 1
ATOM 3252 N N . GLU B 1 126 ? -1.005 -12.148 -11.547 1 98.56 126 GLU B N 1
ATOM 3253 C CA . GLU B 1 126 ? 0.401 -12.461 -11.781 1 98.56 126 GLU B CA 1
ATOM 3254 C C . GLU B 1 126 ? 1.014 -11.5 -12.805 1 98.56 126 GLU B C 1
ATOM 3256 O O . GLU B 1 126 ? 1.255 -11.875 -13.953 1 98.56 126 GLU B O 1
ATOM 3261 N N . PRO B 1 127 ? 1.301 -10.242 -12.375 1 98.56 127 PRO B N 1
ATOM 3262 C CA . PRO B 1 127 ? 2.227 -9.461 -13.195 1 98.56 127 PRO B CA 1
ATOM 3263 C C . PRO B 1 127 ? 3.637 -10.047 -13.227 1 98.56 127 PRO B C 1
ATOM 3265 O O . PRO B 1 127 ? 4.238 -10.258 -12.164 1 98.56 127 PRO B O 1
ATOM 3268 N N . ASP B 1 128 ? 4.117 -10.398 -14.391 1 97.12 128 ASP B N 1
ATOM 3269 C CA . ASP B 1 128 ? 5.383 -11.117 -14.516 1 97.12 128 ASP B CA 1
ATOM 3270 C C . ASP B 1 128 ? 6.367 -10.352 -15.398 1 97.12 128 ASP B C 1
ATOM 3272 O O . ASP B 1 128 ? 6.301 -10.43 -16.625 1 97.12 128 ASP B O 1
ATOM 3276 N N . ILE B 1 129 ? 7.254 -9.633 -14.781 1 97.88 129 ILE B N 1
ATOM 3277 C CA . ILE B 1 129 ? 8.336 -9.031 -15.547 1 97.88 129 ILE B CA 1
ATOM 3278 C C . ILE B 1 129 ? 9.438 -10.062 -15.789 1 97.88 129 ILE B C 1
ATOM 3280 O O . ILE B 1 129 ? 10.156 -10.445 -14.859 1 97.88 129 ILE B O 1
ATOM 3284 N N . ILE B 1 130 ? 9.562 -10.461 -16.984 1 96 130 ILE B N 1
ATOM 3285 C CA . ILE B 1 130 ? 10.477 -11.547 -17.312 1 96 130 ILE B CA 1
ATOM 3286 C C . ILE B 1 130 ? 11.922 -11.078 -17.172 1 96 130 ILE B C 1
ATOM 3288 O O . ILE B 1 130 ? 12.211 -9.883 -17.297 1 96 130 ILE B O 1
ATOM 3292 N N . MET B 1 131 ? 12.805 -11.938 -16.953 1 95.31 131 MET B N 1
ATOM 3293 C CA . MET B 1 131 ? 14.188 -11.617 -16.609 1 95.31 131 MET B CA 1
ATOM 3294 C C . MET B 1 131 ? 15 -11.32 -17.875 1 95.31 131 MET B C 1
ATOM 3296 O O . MET B 1 131 ? 16.109 -10.797 -17.781 1 95.31 131 MET B O 1
ATOM 3300 N N . LYS B 1 132 ? 14.531 -11.609 -18.969 1 94.94 132 LYS B N 1
ATOM 3301 C CA . LYS B 1 132 ? 15.25 -11.352 -20.219 1 94.94 132 LYS B CA 1
ATOM 3302 C C . LYS B 1 132 ? 15.578 -9.867 -20.359 1 94.94 132 LYS B C 1
ATOM 3304 O O . LYS B 1 132 ? 14.727 -9.008 -20.094 1 94.94 132 LYS B O 1
ATOM 3309 N N . GLY B 1 133 ? 16.766 -9.578 -20.844 1 96 133 GLY B N 1
ATOM 3310 C CA . GLY B 1 133 ? 17.188 -8.203 -21.062 1 96 133 GLY B CA 1
ATOM 3311 C C . GLY B 1 133 ? 18.5 -7.859 -20.359 1 96 133 GLY B C 1
ATOM 3312 O O . GLY B 1 133 ? 19.156 -8.734 -19.812 1 96 133 GLY B O 1
ATOM 3313 N N . ASP B 1 134 ? 18.891 -6.621 -20.484 1 97.69 134 ASP B N 1
ATOM 3314 C CA . ASP B 1 134 ? 20.156 -6.18 -19.938 1 97.69 134 ASP B CA 1
ATOM 3315 C C . ASP B 1 134 ? 19.953 -5.086 -18.891 1 97.69 134 ASP B C 1
ATOM 3317 O O . ASP B 1 134 ? 20.906 -4.41 -18.5 1 97.69 134 ASP B O 1
ATOM 3321 N N . HIS B 1 135 ? 18.734 -4.891 -18.469 1 98 135 HIS B N 1
ATOM 3322 C CA . HIS B 1 135 ? 18.422 -3.836 -17.516 1 98 135 HIS B CA 1
ATOM 3323 C C . HIS B 1 135 ? 19.094 -4.094 -16.172 1 98 135 HIS B C 1
ATOM 3325 O O . HIS B 1 135 ? 19.266 -5.246 -15.773 1 98 135 HIS B O 1
ATOM 3331 N N . ASP B 1 136 ? 19.484 -3.07 -15.5 1 98.19 136 ASP B N 1
ATOM 3332 C CA . ASP B 1 136 ? 20.062 -3.186 -14.164 1 98.19 136 ASP B CA 1
ATOM 3333 C C . ASP B 1 136 ? 18.969 -3.295 -13.102 1 98.19 136 ASP B C 1
ATOM 3335 O O . ASP B 1 136 ? 17.781 -3.271 -13.422 1 98.19 136 ASP B O 1
ATOM 3339 N N . LEU B 1 137 ? 19.375 -3.525 -11.867 1 98.38 137 LEU B N 1
ATOM 3340 C CA . LEU B 1 137 ? 18.453 -3.754 -10.758 1 98.38 137 LEU B CA 1
ATOM 3341 C C . LEU B 1 137 ? 17.594 -2.521 -10.5 1 98.38 137 LEU B C 1
ATOM 3343 O O . LEU B 1 137 ? 16.406 -2.641 -10.195 1 98.38 137 LEU B O 1
ATOM 3347 N N . GLU B 1 138 ? 18.172 -1.315 -10.633 1 97.88 138 GLU B N 1
ATOM 3348 C CA . GLU B 1 138 ? 17.438 -0.074 -10.414 1 97.88 138 GLU B CA 1
ATOM 3349 C C . GLU B 1 138 ? 16.297 0.081 -11.422 1 97.88 138 GLU B C 1
ATOM 33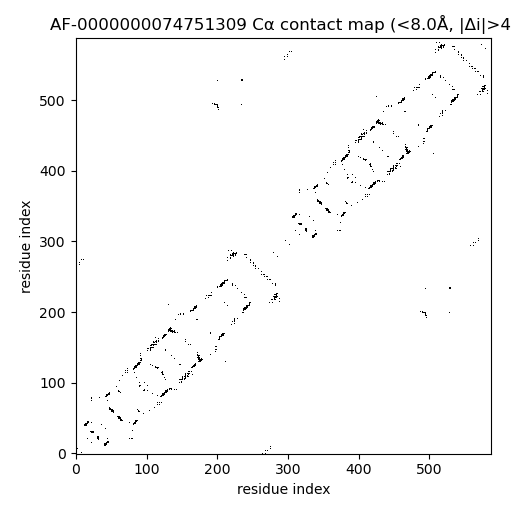51 O O . GLU B 1 138 ? 15.188 0.478 -11.055 1 97.88 138 GLU B O 1
ATOM 3356 N N . THR B 1 139 ? 16.609 -0.238 -12.656 1 98.06 139 THR B N 1
ATOM 3357 C CA . THR B 1 139 ? 15.586 -0.204 -13.695 1 98.06 139 THR B CA 1
ATOM 3358 C C . THR B 1 139 ? 14.492 -1.229 -13.414 1 98.06 139 THR B C 1
ATOM 3360 O O . THR B 1 139 ? 13.305 -0.938 -13.578 1 98.06 139 THR B O 1
ATOM 3363 N N . ALA B 1 140 ? 14.867 -2.418 -12.969 1 98.5 140 ALA B N 1
ATOM 3364 C CA . ALA B 1 140 ? 13.898 -3.459 -12.625 1 98.5 140 ALA B CA 1
ATOM 3365 C C . ALA B 1 140 ? 12.953 -2.986 -11.531 1 98.5 140 ALA B C 1
ATOM 3367 O O . ALA B 1 140 ? 11.734 -3.201 -11.617 1 98.5 140 ALA B O 1
ATOM 3368 N N . VAL B 1 141 ? 13.531 -2.328 -10.531 1 98.5 141 VAL B N 1
ATOM 3369 C CA . VAL B 1 141 ? 12.719 -1.813 -9.438 1 98.5 141 VAL B CA 1
ATOM 3370 C C . VAL B 1 141 ? 11.719 -0.791 -9.969 1 98.5 141 VAL B C 1
ATOM 3372 O O . VAL B 1 141 ? 10.523 -0.871 -9.68 1 98.5 141 VAL B O 1
ATOM 3375 N N . ALA B 1 142 ? 12.188 0.122 -10.742 1 98.12 142 ALA B N 1
ATOM 3376 C CA . ALA B 1 142 ? 11.336 1.194 -11.266 1 98.12 142 ALA B CA 1
ATOM 3377 C C . ALA B 1 142 ? 10.172 0.633 -12.078 1 98.12 142 ALA B C 1
ATOM 3379 O O . ALA B 1 142 ? 9.031 1.062 -11.914 1 98.12 142 ALA B O 1
ATOM 3380 N N . VAL B 1 143 ? 10.453 -0.323 -12.922 1 98.5 143 VAL B N 1
ATOM 3381 C CA . VAL B 1 143 ? 9.43 -0.886 -13.789 1 98.5 143 VAL B CA 1
ATOM 3382 C C . VAL B 1 143 ? 8.438 -1.7 -12.961 1 98.5 143 VAL B C 1
ATOM 3384 O O . VAL B 1 143 ? 7.223 -1.623 -13.18 1 98.5 143 VAL B O 1
ATOM 3387 N N . ASN B 1 144 ? 8.922 -2.492 -12.023 1 98.75 144 ASN B N 1
ATOM 3388 C CA . ASN B 1 144 ? 8.023 -3.258 -11.164 1 98.75 144 ASN B CA 1
ATOM 3389 C C . ASN B 1 144 ? 7.105 -2.344 -10.359 1 98.75 144 ASN B C 1
ATOM 3391 O O . ASN B 1 144 ? 5.922 -2.635 -10.195 1 98.75 144 ASN B O 1
ATOM 3395 N N . VAL B 1 145 ? 7.668 -1.271 -9.828 1 98.75 145 VAL B N 1
ATOM 3396 C CA . VAL B 1 145 ? 6.871 -0.298 -9.086 1 98.75 145 VAL B CA 1
ATOM 3397 C C . VAL B 1 145 ? 5.777 0.268 -9.992 1 98.75 145 VAL B C 1
ATOM 3399 O O . VAL B 1 145 ? 4.613 0.351 -9.594 1 98.75 145 VAL B O 1
ATOM 3402 N N . GLU B 1 146 ? 6.125 0.633 -11.156 1 98.56 146 GLU B N 1
ATOM 3403 C CA . GLU B 1 146 ? 5.152 1.182 -12.102 1 98.56 146 GLU B CA 1
ATOM 3404 C C . GLU B 1 146 ? 4.059 0.166 -12.422 1 98.56 146 GLU B C 1
ATOM 3406 O O . GLU B 1 146 ? 2.871 0.487 -12.367 1 98.56 146 GLU B O 1
ATOM 3411 N N . VAL B 1 147 ? 4.457 -1.006 -12.742 1 98.81 147 VAL B N 1
ATOM 3412 C CA . VAL B 1 147 ? 3.525 -2.055 -13.141 1 98.81 147 VAL B CA 1
ATOM 3413 C C . VAL B 1 147 ? 2.57 -2.369 -11.992 1 98.81 147 VAL B C 1
ATOM 3415 O O . VAL B 1 147 ? 1.352 -2.377 -12.18 1 98.81 147 VAL B O 1
ATOM 3418 N N . GLN B 1 148 ? 3.072 -2.549 -10.844 1 98.81 148 GLN B N 1
ATOM 3419 C CA . GLN B 1 148 ? 2.244 -3.002 -9.734 1 98.81 148 GLN B CA 1
ATOM 3420 C C . GLN B 1 148 ? 1.394 -1.86 -9.18 1 98.81 148 GLN B C 1
ATOM 3422 O O . GLN B 1 148 ? 0.284 -2.086 -8.695 1 98.81 148 GLN B O 1
ATOM 3427 N N . THR B 1 149 ? 1.928 -0.664 -9.258 1 98.62 149 THR B N 1
ATOM 3428 C CA . THR B 1 149 ? 1.095 0.481 -8.906 1 98.62 149 THR B CA 1
ATOM 3429 C C . THR B 1 149 ? -0.154 0.531 -9.781 1 98.62 149 THR B C 1
ATOM 3431 O O . THR B 1 149 ? -1.261 0.748 -9.281 1 98.62 149 THR B O 1
ATOM 3434 N N . ASN B 1 150 ? 0.037 0.349 -11.047 1 98.75 150 ASN B N 1
ATOM 3435 C CA . ASN B 1 150 ? -1.093 0.325 -11.969 1 98.75 150 ASN B CA 1
ATOM 3436 C C . ASN B 1 150 ? -2.01 -0.865 -11.703 1 98.75 150 ASN B C 1
ATOM 3438 O O . ASN B 1 150 ? -3.229 -0.758 -11.852 1 98.75 150 ASN B O 1
ATOM 3442 N N . LEU B 1 151 ? -1.46 -1.97 -11.328 1 98.88 151 LEU B N 1
ATOM 3443 C CA . LEU B 1 151 ? -2.252 -3.152 -11 1 98.88 151 LEU B CA 1
ATOM 3444 C C . LEU B 1 151 ? -3.201 -2.871 -9.844 1 98.88 151 LEU B C 1
ATOM 3446 O O . LEU B 1 151 ? -4.414 -3.064 -9.969 1 98.88 151 LEU B O 1
ATOM 3450 N N . TYR B 1 152 ? -2.652 -2.418 -8.758 1 98.81 152 TYR B N 1
ATOM 3451 C CA . TYR B 1 152 ? -3.465 -2.24 -7.555 1 98.81 152 TYR B CA 1
ATOM 3452 C C . TYR B 1 152 ? -4.496 -1.136 -7.758 1 98.81 152 TYR B C 1
ATOM 3454 O O . TYR B 1 152 ? -5.625 -1.238 -7.27 1 98.81 152 TYR B O 1
ATOM 3462 N N . LYS B 1 153 ? -4.098 -0.104 -8.445 1 98.69 153 LYS B N 1
ATOM 3463 C CA . LYS B 1 153 ? -5.098 0.904 -8.781 1 98.69 153 LYS B CA 1
ATOM 3464 C C . LYS B 1 153 ? -6.242 0.295 -9.586 1 98.69 153 LYS B C 1
ATOM 3466 O O . LYS B 1 153 ? -7.414 0.55 -9.305 1 98.69 153 LYS B O 1
ATOM 3471 N N . ALA B 1 154 ? -5.883 -0.445 -10.641 1 98.81 154 ALA B N 1
ATOM 3472 C CA . ALA B 1 154 ? -6.902 -1.076 -11.477 1 98.81 154 ALA B CA 1
ATOM 3473 C C . ALA B 1 154 ? -7.797 -1.991 -10.648 1 98.81 154 ALA B C 1
ATOM 3475 O O . ALA B 1 154 ? -9.016 -1.995 -10.812 1 98.81 154 ALA B O 1
ATOM 3476 N N . MET B 1 155 ? -7.219 -2.76 -9.789 1 98.88 155 MET B N 1
ATOM 3477 C CA . MET B 1 155 ? -7.984 -3.682 -8.953 1 98.88 155 MET B CA 1
ATOM 3478 C C . MET B 1 155 ? -8.969 -2.926 -8.07 1 98.88 155 MET B C 1
ATOM 3480 O O . MET B 1 155 ? -10.141 -3.299 -7.98 1 98.88 155 MET B O 1
ATOM 3484 N N . LEU B 1 156 ? -8.492 -1.899 -7.441 1 98.56 156 LEU B N 1
ATOM 3485 C CA . LEU B 1 156 ? -9.352 -1.1 -6.578 1 98.56 156 LEU B CA 1
ATOM 3486 C C . LEU B 1 156 ? -10.453 -0.424 -7.391 1 98.56 156 LEU B C 1
ATOM 3488 O O . LEU B 1 156 ? -11.609 -0.396 -6.965 1 98.56 156 LEU B O 1
ATOM 3492 N N . GLU B 1 157 ? -10.125 0.083 -8.531 1 97.56 157 GLU B N 1
ATOM 3493 C CA . GLU B 1 157 ? -11.094 0.73 -9.414 1 97.56 157 GLU B CA 1
ATOM 3494 C C . GLU B 1 157 ? -12.188 -0.246 -9.852 1 97.56 157 GLU B C 1
ATOM 3496 O O . GLU B 1 157 ? -13.344 0.143 -10.031 1 97.56 157 GLU B O 1
ATOM 3501 N N . HIS B 1 158 ? -11.828 -1.476 -10.031 1 97.88 158 HIS B N 1
ATOM 3502 C CA . HIS B 1 158 ? -12.781 -2.484 -10.477 1 97.88 158 HIS B CA 1
ATOM 3503 C C . HIS B 1 158 ? -13.602 -3.018 -9.305 1 97.88 158 HIS B C 1
ATOM 3505 O O . HIS B 1 158 ? -14.594 -3.723 -9.508 1 97.88 158 HIS B O 1
ATOM 3511 N N . GLY B 1 159 ? -13.125 -2.686 -8.086 1 97.38 159 GLY B N 1
ATOM 3512 C CA . GLY B 1 159 ? -13.867 -3.127 -6.918 1 97.38 159 GLY B CA 1
ATOM 3513 C C . GLY B 1 159 ? -13.43 -4.488 -6.41 1 97.38 159 GLY B C 1
ATOM 3514 O O . GLY B 1 159 ? -14.211 -5.203 -5.785 1 97.38 159 GLY B O 1
ATOM 3515 N N . VAL B 1 160 ? -12.227 -4.84 -6.727 1 98.69 160 VAL B N 1
ATOM 3516 C CA . VAL B 1 160 ? -11.695 -6.121 -6.273 1 98.69 160 VAL B CA 1
ATOM 3517 C C . VAL B 1 160 ? -11.586 -6.129 -4.754 1 98.69 160 VAL B C 1
ATOM 3519 O O . VAL B 1 160 ? -11.164 -5.141 -4.148 1 98.69 160 VAL B O 1
ATOM 3522 N N . TYR B 1 161 ? -12.086 -7.23 -4.152 1 98.38 161 TYR B N 1
ATOM 3523 C CA . TYR B 1 161 ? -11.883 -7.473 -2.73 1 98.38 161 TYR B CA 1
ATOM 3524 C C . TYR B 1 161 ? -10.43 -7.836 -2.445 1 98.38 161 TYR B C 1
ATOM 3526 O O . TYR B 1 161 ? -10.031 -9 -2.566 1 98.38 161 TYR B O 1
ATOM 3534 N N . MET B 1 162 ? -9.641 -6.832 -2.018 1 98.5 162 MET B N 1
ATOM 3535 C CA . MET B 1 162 ? -8.188 -6.949 -1.933 1 98.5 162 MET B CA 1
ATOM 3536 C C . MET B 1 162 ? -7.781 -8.023 -0.926 1 98.5 162 MET B C 1
ATOM 3538 O O . MET B 1 162 ? -6.84 -8.781 -1.163 1 98.5 162 MET B O 1
ATOM 3542 N N . GLU B 1 163 ? -8.539 -8.133 0.191 1 97.31 163 GLU B N 1
ATOM 3543 C CA . GLU B 1 163 ? -8.242 -9.086 1.257 1 97.31 163 GLU B CA 1
ATOM 3544 C C . GLU B 1 163 ? -8.391 -10.523 0.77 1 97.31 163 GLU B C 1
ATOM 3546 O O . GLU B 1 163 ? -7.879 -11.453 1.395 1 97.31 163 GLU B O 1
ATOM 3551 N N . GLY B 1 164 ? -9.117 -10.703 -0.331 1 98.25 164 GLY B N 1
ATOM 3552 C CA . GLY B 1 164 ? -9.367 -12.023 -0.886 1 98.25 164 GLY B CA 1
ATOM 3553 C C . GLY B 1 164 ? -8.57 -12.305 -2.148 1 98.25 164 GLY B C 1
ATOM 3554 O O . GLY B 1 164 ? -8.984 -13.102 -2.986 1 98.25 164 GLY B O 1
ATOM 3555 N N . ALA B 1 165 ? -7.516 -11.586 -2.395 1 98.62 165 ALA B N 1
ATOM 3556 C CA . ALA B 1 165 ? -6.668 -11.766 -3.572 1 98.62 165 ALA B CA 1
ATOM 3557 C C . ALA B 1 165 ? -5.23 -12.078 -3.172 1 98.62 165 ALA B C 1
ATOM 3559 O O . ALA B 1 165 ? -4.816 -11.797 -2.045 1 98.62 165 ALA B O 1
ATOM 3560 N N . LEU B 1 166 ? -4.484 -12.727 -4.082 1 98.62 166 LEU B N 1
ATOM 3561 C CA . LEU B 1 166 ? -3.07 -13.039 -3.896 1 98.62 166 LEU B CA 1
ATOM 3562 C C . LEU B 1 166 ? -2.234 -12.469 -5.035 1 98.62 166 LEU B C 1
ATOM 3564 O O . LEU B 1 166 ? -2.732 -12.289 -6.148 1 98.62 166 LEU B O 1
ATOM 3568 N N . LEU B 1 167 ? -1.023 -12.156 -4.676 1 98.81 167 LEU B N 1
ATOM 3569 C CA . LEU B 1 167 ? -0.065 -11.695 -5.676 1 98.81 167 LEU B CA 1
ATOM 3570 C C . LEU B 1 167 ? 0.934 -12.797 -6.02 1 98.81 167 LEU B C 1
ATOM 3572 O O . LEU B 1 167 ? 1.505 -13.422 -5.121 1 98.81 167 LEU B O 1
ATOM 3576 N N . LYS B 1 168 ? 1.021 -13.164 -7.203 1 98.69 168 LYS B N 1
ATOM 3577 C CA . LYS B 1 168 ? 2.137 -13.914 -7.77 1 98.69 168 LYS B CA 1
ATOM 3578 C C . LYS B 1 168 ? 2.965 -13.047 -8.711 1 98.69 168 LYS B C 1
ATOM 3580 O O . LYS B 1 168 ? 2.449 -12.539 -9.711 1 98.69 168 LYS B O 1
ATOM 3585 N N . THR B 1 169 ? 4.207 -12.82 -8.367 1 98.44 169 THR B N 1
ATOM 3586 C CA . THR B 1 169 ? 5.004 -11.883 -9.148 1 98.44 169 THR B CA 1
ATOM 3587 C C . THR B 1 169 ? 6.445 -12.367 -9.273 1 98.44 169 THR B C 1
ATOM 3589 O O . THR B 1 169 ? 6.836 -13.336 -8.633 1 98.44 169 THR B O 1
ATOM 3592 N N . ASN B 1 170 ? 7.176 -11.781 -10.188 1 98.31 170 ASN B N 1
ATOM 3593 C CA . ASN B 1 170 ? 8.602 -12.055 -10.328 1 98.31 170 ASN B CA 1
ATOM 3594 C C . ASN B 1 170 ? 9.391 -11.523 -9.141 1 98.31 170 ASN B C 1
ATOM 3596 O O . ASN B 1 170 ? 9.023 -10.516 -8.539 1 98.31 170 ASN B O 1
ATOM 3600 N N . LEU B 1 171 ? 10.477 -12.234 -8.789 1 98.06 171 LEU B N 1
ATOM 3601 C CA . LEU B 1 171 ? 11.508 -11.547 -8.016 1 98.06 171 LEU B CA 1
ATOM 3602 C C . LEU B 1 171 ? 12.094 -10.383 -8.812 1 98.06 171 LEU B C 1
ATOM 3604 O O . LEU B 1 171 ? 12.359 -10.523 -10.008 1 98.06 171 LEU B O 1
ATOM 3608 N N . VAL B 1 172 ? 12.219 -9.273 -8.203 1 98.44 172 VAL B N 1
ATOM 3609 C CA . VAL B 1 172 ? 12.875 -8.148 -8.859 1 98.44 172 VAL B CA 1
ATOM 3610 C C . VAL B 1 172 ? 14.367 -8.445 -9.031 1 98.44 172 VAL B C 1
ATOM 3612 O O . VAL B 1 172 ? 15.109 -8.531 -8.055 1 98.44 172 VAL B O 1
ATOM 3615 N N . ASN B 1 173 ? 14.766 -8.625 -10.242 1 97.75 173 ASN B N 1
ATOM 3616 C CA . ASN B 1 173 ? 16.125 -9 -10.617 1 97.75 173 ASN B CA 1
ATOM 3617 C C . ASN B 1 173 ? 16.641 -8.141 -11.766 1 97.75 173 ASN B C 1
ATOM 3619 O O . ASN B 1 173 ? 15.867 -7.617 -12.562 1 97.75 173 ASN B O 1
ATOM 3623 N N . PRO B 1 174 ? 18.031 -8.039 -11.766 1 97.75 174 PRO B N 1
ATOM 3624 C CA . PRO B 1 174 ? 18.578 -7.531 -13.031 1 97.75 174 PRO B CA 1
ATOM 3625 C C . PRO B 1 174 ? 18.328 -8.477 -14.203 1 97.75 174 PRO B C 1
ATOM 3627 O O . PRO B 1 174 ? 18 -9.648 -13.992 1 97.75 174 PRO B O 1
ATOM 3630 N N . GLY B 1 175 ? 18.422 -7.898 -15.422 1 97.19 175 GLY B N 1
ATOM 3631 C CA . GLY B 1 175 ? 18.297 -8.742 -16.609 1 97.19 175 GLY B CA 1
ATOM 3632 C C . GLY B 1 175 ? 19.375 -9.805 -16.688 1 97.19 175 GLY B C 1
ATOM 3633 O O . GLY B 1 175 ? 20.469 -9.633 -16.172 1 97.19 175 GLY B O 1
ATOM 3634 N N . LEU B 1 176 ? 19.062 -10.875 -17.359 1 95.62 176 LEU B N 1
ATOM 3635 C CA . LEU B 1 176 ? 19.984 -12 -17.516 1 95.62 176 LEU B CA 1
ATOM 3636 C C . LEU B 1 176 ? 21.297 -11.547 -18.141 1 95.62 176 LEU B C 1
ATOM 3638 O O . LEU B 1 176 ? 22.359 -12.102 -17.844 1 95.62 176 LEU B O 1
ATOM 3642 N N . SER B 1 177 ? 21.234 -10.547 -18.953 1 96.38 177 SER B N 1
ATOM 3643 C CA . SER B 1 177 ? 22.422 -10.078 -19.688 1 96.38 177 SER B CA 1
ATOM 3644 C C . SER B 1 177 ? 23 -8.82 -19.047 1 96.38 177 SER B C 1
ATOM 3646 O O . SER B 1 177 ? 23.766 -8.102 -19.672 1 96.38 177 SER B O 1
ATOM 3648 N N . CYS B 1 178 ? 22.531 -8.531 -17.875 1 96.94 178 CYS B N 1
ATOM 3649 C CA . CYS B 1 178 ? 23.047 -7.359 -17.172 1 96.94 178 CYS B CA 1
ATOM 3650 C C . CYS B 1 178 ? 24.516 -7.527 -16.844 1 96.94 178 CYS B C 1
ATOM 3652 O O . CYS B 1 178 ? 24.938 -8.57 -16.328 1 96.94 178 CYS B O 1
ATOM 3654 N N . ASP B 1 179 ? 25.328 -6.52 -17.047 1 96.75 179 ASP B N 1
ATOM 3655 C CA . ASP B 1 179 ? 26.781 -6.586 -16.844 1 96.75 179 ASP B CA 1
ATOM 3656 C C . ASP B 1 179 ? 27.141 -6.41 -15.367 1 96.75 179 ASP B C 1
ATOM 3658 O O . ASP B 1 179 ? 28.219 -6.82 -14.93 1 96.75 179 ASP B O 1
ATOM 3662 N N . THR B 1 180 ? 26.266 -5.816 -14.68 1 97.25 180 THR B N 1
ATOM 3663 C CA . THR B 1 180 ? 26.531 -5.547 -13.266 1 97.25 180 THR B CA 1
ATOM 3664 C C . THR B 1 180 ? 26.141 -6.742 -12.406 1 97.25 180 THR B C 1
ATOM 3666 O O . THR B 1 180 ? 25.062 -7.301 -12.562 1 97.25 180 THR B O 1
ATOM 3669 N N . GLU B 1 181 ? 27.016 -7.145 -11.562 1 95.19 181 GLU B N 1
ATOM 3670 C CA . GLU B 1 181 ? 26.719 -8.211 -10.602 1 95.19 181 GLU B CA 1
ATOM 3671 C C . GLU B 1 181 ? 26.156 -7.645 -9.305 1 95.19 181 GLU B C 1
ATOM 3673 O O . GLU B 1 181 ? 26.594 -6.594 -8.836 1 95.19 181 GLU B O 1
ATOM 3678 N N . TYR B 1 182 ? 25.156 -8.305 -8.828 1 97.5 182 TYR B N 1
ATOM 3679 C CA . TYR B 1 182 ? 24.516 -7.895 -7.574 1 97.5 182 TYR B CA 1
ATOM 3680 C C . TYR B 1 182 ? 24.594 -9.008 -6.535 1 97.5 182 TYR B C 1
ATOM 3682 O O . TYR B 1 182 ? 24.469 -10.188 -6.867 1 97.5 182 TYR B O 1
ATOM 3690 N N . MET B 1 183 ? 24.75 -8.555 -5.289 1 97.06 183 MET B N 1
ATOM 3691 C CA . MET B 1 183 ? 24.656 -9.508 -4.188 1 97.06 183 MET B CA 1
ATOM 3692 C C . MET B 1 183 ? 23.203 -9.898 -3.934 1 97.06 183 MET B C 1
ATOM 3694 O O . MET B 1 183 ? 22.297 -9.117 -4.207 1 97.06 183 MET B O 1
ATOM 3698 N N . VAL B 1 184 ? 23.078 -11.102 -3.418 1 96.62 184 VAL B N 1
ATOM 3699 C CA . VAL B 1 184 ? 21.734 -11.617 -3.133 1 96.62 184 VAL B CA 1
ATOM 3700 C C . VAL B 1 184 ? 21.016 -10.695 -2.148 1 96.62 184 VAL B C 1
ATOM 3702 O O . VAL B 1 184 ? 19.812 -10.5 -2.238 1 96.62 184 VAL B O 1
ATOM 3705 N N . GLU B 1 185 ? 21.797 -10.094 -1.262 1 96.56 185 GLU B N 1
ATOM 3706 C CA . GLU B 1 185 ? 21.219 -9.18 -0.274 1 96.56 185 GLU B CA 1
ATOM 3707 C C . GLU B 1 185 ? 20.703 -7.906 -0.934 1 96.56 185 GLU B C 1
ATOM 3709 O O . GLU B 1 185 ? 19.688 -7.352 -0.508 1 96.56 185 GLU B O 1
ATOM 3714 N N . GLU B 1 186 ? 21.438 -7.438 -1.904 1 97.81 186 GLU B N 1
ATOM 3715 C CA . GLU B 1 186 ? 20.984 -6.266 -2.646 1 97.81 186 GLU B CA 1
ATOM 3716 C C . GLU B 1 186 ? 19.672 -6.539 -3.357 1 97.81 186 GLU B C 1
ATOM 3718 O O . GLU B 1 186 ? 18.781 -5.676 -3.398 1 97.81 186 GLU B O 1
ATOM 3723 N N . ILE B 1 187 ? 19.562 -7.699 -3.896 1 98.06 187 ILE B N 1
ATOM 3724 C CA . ILE B 1 187 ? 18.328 -8.117 -4.574 1 98.06 187 ILE B CA 1
ATOM 3725 C C . ILE B 1 187 ? 17.188 -8.211 -3.564 1 98.06 187 ILE B C 1
ATOM 3727 O O . ILE B 1 187 ? 16.078 -7.77 -3.836 1 98.06 187 ILE B O 1
ATOM 3731 N N . ALA B 1 188 ? 17.5 -8.766 -2.408 1 97.81 188 ALA B N 1
ATOM 3732 C CA . ALA B 1 188 ? 16.5 -8.875 -1.342 1 97.81 188 ALA B CA 1
ATOM 3733 C C . ALA B 1 188 ? 15.977 -7.496 -0.943 1 97.81 188 ALA B C 1
ATOM 3735 O O . ALA B 1 188 ? 14.766 -7.293 -0.84 1 97.81 188 ALA B O 1
ATOM 3736 N N . VAL B 1 189 ? 16.906 -6.562 -0.776 1 97.12 189 VAL B N 1
ATOM 3737 C CA . VAL B 1 189 ? 16.547 -5.211 -0.364 1 97.12 189 VAL B CA 1
ATOM 3738 C C . VAL B 1 189 ? 15.688 -4.551 -1.445 1 97.12 189 VAL B C 1
ATOM 3740 O O . VAL B 1 189 ? 14.695 -3.885 -1.143 1 97.12 189 VAL B O 1
ATOM 3743 N N . ALA B 1 190 ? 16.078 -4.762 -2.707 1 97.94 190 ALA B N 1
ATOM 3744 C CA . ALA B 1 190 ? 15.336 -4.199 -3.828 1 97.94 190 ALA B CA 1
ATOM 3745 C C . ALA B 1 190 ? 13.914 -4.742 -3.865 1 97.94 190 ALA B C 1
ATOM 3747 O O . ALA B 1 190 ? 12.961 -4 -4.125 1 97.94 190 ALA B O 1
ATOM 3748 N N . ASN B 1 191 ? 13.758 -5.992 -3.641 1 98.44 191 ASN B N 1
ATOM 3749 C CA . ASN B 1 191 ? 12.438 -6.605 -3.639 1 98.44 191 ASN B CA 1
ATOM 3750 C C . ASN B 1 191 ? 11.57 -6.074 -2.5 1 98.44 191 ASN B C 1
ATOM 3752 O O . ASN B 1 191 ? 10.406 -5.742 -2.705 1 98.44 191 ASN B O 1
ATOM 3756 N N . LEU B 1 192 ? 12.156 -5.988 -1.327 1 97.5 192 LEU B N 1
ATOM 3757 C CA . LEU B 1 192 ? 11.398 -5.492 -0.186 1 97.5 192 LEU B CA 1
ATOM 3758 C C . LEU B 1 192 ? 11.023 -4.027 -0.38 1 97.5 192 LEU B C 1
ATOM 3760 O O . LEU B 1 192 ? 9.922 -3.611 -0.011 1 97.5 192 LEU B O 1
ATOM 3764 N N . MET B 1 193 ? 11.945 -3.275 -0.904 1 96.81 193 MET B N 1
ATOM 3765 C CA . MET B 1 193 ? 11.656 -1.874 -1.196 1 96.81 193 MET B CA 1
ATOM 3766 C C . MET B 1 193 ? 10.477 -1.753 -2.154 1 96.81 193 MET B C 1
ATOM 3768 O O . MET B 1 193 ? 9.586 -0.929 -1.946 1 96.81 193 MET B O 1
ATOM 3772 N N . THR B 1 194 ? 10.453 -2.566 -3.182 1 98.31 194 THR B N 1
ATOM 3773 C CA . THR B 1 194 ? 9.367 -2.564 -4.156 1 98.31 194 THR B CA 1
ATOM 3774 C C . THR B 1 194 ? 8.039 -2.902 -3.49 1 98.31 194 THR B C 1
ATOM 3776 O O . THR B 1 194 ? 7.051 -2.182 -3.656 1 98.31 194 THR B O 1
ATOM 3779 N N . LEU B 1 195 ? 8.023 -3.898 -2.67 1 98.12 195 LEU B N 1
ATOM 3780 C CA . LEU B 1 195 ? 6.801 -4.312 -1.982 1 98.12 195 LEU B CA 1
ATOM 3781 C C . LEU B 1 195 ? 6.305 -3.215 -1.047 1 98.12 195 LEU B C 1
ATOM 3783 O O . LEU B 1 195 ? 5.117 -2.893 -1.038 1 98.12 195 LEU B O 1
ATOM 3787 N N . ARG B 1 196 ? 7.211 -2.662 -0.314 1 97.38 196 ARG B N 1
ATOM 3788 C CA . ARG B 1 196 ? 6.836 -1.659 0.678 1 97.38 196 ARG B CA 1
ATOM 3789 C C . ARG B 1 196 ? 6.254 -0.42 0.008 1 97.38 196 ARG B C 1
ATOM 3791 O O . ARG B 1 196 ? 5.438 0.289 0.604 1 97.38 196 ARG B O 1
ATOM 3798 N N . ARG B 1 197 ? 6.57 -0.219 -1.189 1 98.19 197 ARG B N 1
ATOM 3799 C CA . ARG B 1 197 ? 6.129 0.991 -1.877 1 98.19 197 ARG B CA 1
ATOM 3800 C C . ARG B 1 197 ? 4.789 0.771 -2.572 1 98.19 197 ARG B C 1
ATOM 3802 O O . ARG B 1 197 ? 4.016 1.714 -2.754 1 98.19 197 ARG B O 1
ATOM 3809 N N . VAL B 1 198 ? 4.48 -0.505 -2.875 1 98.25 198 VAL B N 1
ATOM 3810 C CA . VAL B 1 198 ? 3.348 -0.574 -3.795 1 98.25 198 VAL B CA 1
ATOM 3811 C C . VAL B 1 198 ? 2.363 -1.643 -3.324 1 98.25 198 VAL B C 1
ATOM 3813 O O . VAL B 1 198 ? 1.176 -1.59 -3.65 1 98.25 198 VAL B O 1
ATOM 3816 N N . THR B 1 199 ? 2.789 -2.641 -2.578 1 98.31 199 THR B N 1
ATOM 3817 C CA . THR B 1 199 ? 1.911 -3.766 -2.273 1 98.31 199 THR B CA 1
ATOM 3818 C C . THR B 1 199 ? 0.99 -3.432 -1.104 1 98.31 199 THR B C 1
ATOM 3820 O O . THR B 1 199 ? 1.458 -3.104 -0.012 1 98.31 199 THR B O 1
ATOM 3823 N N . PRO B 1 200 ? -0.316 -3.555 -1.315 1 97.94 200 PRO B N 1
ATOM 3824 C CA . PRO B 1 200 ? -1.234 -3.275 -0.208 1 97.94 200 PRO B CA 1
ATOM 3825 C C . PRO B 1 200 ? -1.09 -4.27 0.943 1 97.94 200 PRO B C 1
ATOM 3827 O O . PRO B 1 200 ? -0.885 -5.461 0.71 1 97.94 200 PRO B O 1
ATOM 3830 N N . VAL B 1 201 ? -1.287 -3.768 2.156 1 96.88 201 VAL B N 1
ATOM 3831 C CA . VAL B 1 201 ? -1.271 -4.613 3.346 1 96.88 201 VAL B CA 1
ATOM 3832 C C . VAL B 1 201 ? -2.461 -5.574 3.311 1 96.88 201 VAL B C 1
ATOM 3834 O O . VAL B 1 201 ? -2.393 -6.672 3.863 1 96.88 201 VAL B O 1
ATOM 3837 N N . ALA B 1 202 ? -3.51 -5.168 2.646 1 97.31 202 ALA B N 1
ATOM 3838 C CA . ALA B 1 202 ? -4.719 -5.98 2.549 1 97.31 202 ALA B CA 1
ATOM 3839 C C . ALA B 1 202 ? -4.426 -7.32 1.876 1 97.31 202 ALA B C 1
ATOM 3841 O O . ALA B 1 202 ? -5.09 -8.32 2.154 1 97.31 202 ALA B O 1
ATOM 3842 N N . ILE B 1 203 ? -3.479 -7.316 0.949 1 97.56 203 ILE B N 1
ATOM 3843 C CA . ILE B 1 203 ? -3.031 -8.555 0.329 1 97.56 203 ILE B CA 1
ATOM 3844 C C . ILE B 1 203 ? -2.1 -9.305 1.281 1 97.56 203 ILE B C 1
ATOM 3846 O O . ILE B 1 203 ? -1.085 -8.758 1.722 1 97.56 203 ILE B O 1
ATOM 3850 N N . LYS B 1 204 ? -2.346 -10.531 1.576 1 95.19 204 LYS B N 1
ATOM 3851 C CA . LYS B 1 204 ? -1.635 -11.195 2.664 1 95.19 204 LYS B CA 1
ATOM 3852 C C . LYS B 1 204 ? -0.483 -12.039 2.131 1 95.19 204 LYS B C 1
ATOM 3854 O O . LYS B 1 204 ? 0.495 -12.281 2.84 1 95.19 204 LYS B O 1
ATOM 3859 N N . GLY B 1 205 ? -0.658 -12.461 0.926 1 97.06 205 GLY B N 1
ATOM 3860 C CA . GLY B 1 205 ? 0.334 -13.391 0.415 1 97.06 205 GLY B CA 1
ATOM 3861 C C . GLY B 1 205 ? 0.942 -12.953 -0.904 1 97.06 205 GLY B C 1
ATOM 3862 O O . GLY B 1 205 ? 0.228 -12.516 -1.808 1 97.06 205 GLY B O 1
ATOM 3863 N N . VAL B 1 206 ? 2.238 -13.023 -0.987 1 98.44 206 VAL B N 1
ATOM 3864 C CA . VAL B 1 206 ? 3.027 -12.797 -2.193 1 98.44 206 VAL B CA 1
ATOM 3865 C C . VAL B 1 206 ? 3.818 -14.055 -2.543 1 98.44 206 VAL B C 1
ATOM 3867 O O . VAL B 1 206 ? 4.621 -14.531 -1.74 1 98.44 206 VAL B O 1
ATOM 3870 N N . ASN B 1 207 ? 3.555 -14.617 -3.662 1 98.62 207 ASN B N 1
ATOM 3871 C CA . ASN B 1 207 ? 4.266 -15.789 -4.16 1 98.62 207 ASN B CA 1
ATOM 3872 C C . ASN B 1 207 ? 5.156 -15.445 -5.352 1 98.62 207 ASN B C 1
ATOM 3874 O O . ASN B 1 207 ? 4.676 -14.914 -6.355 1 98.62 207 ASN B O 1
ATOM 3878 N N . PHE B 1 208 ? 6.391 -15.781 -5.246 1 98.62 208 PHE B N 1
ATOM 3879 C CA . PHE B 1 208 ? 7.336 -15.375 -6.281 1 98.62 208 PHE B CA 1
ATOM 3880 C C . PHE B 1 208 ? 7.5 -16.484 -7.32 1 98.62 208 PHE B C 1
ATOM 3882 O O . PHE B 1 208 ? 7.535 -17.656 -6.977 1 98.62 208 PHE B O 1
ATOM 3889 N N . LEU B 1 209 ? 7.645 -16.016 -8.477 1 97.44 209 LEU B N 1
ATOM 3890 C CA . LEU B 1 209 ? 8.086 -16.891 -9.562 1 97.44 209 LEU B CA 1
ATOM 3891 C C . LEU B 1 209 ? 9.586 -17.156 -9.461 1 97.44 209 LEU B C 1
ATOM 3893 O O . LEU B 1 209 ? 10.344 -16.328 -8.953 1 97.44 209 LEU B O 1
ATOM 3897 N N . SER B 1 210 ? 9.938 -18.297 -9.945 1 94.94 210 SER B N 1
ATOM 3898 C CA . SER B 1 210 ? 11.375 -18.516 -10.07 1 94.94 210 SER B CA 1
ATOM 3899 C C . SER B 1 210 ? 11.938 -17.812 -11.297 1 94.94 210 SER B C 1
ATOM 3901 O O . SER B 1 210 ? 13.133 -17.531 -11.367 1 94.94 210 SER B O 1
ATOM 3903 N N . GLY B 1 211 ? 11.109 -17.594 -12.312 1 90.62 211 GLY B N 1
ATOM 3904 C CA . GLY B 1 211 ? 11.453 -16.781 -13.461 1 90.62 211 GLY B CA 1
ATOM 3905 C C . GLY B 1 211 ? 12.547 -17.375 -14.312 1 90.62 211 GLY B C 1
ATOM 3906 O O . GLY B 1 211 ? 13.352 -16.656 -14.914 1 90.62 211 GLY B O 1
ATOM 3907 N N . GLY B 1 212 ? 12.719 -18.703 -14.297 1 89.12 212 GLY B N 1
ATOM 3908 C CA . GLY B 1 212 ? 13.75 -19.344 -15.102 1 89.12 212 GLY B CA 1
ATOM 3909 C C . GLY B 1 212 ? 15.055 -19.531 -14.359 1 89.12 212 GLY B C 1
ATOM 3910 O O . GLY B 1 212 ? 16 -20.125 -14.883 1 89.12 212 GLY B O 1
ATOM 3911 N N . GLN B 1 213 ? 15.07 -19.094 -13.219 1 93.25 213 GLN B N 1
ATOM 3912 C CA . GLN B 1 213 ? 16.25 -19.281 -12.383 1 93.25 213 GLN B CA 1
ATOM 3913 C C . GLN B 1 213 ? 16.375 -20.734 -11.93 1 93.25 213 GLN B C 1
ATOM 3915 O O . GLN B 1 213 ? 15.375 -21.469 -11.875 1 93.25 213 GLN B O 1
ATOM 3920 N N . SER B 1 214 ? 17.641 -21.141 -11.648 1 94 214 SER B N 1
ATOM 3921 C CA . SER B 1 214 ? 17.812 -22.422 -10.992 1 94 214 SER B CA 1
ATOM 3922 C C . SER B 1 214 ? 17.188 -22.438 -9.609 1 94 214 SER B C 1
ATOM 3924 O O . SER B 1 214 ? 16.922 -21.375 -9.031 1 94 214 SER B O 1
ATOM 3926 N N . LEU B 1 215 ? 16.906 -23.625 -9.133 1 95.81 215 LEU B N 1
ATOM 3927 C CA . LEU B 1 215 ? 16.359 -23.766 -7.785 1 95.81 215 LEU B CA 1
ATOM 3928 C C . LEU B 1 215 ? 17.266 -23.078 -6.762 1 95.81 215 LEU B C 1
ATOM 3930 O O . LEU B 1 215 ? 16.781 -22.359 -5.887 1 95.81 215 LEU B O 1
ATOM 3934 N N . GLU B 1 216 ? 18.562 -23.266 -6.914 1 95.56 216 GLU B N 1
ATOM 3935 C CA . GLU B 1 216 ? 19.531 -22.703 -5.969 1 95.56 216 GLU B CA 1
ATOM 3936 C C . GLU B 1 216 ? 19.484 -21.188 -5.973 1 95.56 216 GLU B C 1
ATOM 3938 O O . GLU B 1 216 ? 19.484 -20.562 -4.91 1 95.56 216 GLU B O 1
ATOM 3943 N N . GLN B 1 217 ? 19.422 -20.641 -7.105 1 95.06 217 GLN B N 1
ATOM 3944 C CA . GLN B 1 217 ? 19.406 -19.188 -7.234 1 95.06 217 GLN B CA 1
ATOM 3945 C C . GLN B 1 217 ? 18.109 -18.594 -6.68 1 95.06 217 GLN B C 1
ATOM 3947 O O . GLN B 1 217 ? 18.141 -17.625 -5.918 1 95.06 217 GLN B O 1
ATOM 3952 N N . ALA B 1 218 ? 17 -19.188 -7.117 1 96.88 218 ALA B N 1
ATOM 3953 C CA . ALA B 1 218 ? 15.703 -18.719 -6.645 1 96.88 218 ALA B CA 1
ATOM 3954 C C . ALA B 1 218 ? 15.578 -18.859 -5.133 1 96.88 218 ALA B C 1
ATOM 3956 O O . ALA B 1 218 ? 15.102 -17.953 -4.453 1 96.88 218 ALA B O 1
ATOM 3957 N N . ALA B 1 219 ? 16.062 -20.016 -4.617 1 97.75 219 ALA B N 1
ATOM 3958 C CA . ALA B 1 219 ? 15.992 -20.266 -3.182 1 97.75 219 ALA B CA 1
ATOM 3959 C C . ALA B 1 219 ? 16.875 -19.281 -2.408 1 97.75 219 ALA B C 1
ATOM 3961 O O . ALA B 1 219 ? 16.469 -18.766 -1.361 1 97.75 219 ALA B O 1
ATOM 3962 N N . ALA B 1 220 ? 18.047 -19.031 -2.945 1 98 220 ALA B N 1
ATOM 3963 C CA . ALA B 1 220 ? 18.953 -18.094 -2.279 1 98 220 ALA B CA 1
ATOM 3964 C C . ALA B 1 220 ? 18.328 -16.703 -2.186 1 98 220 ALA B C 1
ATOM 3966 O O . ALA B 1 220 ? 18.406 -16.047 -1.142 1 98 220 ALA B O 1
ATOM 3967 N N . ARG B 1 221 ? 17.734 -16.312 -3.211 1 97.88 221 ARG B N 1
ATOM 3968 C CA . ARG B 1 221 ? 17.156 -14.969 -3.262 1 97.88 221 ARG B CA 1
ATOM 3969 C C . ARG B 1 221 ? 15.922 -14.875 -2.375 1 97.88 221 ARG B C 1
ATOM 3971 O O . ARG B 1 221 ? 15.766 -13.922 -1.615 1 97.88 221 ARG B O 1
ATOM 3978 N N . LEU B 1 222 ? 15.023 -15.859 -2.451 1 98.38 222 LEU B N 1
ATOM 3979 C CA . LEU B 1 222 ? 13.852 -15.875 -1.576 1 98.38 222 LEU B CA 1
ATOM 3980 C C . LEU B 1 222 ? 14.273 -15.93 -0.111 1 98.38 222 LEU B C 1
ATOM 3982 O O . LEU B 1 222 ? 13.672 -15.273 0.738 1 98.38 222 LEU B O 1
ATOM 3986 N N . ASN B 1 223 ? 15.289 -16.734 0.12 1 98.38 223 ASN B N 1
ATOM 3987 C CA . ASN B 1 223 ? 15.82 -16.844 1.475 1 98.38 223 ASN B CA 1
ATOM 3988 C C . ASN B 1 223 ? 16.312 -15.508 2.006 1 98.38 223 ASN B C 1
ATOM 3990 O O . ASN B 1 223 ? 16 -15.125 3.133 1 98.38 223 ASN B O 1
ATOM 3994 N N . ALA B 1 224 ? 17.125 -14.867 1.208 1 97.88 224 ALA B N 1
ATOM 3995 C CA . ALA B 1 224 ? 17.656 -13.562 1.598 1 97.88 224 ALA B CA 1
ATOM 3996 C C . ALA B 1 224 ? 16.531 -12.562 1.862 1 97.88 224 ALA B C 1
ATOM 3998 O O . ALA B 1 224 ? 16.594 -11.781 2.811 1 97.88 224 ALA B O 1
ATOM 3999 N N . LEU B 1 225 ? 15.586 -12.609 1.035 1 97.31 225 LEU B N 1
ATOM 4000 C CA . LEU B 1 225 ? 14.414 -11.75 1.181 1 97.31 225 LEU B CA 1
ATOM 4001 C C . LEU B 1 225 ? 13.75 -11.953 2.537 1 97.31 225 LEU B C 1
ATOM 4003 O O . LEU B 1 225 ? 13.484 -10.992 3.254 1 97.31 225 LEU B O 1
ATOM 4007 N N . ASN B 1 226 ? 13.5 -13.188 2.883 1 97.88 226 ASN B N 1
ATOM 4008 C CA . ASN B 1 226 ? 12.82 -13.5 4.133 1 97.88 226 ASN B CA 1
ATOM 4009 C C . ASN B 1 226 ? 13.711 -13.227 5.344 1 97.88 226 ASN B C 1
ATOM 4011 O O . ASN B 1 226 ? 13.227 -12.836 6.402 1 97.88 226 ASN B O 1
ATOM 4015 N N . LYS B 1 227 ? 15.023 -13.352 5.184 1 96.81 227 LYS B N 1
ATOM 4016 C CA . LYS B 1 227 ? 15.953 -13.008 6.254 1 96.81 227 LYS B CA 1
ATOM 4017 C C . LYS B 1 227 ? 15.945 -11.5 6.523 1 96.81 227 LYS B C 1
ATOM 4019 O O . LYS B 1 227 ? 15.891 -11.07 7.676 1 96.81 227 LYS B O 1
ATOM 4024 N N . VAL B 1 228 ? 16 -10.789 5.441 1 95.25 228 VAL B N 1
ATOM 4025 C CA . VAL B 1 228 ? 15.977 -9.336 5.594 1 95.25 228 VAL B CA 1
ATOM 4026 C C . VAL B 1 228 ? 14.648 -8.898 6.203 1 95.25 228 VAL B C 1
ATOM 4028 O O . VAL B 1 228 ? 14.609 -8.031 7.074 1 95.25 228 VAL B O 1
ATOM 4031 N N . LYS B 1 229 ? 13.562 -9.484 5.734 1 94.19 229 LYS B N 1
ATOM 4032 C CA . LYS B 1 229 ? 12.234 -9.195 6.273 1 94.19 229 LYS B CA 1
ATOM 4033 C C . LYS B 1 229 ? 12.195 -9.414 7.781 1 94.19 229 LYS B C 1
ATOM 4035 O O . LYS B 1 229 ? 11.617 -8.617 8.516 1 94.19 229 LYS B O 1
ATOM 4040 N N . GLN B 1 230 ? 12.789 -10.438 8.266 1 91.75 230 GLN B N 1
ATOM 4041 C CA . GLN B 1 230 ? 12.773 -10.789 9.68 1 91.75 230 GLN B CA 1
ATOM 4042 C C . GLN B 1 230 ? 13.578 -9.797 10.508 1 91.75 230 GLN B C 1
ATOM 4044 O O . GLN B 1 230 ? 13.203 -9.469 11.633 1 91.75 230 GLN B O 1
ATOM 4049 N N . VAL B 1 231 ? 14.602 -9.289 9.945 1 87.94 231 VAL B N 1
ATOM 4050 C CA . VAL B 1 231 ? 15.492 -8.375 10.664 1 87.94 231 VAL B CA 1
ATOM 4051 C C . VAL B 1 231 ? 14.891 -6.973 10.664 1 87.94 231 VAL B C 1
ATOM 4053 O O . VAL B 1 231 ? 14.906 -6.289 11.695 1 87.94 231 VAL B O 1
ATOM 4056 N N . LYS B 1 232 ? 14.406 -6.559 9.57 1 81.75 232 LYS B N 1
ATOM 4057 C CA . LYS B 1 232 ? 13.938 -5.18 9.43 1 81.75 232 LYS B CA 1
ATOM 4058 C C . LYS B 1 232 ? 12.516 -5.023 9.961 1 81.75 232 LYS B C 1
ATOM 4060 O O . LYS B 1 232 ? 12.117 -3.934 10.375 1 81.75 232 LYS B O 1
ATOM 4065 N N . GLY B 1 233 ? 11.766 -6.047 9.906 1 78.62 233 GLY B N 1
ATOM 4066 C CA . GLY B 1 233 ? 10.383 -5.965 10.359 1 78.62 233 GLY B CA 1
ATOM 4067 C C . GLY B 1 233 ? 9.492 -5.172 9.43 1 78.62 233 GLY B C 1
ATOM 4068 O O . GLY B 1 233 ? 9.883 -4.867 8.297 1 78.62 233 GLY B O 1
ATOM 4069 N N . SER B 1 234 ? 8.258 -4.98 9.773 1 77.31 234 SER B N 1
ATOM 4070 C CA . SER B 1 234 ? 7.262 -4.145 9.117 1 77.31 234 SER B CA 1
ATOM 4071 C C . SER B 1 234 ? 6.988 -4.617 7.695 1 77.31 234 SER B C 1
ATOM 4073 O O . SER B 1 234 ? 6.801 -3.801 6.789 1 77.31 234 SER B O 1
ATOM 4075 N N . CYS B 1 235 ? 7.164 -5.828 7.445 1 89.62 235 CYS B N 1
ATOM 4076 C CA . CYS B 1 235 ? 6.77 -6.5 6.215 1 89.62 235 CYS B CA 1
ATOM 4077 C C . CYS B 1 235 ? 5.641 -7.488 6.469 1 89.62 235 CYS B C 1
ATOM 4079 O O . CYS B 1 235 ? 5.887 -8.664 6.762 1 89.62 235 CYS B O 1
ATOM 4081 N N . PRO B 1 236 ? 4.426 -7.066 6.25 1 93.25 236 PRO B N 1
ATOM 4082 C CA . PRO B 1 236 ? 3.264 -7.809 6.746 1 93.25 236 PRO B CA 1
ATOM 4083 C C . PRO B 1 236 ? 2.904 -9 5.867 1 93.25 236 PRO B C 1
ATOM 4085 O O . PRO B 1 236 ? 1.987 -9.758 6.191 1 93.25 236 PRO B O 1
ATOM 4088 N N . TRP B 1 237 ? 3.58 -9.234 4.812 1 96.31 237 TRP B N 1
ATOM 4089 C CA . TRP B 1 237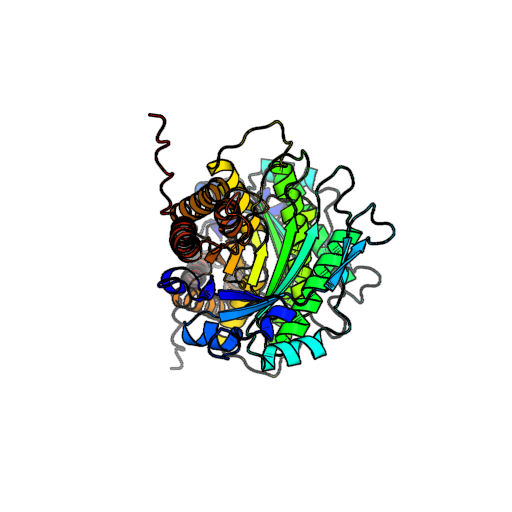 ? 3.158 -10.211 3.82 1 96.31 237 TRP B CA 1
ATOM 4090 C C . TRP B 1 237 ? 3.818 -11.562 4.078 1 96.31 237 TRP B C 1
ATOM 4092 O O . TRP B 1 237 ? 4.953 -11.625 4.551 1 96.31 237 TRP B O 1
ATOM 4102 N N . ASN B 1 238 ? 3.066 -12.633 3.812 1 97 238 ASN B N 1
ATOM 4103 C CA . ASN B 1 238 ? 3.688 -13.938 3.639 1 97 238 ASN B CA 1
ATOM 4104 C C . ASN B 1 238 ? 4.41 -14.047 2.299 1 97 238 ASN B C 1
ATOM 4106 O O . ASN B 1 238 ? 3.773 -14.055 1.244 1 97 238 ASN B O 1
ATOM 4110 N N . LEU B 1 239 ? 5.766 -14.047 2.342 1 98.12 239 LEU B N 1
ATOM 4111 C CA . LEU B 1 239 ? 6.574 -14.133 1.13 1 98.12 239 LEU B CA 1
ATOM 4112 C C . LEU B 1 239 ? 6.984 -15.57 0.85 1 98.12 239 LEU B C 1
ATOM 4114 O O . LEU B 1 239 ? 7.805 -16.141 1.575 1 98.12 239 LEU B O 1
ATOM 4118 N N . SER B 1 240 ? 6.391 -16.094 -0.163 1 98.44 240 SER B N 1
ATOM 4119 C CA . SER B 1 240 ? 6.566 -17.516 -0.443 1 98.44 240 SER B CA 1
ATOM 4120 C C . SER B 1 240 ? 6.848 -17.75 -1.923 1 98.44 240 SER B C 1
ATOM 4122 O O . SER B 1 240 ? 7.293 -16.844 -2.631 1 98.44 240 SER B O 1
ATOM 4124 N N . PHE B 1 241 ? 6.816 -19.047 -2.301 1 98.5 241 PHE B N 1
ATOM 4125 C CA . PHE B 1 241 ? 7.195 -19.422 -3.656 1 98.5 241 PHE B CA 1
ATOM 4126 C C . PHE B 1 241 ? 6.02 -20.062 -4.383 1 98.5 241 PHE B C 1
ATOM 4128 O O . PHE B 1 241 ? 5.176 -20.719 -3.758 1 98.5 241 PHE B O 1
ATOM 4135 N N . SER B 1 242 ? 5.898 -19.812 -5.613 1 98.12 242 SER B N 1
ATOM 4136 C CA . SER B 1 242 ? 5.109 -20.562 -6.59 1 98.12 242 SER B CA 1
ATOM 4137 C C . SER B 1 242 ? 5.938 -20.906 -7.82 1 98.12 242 SER B C 1
ATOM 4139 O O . SER B 1 242 ? 5.91 -20.188 -8.82 1 98.12 242 SER B O 1
ATOM 4141 N N . TRP B 1 243 ? 6.629 -22.094 -7.684 1 97.31 243 TRP B N 1
ATOM 4142 C CA . TRP B 1 243 ? 7.66 -22.406 -8.664 1 97.31 243 TRP B CA 1
ATOM 4143 C C . TRP B 1 243 ? 7.289 -23.656 -9.461 1 97.31 243 TRP B C 1
ATOM 4145 O O . TRP B 1 243 ? 6.828 -24.641 -8.898 1 97.31 243 TRP B O 1
ATOM 4155 N N . SER B 1 244 ? 7.41 -23.5 -10.703 1 92.56 244 SER B N 1
ATOM 4156 C CA . SER B 1 244 ? 7.297 -24.641 -11.594 1 92.56 244 SER B CA 1
ATOM 4157 C C . SER B 1 244 ? 8.664 -25.062 -12.133 1 92.56 244 SER B C 1
ATOM 4159 O O . SER B 1 244 ? 9.266 -26.016 -11.625 1 92.56 244 SER B O 1
ATOM 4161 N N . TRP B 1 245 ? 9.281 -24.172 -12.828 1 87.06 245 TRP B N 1
ATOM 4162 C CA . TRP B 1 245 ? 10.523 -24.5 -13.523 1 87.06 245 TRP B CA 1
ATOM 4163 C C . TRP B 1 245 ? 11.625 -24.859 -12.539 1 87.06 245 TRP B C 1
ATOM 4165 O O . TRP B 1 245 ? 12.312 -25.875 -12.703 1 87.06 245 TRP B O 1
ATOM 4175 N N . ALA B 1 246 ? 11.797 -24.125 -11.547 1 92.88 246 ALA B N 1
ATOM 4176 C CA . ALA B 1 246 ? 12.891 -24.344 -10.602 1 92.88 246 ALA B CA 1
ATOM 4177 C C . ALA B 1 246 ? 12.773 -25.703 -9.922 1 92.88 246 ALA B C 1
ATOM 4179 O O . ALA B 1 246 ? 13.781 -26.344 -9.609 1 92.88 246 ALA B O 1
ATOM 4180 N N . LEU B 1 247 ? 11.547 -26.156 -9.734 1 94.75 247 LEU B N 1
ATOM 4181 C CA . LEU B 1 247 ? 11.32 -27.422 -9.031 1 94.75 247 LEU B CA 1
ATOM 4182 C C . LEU B 1 247 ? 11.32 -28.594 -10.008 1 94.75 247 LEU B C 1
ATOM 4184 O O . LEU B 1 247 ? 11.75 -29.688 -9.656 1 94.75 247 LEU B O 1
ATOM 4188 N N . GLN B 1 248 ? 10.906 -28.328 -11.219 1 91.31 248 GLN B N 1
ATOM 4189 C CA . GLN B 1 248 ? 10.648 -29.438 -12.141 1 91.31 248 GLN B CA 1
ATOM 4190 C C . GLN B 1 248 ? 11.836 -29.672 -13.07 1 91.31 248 GLN B C 1
ATOM 4192 O O . GLN B 1 248 ? 12.062 -30.781 -13.531 1 91.31 248 GLN B O 1
ATOM 4197 N N . ALA B 1 249 ? 12.594 -28.609 -13.305 1 90.12 249 ALA B N 1
ATOM 4198 C CA . ALA B 1 249 ? 13.703 -28.719 -14.25 1 90.12 249 ALA B CA 1
ATOM 4199 C C . ALA B 1 249 ? 14.68 -29.812 -13.805 1 90.12 249 ALA B C 1
ATOM 4201 O O . ALA B 1 249 ? 15.078 -30.656 -14.602 1 90.12 249 ALA B O 1
ATOM 4202 N N . PRO B 1 250 ? 15.062 -29.875 -12.531 1 90.5 250 PRO B N 1
ATOM 4203 C CA . PRO B 1 250 ? 15.977 -30.938 -12.102 1 90.5 250 PRO B CA 1
ATOM 4204 C C . PRO B 1 250 ? 15.375 -32.344 -12.273 1 90.5 250 PRO B C 1
ATOM 4206 O O . PRO B 1 250 ? 16.094 -33.281 -12.539 1 90.5 250 PRO B O 1
ATOM 4209 N N . LEU B 1 251 ? 14.062 -32.469 -12.133 1 92 251 LEU B N 1
ATOM 4210 C CA . LEU B 1 251 ? 13.383 -33.75 -12.297 1 92 251 LEU B CA 1
ATOM 4211 C C . LEU B 1 251 ? 13.469 -34.219 -13.742 1 92 251 LEU B C 1
ATOM 4213 O O . LEU B 1 251 ? 13.672 -35.406 -14 1 92 251 LEU B O 1
ATOM 4217 N N . LEU B 1 252 ? 13.328 -33.25 -14.57 1 89.12 252 LEU B N 1
ATOM 4218 C CA . LEU B 1 252 ? 13.367 -33.562 -15.992 1 89.12 252 LEU B CA 1
ATOM 4219 C C . LEU B 1 252 ? 14.766 -34.031 -16.406 1 89.12 252 LEU B C 1
ATOM 4221 O O . LEU B 1 252 ? 14.906 -34.875 -17.297 1 89.12 252 LEU B O 1
ATOM 4225 N N . ARG B 1 253 ? 15.703 -33.531 -15.75 1 89.12 253 ARG B N 1
ATOM 4226 C CA . ARG B 1 253 ? 17.078 -33.938 -16.062 1 89.12 253 ARG B CA 1
ATOM 4227 C C . ARG B 1 253 ? 17.312 -35.406 -15.695 1 89.12 253 ARG B C 1
ATOM 4229 O O . ARG B 1 253 ? 18.125 -36.062 -16.328 1 89.12 253 ARG B O 1
ATOM 4236 N N . LEU B 1 254 ? 16.594 -35.875 -14.727 1 90.06 254 LEU B N 1
ATOM 4237 C CA . LEU B 1 254 ? 16.734 -37.281 -14.328 1 90.06 254 LEU B CA 1
ATOM 4238 C C . LEU B 1 254 ? 16.234 -38.219 -15.422 1 90.06 254 LEU B C 1
ATOM 4240 O O . LEU B 1 254 ? 16.562 -39.406 -15.43 1 90.06 254 LEU B O 1
ATOM 4244 N N . CYS B 1 255 ? 15.43 -37.688 -16.219 1 88.06 255 CYS B N 1
ATOM 4245 C CA . CYS B 1 255 ? 14.836 -38.5 -17.266 1 88.06 255 CYS B CA 1
ATOM 4246 C C . CYS B 1 255 ? 15.758 -38.594 -18.484 1 88.06 255 CYS B C 1
ATOM 4248 O O . CYS B 1 255 ? 15.57 -39.469 -19.328 1 88.06 255 CYS B O 1
ATOM 4250 N N . GLU B 1 256 ? 16.719 -37.719 -18.5 1 84.75 256 GLU B N 1
ATOM 4251 C CA . GLU B 1 256 ? 17.625 -37.719 -19.641 1 84.75 256 GLU B CA 1
ATOM 4252 C C . GLU B 1 256 ? 18.375 -39.031 -19.766 1 84.75 256 GLU B C 1
ATOM 4254 O O . GLU B 1 256 ? 18.922 -39.531 -18.781 1 84.75 256 GLU B O 1
ATOM 4259 N N . GLY B 1 257 ? 18.391 -39.594 -21 1 77.62 257 GLY B N 1
ATOM 4260 C CA . GLY B 1 257 ? 19.156 -40.781 -21.297 1 77.62 257 GLY B CA 1
ATOM 4261 C C . GLY B 1 257 ? 18.469 -42.062 -20.844 1 77.62 257 GLY B C 1
ATOM 4262 O O . GLY B 1 257 ? 19.047 -43.156 -20.938 1 77.62 257 GLY B O 1
ATOM 4263 N N . LYS B 1 258 ? 17.312 -42 -20.219 1 79.56 258 LYS B N 1
ATOM 4264 C CA . LYS B 1 258 ? 16.672 -43.188 -19.641 1 79.56 258 LYS B CA 1
ATOM 4265 C C . LYS B 1 258 ? 15.703 -43.812 -20.641 1 79.56 258 LYS B C 1
ATOM 4267 O O . LYS B 1 258 ? 14.812 -44.594 -20.25 1 79.56 258 LYS B O 1
ATOM 4272 N N . GLY B 1 259 ? 15.977 -43.562 -21.891 1 76.38 259 GLY B N 1
ATOM 4273 C CA . GLY B 1 259 ? 15.281 -44.25 -22.953 1 76.38 259 GLY B CA 1
ATOM 4274 C C . GLY B 1 259 ? 13.766 -44.156 -22.844 1 76.38 259 GLY B C 1
ATOM 4275 O O . GLY B 1 259 ? 13.055 -45.125 -23.125 1 76.38 259 GLY B O 1
ATOM 4276 N N . GLY B 1 260 ? 13.258 -43.062 -22.328 1 74.88 260 GLY B N 1
ATOM 4277 C CA . GLY B 1 260 ? 11.82 -42.844 -22.297 1 74.88 260 GLY B CA 1
ATOM 4278 C C . GLY B 1 260 ? 11.18 -43.344 -21 1 74.88 260 GLY B C 1
ATOM 4279 O O . GLY B 1 260 ? 10.008 -43.031 -20.75 1 74.88 260 GLY B O 1
ATOM 4280 N N . LYS B 1 261 ? 11.875 -44.156 -20.297 1 82.75 261 LYS B N 1
ATOM 4281 C CA . LYS B 1 261 ? 11.352 -44.594 -19.016 1 82.75 261 LYS B CA 1
ATOM 4282 C C . LYS B 1 261 ? 11.57 -43.531 -17.953 1 82.75 261 LYS B C 1
ATOM 4284 O O . LYS B 1 261 ? 12.672 -43 -17.812 1 82.75 261 LYS B O 1
ATOM 4289 N N . LEU B 1 262 ? 10.406 -43.125 -17.266 1 87.38 262 LEU B N 1
ATOM 4290 C CA . LEU B 1 262 ? 10.5 -42.156 -16.188 1 87.38 262 LEU B CA 1
ATOM 4291 C C . LEU B 1 262 ? 10.875 -42.812 -14.867 1 87.38 262 LEU B C 1
ATOM 4293 O O . LEU B 1 262 ? 10.195 -43.75 -14.414 1 87.38 262 LEU B O 1
ATOM 4297 N N . PRO B 1 263 ? 12.039 -42.469 -14.32 1 90.69 263 PRO B N 1
ATOM 4298 C CA . PRO B 1 263 ? 12.398 -42.969 -12.992 1 90.69 263 PRO B CA 1
ATOM 4299 C C . PRO B 1 263 ? 11.57 -42.344 -11.875 1 90.69 263 PRO B C 1
ATOM 4301 O O . PRO B 1 263 ? 12.07 -41.531 -11.117 1 90.69 263 PRO B O 1
ATOM 4304 N N . LEU B 1 264 ? 10.383 -42.875 -11.75 1 90.62 264 LEU B N 1
ATOM 4305 C CA . LEU B 1 264 ? 9.367 -42.219 -10.938 1 90.62 264 LEU B CA 1
ATOM 4306 C C . LEU B 1 264 ? 9.789 -42.125 -9.477 1 90.62 264 LEU B C 1
ATOM 4308 O O . LEU B 1 264 ? 9.562 -41.125 -8.805 1 90.62 264 LEU B O 1
ATOM 4312 N N . LYS B 1 265 ? 10.383 -43.219 -8.984 1 91.44 265 LYS B N 1
ATOM 4313 C CA . LYS B 1 265 ? 10.812 -43.219 -7.586 1 91.44 265 LYS B CA 1
ATOM 4314 C C . LYS B 1 265 ? 11.891 -42.188 -7.332 1 91.44 265 LYS B C 1
ATOM 4316 O O . LYS B 1 265 ? 11.812 -41.406 -6.371 1 91.44 265 LYS B O 1
ATOM 4321 N N . GLU B 1 266 ? 12.883 -42.125 -8.203 1 93.12 266 GLU B N 1
ATOM 4322 C CA . GLU B 1 266 ? 13.969 -41.156 -8.078 1 93.12 266 GLU B CA 1
ATOM 4323 C C . GLU B 1 266 ? 13.453 -39.75 -8.25 1 93.12 266 GLU B C 1
ATOM 4325 O O . GLU B 1 266 ? 13.906 -38.812 -7.547 1 93.12 266 GLU B O 1
ATOM 4330 N N . MET B 1 267 ? 12.578 -39.594 -9.148 1 94.38 267 MET B N 1
ATOM 4331 C CA . MET B 1 267 ? 11.992 -38.281 -9.391 1 94.38 267 MET B CA 1
ATOM 4332 C C . MET B 1 267 ? 11.211 -37.781 -8.172 1 94.38 267 MET B C 1
ATOM 4334 O O . MET B 1 267 ? 11.312 -36.625 -7.785 1 94.38 267 MET B O 1
ATOM 4338 N N . SER B 1 268 ? 10.484 -38.688 -7.59 1 94.75 268 SER B N 1
ATOM 4339 C CA . SER B 1 268 ? 9.703 -38.375 -6.402 1 94.75 268 SER B CA 1
ATOM 4340 C C . SER B 1 268 ? 10.609 -37.969 -5.242 1 94.75 268 SER B C 1
ATOM 4342 O O . SER B 1 268 ? 10.336 -36.969 -4.551 1 94.75 268 SER B O 1
ATOM 4344 N N . GLU B 1 269 ? 11.648 -38.688 -5.043 1 95.25 269 GLU B N 1
ATOM 4345 C CA . GLU B 1 269 ? 12.594 -38.375 -3.967 1 95.25 269 GLU B CA 1
ATOM 4346 C C . GLU B 1 269 ? 13.266 -37.031 -4.188 1 95.25 269 GLU B C 1
ATOM 4348 O O . GLU B 1 269 ? 13.406 -36.25 -3.25 1 95.25 269 GLU B O 1
ATOM 4353 N N . LEU B 1 270 ? 13.664 -36.781 -5.398 1 95.69 270 LEU B N 1
ATOM 4354 C CA . LEU B 1 270 ? 14.297 -35.5 -5.719 1 95.69 270 LEU B CA 1
ATOM 4355 C C . LEU B 1 270 ? 13.312 -34.375 -5.562 1 95.69 270 LEU B C 1
ATOM 4357 O O . LEU B 1 270 ? 13.664 -33.312 -5.043 1 95.69 270 LEU B O 1
ATOM 4361 N N . TYR B 1 271 ? 12.094 -34.625 -6.039 1 96 271 TYR B N 1
ATOM 4362 C CA . TYR B 1 271 ? 11.055 -33.594 -5.941 1 96 271 TYR B CA 1
ATOM 4363 C C . TYR B 1 271 ? 10.844 -33.156 -4.496 1 96 271 TYR B C 1
ATOM 4365 O O . TYR B 1 271 ? 10.742 -31.969 -4.207 1 96 271 TYR B O 1
ATOM 4373 N N . LEU B 1 272 ? 10.805 -34.125 -3.6 1 96.5 272 LEU B N 1
ATOM 4374 C CA . LEU B 1 272 ? 10.625 -33.812 -2.18 1 96.5 272 LEU B CA 1
ATOM 4375 C C . LEU B 1 272 ? 11.789 -33 -1.647 1 96.5 272 LEU B C 1
ATOM 4377 O O . LEU B 1 272 ? 11.578 -32.062 -0.873 1 96.5 272 LEU B O 1
ATOM 4381 N N . LYS B 1 273 ? 12.953 -33.344 -2.061 1 95.81 273 LYS B N 1
ATOM 4382 C CA . LYS B 1 273 ? 14.141 -32.625 -1.631 1 95.81 273 LYS B CA 1
ATOM 4383 C C . LYS B 1 273 ? 14.109 -31.172 -2.127 1 95.81 273 LYS B C 1
ATOM 4385 O O . LYS B 1 273 ? 14.461 -30.25 -1.392 1 95.81 273 LYS B O 1
ATOM 4390 N N . GLU B 1 274 ? 13.75 -31.031 -3.377 1 96.31 274 GLU B N 1
ATOM 4391 C CA . GLU B 1 274 ? 13.672 -29.688 -3.971 1 96.31 274 GLU B CA 1
ATOM 4392 C C . GLU B 1 274 ? 12.609 -28.844 -3.279 1 96.31 274 GLU B C 1
ATOM 4394 O O . GLU B 1 274 ? 12.82 -27.656 -3.029 1 96.31 274 GLU B O 1
ATOM 4399 N N . LEU B 1 275 ? 11.469 -29.453 -2.93 1 97.06 275 LEU B N 1
ATOM 4400 C CA . LEU B 1 275 ? 10.406 -28.75 -2.215 1 97.06 275 LEU B CA 1
ATOM 4401 C C . LEU B 1 275 ? 10.875 -28.328 -0.831 1 97.06 275 LEU B C 1
ATOM 4403 O O . LEU B 1 275 ? 10.508 -27.234 -0.36 1 97.06 275 LEU B O 1
ATOM 4407 N N . ALA B 1 276 ? 11.648 -29.172 -0.21 1 97.06 276 ALA B N 1
ATOM 4408 C CA . ALA B 1 276 ? 12.188 -28.844 1.105 1 97.06 276 ALA B CA 1
ATOM 4409 C C . ALA B 1 276 ? 13.094 -27.609 1.032 1 97.06 276 ALA B C 1
ATOM 4411 O O . ALA B 1 276 ? 13.086 -26.766 1.937 1 97.06 276 ALA B O 1
ATOM 4412 N N . ILE B 1 277 ? 13.844 -27.516 -0.034 1 97.06 277 ILE B N 1
ATOM 4413 C CA . ILE B 1 277 ? 14.719 -26.359 -0.251 1 97.06 277 ILE B CA 1
ATOM 4414 C C . ILE B 1 277 ? 13.875 -25.094 -0.403 1 97.06 277 ILE B C 1
ATOM 4416 O O . ILE B 1 277 ? 14.141 -24.094 0.253 1 97.06 277 ILE B O 1
ATOM 4420 N N . ALA B 1 278 ? 12.859 -25.172 -1.216 1 97.75 278 ALA B N 1
ATOM 4421 C CA . ALA B 1 278 ? 11.977 -24.031 -1.442 1 97.75 278 ALA B CA 1
ATOM 4422 C C . ALA B 1 278 ? 11.273 -23.625 -0.153 1 97.75 278 ALA B C 1
ATOM 4424 O O . ALA B 1 278 ? 11.172 -22.422 0.15 1 97.75 278 ALA B O 1
ATOM 4425 N N . SER B 1 279 ? 10.844 -24.609 0.573 1 97.81 279 SER B N 1
ATOM 4426 C CA . SER B 1 279 ? 10.164 -24.359 1.837 1 97.81 279 SER B CA 1
ATOM 4427 C C . SER B 1 279 ? 11.094 -23.688 2.842 1 97.81 279 SER B C 1
ATOM 4429 O O . SER B 1 279 ? 10.688 -22.75 3.547 1 97.81 279 SER B O 1
ATOM 4431 N N . ALA B 1 280 ? 12.297 -24.141 2.91 1 98.12 280 ALA B N 1
ATOM 4432 C CA . ALA B 1 280 ? 13.289 -23.547 3.801 1 98.12 280 ALA B CA 1
ATOM 4433 C C . ALA B 1 280 ? 13.562 -22.094 3.414 1 98.12 280 ALA B C 1
ATOM 4435 O O . ALA B 1 280 ? 13.695 -21.234 4.281 1 98.12 280 ALA B O 1
ATOM 4436 N N . ALA B 1 281 ? 13.68 -21.859 2.125 1 98.25 281 ALA B N 1
ATOM 4437 C CA . ALA B 1 281 ? 13.898 -20.5 1.63 1 98.25 281 ALA B CA 1
ATOM 4438 C C . ALA B 1 281 ? 12.758 -19.578 2.031 1 98.25 281 ALA B C 1
ATOM 4440 O O . ALA B 1 281 ? 12.984 -18.422 2.414 1 98.25 281 ALA B O 1
ATOM 4441 N N . ALA B 1 282 ? 11.508 -20.078 1.984 1 98.12 282 ALA B N 1
ATOM 4442 C CA . ALA B 1 282 ? 10.32 -19.297 2.338 1 98.12 282 ALA B CA 1
ATOM 4443 C C . ALA B 1 282 ? 10.312 -18.969 3.826 1 98.12 282 ALA B C 1
ATOM 4445 O O . ALA B 1 282 ? 9.602 -18.047 4.258 1 98.12 282 ALA B O 1
ATOM 4446 N N . GLN B 1 283 ? 11.133 -19.656 4.602 1 97.25 283 GLN B N 1
ATOM 4447 C CA . GLN B 1 283 ? 11.211 -19.422 6.039 1 97.25 283 GLN B CA 1
ATOM 4448 C C . GLN B 1 283 ? 12.484 -18.672 6.402 1 97.25 283 GLN B C 1
ATOM 4450 O O . GLN B 1 283 ? 12.727 -18.375 7.578 1 97.25 283 GLN B O 1
ATOM 4455 N N . GLY B 1 284 ? 13.32 -18.359 5.402 1 97 284 GLY B N 1
ATOM 4456 C CA . GLY B 1 284 ? 14.594 -17.719 5.684 1 97 284 GLY B CA 1
ATOM 4457 C C . GLY B 1 284 ? 15.594 -18.641 6.352 1 97 284 GLY B C 1
ATOM 4458 O O . GLY B 1 284 ? 16.406 -18.203 7.156 1 97 284 GLY B O 1
ATOM 4459 N N . LYS B 1 285 ? 15.492 -19.953 6.062 1 96.88 285 LYS B N 1
ATOM 4460 C CA . LYS B 1 285 ? 16.312 -20.938 6.754 1 96.88 285 LYS B CA 1
ATOM 4461 C C . LYS B 1 285 ? 17.109 -21.781 5.758 1 96.88 285 LYS B C 1
ATOM 4463 O O . LYS B 1 285 ? 17.641 -22.828 6.117 1 96.88 285 LYS B O 1
ATOM 4468 N N . TYR B 1 286 ? 17.016 -21.375 4.504 1 95.44 286 TYR B N 1
ATOM 4469 C CA . TYR B 1 286 ? 17.781 -22.078 3.48 1 95.44 286 TYR B CA 1
ATOM 4470 C C . TYR B 1 286 ? 19.281 -21.891 3.682 1 95.44 286 TYR B C 1
ATOM 4472 O O . TYR B 1 286 ? 19.75 -20.766 3.838 1 95.44 286 TYR B O 1
ATOM 4480 N N . GLU B 1 287 ? 20.016 -23.016 3.867 1 87.88 287 GLU B N 1
ATOM 4481 C CA . GLU B 1 287 ? 21.484 -23.031 3.945 1 87.88 287 GLU B CA 1
ATOM 4482 C C . GLU B 1 287 ? 22.094 -23.562 2.656 1 87.88 287 GLU B C 1
ATOM 4484 O O . GLU B 1 287 ? 21.703 -24.641 2.174 1 87.88 287 GLU B O 1
ATOM 4489 N N . GLU B 1 288 ? 22.766 -22.656 1.937 1 75.5 288 GLU B N 1
ATOM 4490 C CA . GLU B 1 288 ? 23.359 -23.047 0.66 1 75.5 288 GLU B CA 1
ATOM 4491 C C . GLU B 1 288 ? 24.141 -24.359 0.785 1 75.5 288 GLU B C 1
ATOM 4493 O O . GLU B 1 288 ? 24.766 -24.609 1.812 1 75.5 288 GLU B O 1
ATOM 4498 N N . ARG B 1 289 ? 23.812 -25.344 -0.109 1 57.09 289 ARG B N 1
ATOM 4499 C CA . ARG B 1 289 ? 24.5 -26.625 -0.198 1 57.09 289 ARG B CA 1
ATOM 4500 C C . ARG B 1 289 ? 26.016 -26.438 -0.288 1 57.09 289 ARG B C 1
ATOM 4502 O O . ARG B 1 289 ? 26.484 -25.469 -0.882 1 57.09 289 ARG B O 1
ATOM 4509 N N . GLU B 1 290 ? 26.844 -26.734 0.704 1 46.62 290 GLU B N 1
ATOM 4510 C CA . GLU B 1 290 ? 28.297 -26.781 0.592 1 46.62 290 GLU B CA 1
ATOM 4511 C C . GLU B 1 290 ? 28.734 -27.266 -0.787 1 46.62 290 GLU B C 1
ATOM 4513 O O . GLU B 1 290 ? 28.188 -28.25 -1.304 1 46.62 290 GLU B O 1
ATOM 4518 N N . SER B 1 291 ? 29.062 -26.5 -1.81 1 42.03 291 SER B N 1
ATOM 4519 C CA . SER B 1 291 ? 29.812 -26.984 -2.961 1 42.03 291 SER B CA 1
ATOM 4520 C C . SER B 1 291 ? 30.75 -28.125 -2.57 1 42.03 291 SER B C 1
ATOM 4522 O O . SER B 1 291 ? 31.547 -27.984 -1.64 1 42.03 291 SER B O 1
ATOM 4524 N N . SER B 1 292 ? 30.406 -29.375 -2.754 1 32.94 292 SER B N 1
ATOM 4525 C CA . SER B 1 292 ? 31.391 -30.453 -2.816 1 32.94 292 SER B CA 1
ATOM 4526 C C . SER B 1 292 ? 32.5 -30.141 -3.822 1 32.94 292 SER B C 1
ATOM 4528 O O . SER B 1 292 ? 32.312 -30.328 -5.027 1 32.94 292 SER B O 1
ATOM 4530 N N . LEU B 1 293 ? 33.062 -29.031 -4.07 1 32.81 293 LEU B N 1
ATOM 4531 C CA . LEU B 1 293 ? 34.375 -29.047 -4.688 1 32.81 293 LEU B CA 1
ATOM 4532 C C . LEU B 1 293 ? 35.344 -29.938 -3.908 1 32.81 293 LEU B C 1
ATOM 4534 O O . LEU B 1 293 ? 36.094 -29.469 -3.049 1 32.81 293 LEU B O 1
ATOM 4538 N N . ARG B 1 294 ? 35.094 -31.219 -3.482 1 24.02 294 ARG B N 1
ATOM 4539 C CA . ARG B 1 294 ? 36.25 -32.094 -3.674 1 24.02 294 ARG B CA 1
ATOM 4540 C C . ARG B 1 294 ? 36.312 -32.625 -5.098 1 24.02 294 ARG B C 1
ATOM 4542 O O . ARG B 1 294 ? 35.281 -32.938 -5.691 1 24.02 294 ARG B O 1
#